Protein AF-A0A7R9FA73-F1 (afdb_monomer_lite)

Secondary structure (DSSP, 8-state):
---PPPPTTHHHHHHHHHTTTT-SSTHHHHHHHHHHHHHHHHSSPPTTTTTS-HHHHHHHHHHHHHHHHHHHHHHHHHHHHHHHHH-S-HHHHHHHHHHHHHHHHHHHHHHHHHHHHHHHHT-SSTTPPP-GGGHHHHHHHHHHHHHHHHHHHHHHHHH-PPPPP-TT-----TT-----HHHHTT-HHHHHHHHHHHHHHHHHHHHHHHHHHIIIIIS---TTHHHHHHHHHHHHHHHHHHHHHHHHHHHS---PPPPPPTT----S--SSHHHHHHHHHHHHHHHHHHHHHHHHH--SHHIIIIIHHHHHHHHHHHHHHHHHHHHHHHHHHHTT--TTS----EEEE--BTTTBT-GGG---EEEEETTTTEEEEE--SGGGSB-S-BT----SSS----SEEEEEEEEEETTEEEEEEEEEEE-B-TTT-PBPTT-------B-TT-TT-BB-

Sequence (456 aa):
MSLRLITSKDLYLANLLSAHNTARISLTPHSTLCVLGSFPFIFSPCLNCEHSHHIAQLVYYSAFVIIFQFGWASVQISHLSLIPDLTPSEHERTGLISIRYSFTVCSNVLVYLVTWGVLHVTSDVQDAQIGPKDAYKFKHIVWIGLSLGAVTSLVFHLFVKEAPLEDGAHSPVVGQDKRTTSRVLRDHRLYQVAALYMATRLFSNLAQVYIPLYLHESLGLGAESLAIVPLVMFLASFGMSLVTKILNRKAGRKEKPPPVHPTEIRTSISPSSAVGLNTTSALANYATEAASIWVYLGSGSRYTGYEIYAVAILFGAGSSVMLVTSLGITSDLIGNNTESGAFLLSAVALTEVGHGSNTKQLRTTATYDPSSQQFVINTPDFQAAKCWIGNLGKNDTFCKTCTYALVFAQLITVDGSHGLHAFVVPIRDPTTFLPYPGLILGDIGDKAGLNGIDNG

Radius of gyration: 30.31 Å; chains: 1; bounding box: 77×53×84 Å

Organism: NCBI:txid61472

Structure (mmCIF, N/CA/C/O backbone):
data_AF-A0A7R9FA73-F1
#
_entry.id   AF-A0A7R9FA73-F1
#
loop_
_atom_site.group_PDB
_atom_site.id
_atom_site.type_symbol
_atom_site.label_atom_id
_atom_site.label_alt_id
_atom_site.label_comp_id
_atom_site.label_asym_id
_atom_site.label_entity_id
_atom_site.label_seq_id
_atom_site.pdbx_PDB_ins_code
_atom_site.Cartn_x
_atom_site.Cartn_y
_atom_site.Cartn_z
_atom_site.occupancy
_atom_site.B_iso_or_equiv
_atom_site.auth_seq_id
_atom_site.auth_comp_id
_atom_site.auth_asym_id
_atom_site.auth_atom_id
_atom_site.pdbx_PDB_model_num
ATOM 1 N N . MET A 1 1 ? -34.382 4.359 24.788 1.00 28.16 1 MET A N 1
ATOM 2 C CA . MET A 1 1 ? -33.641 4.089 23.531 1.00 28.16 1 MET A CA 1
ATOM 3 C C . MET A 1 1 ? -34.027 2.686 23.075 1.00 28.16 1 MET A C 1
ATOM 5 O O . MET A 1 1 ? -33.955 1.774 23.884 1.00 28.16 1 MET A O 1
ATOM 9 N N . SER A 1 2 ? -34.570 2.538 21.864 1.00 18.70 2 SER A N 1
ATOM 10 C CA . SER A 1 2 ? -35.228 1.309 21.384 1.00 18.70 2 SER A CA 1
ATOM 11 C C . SER A 1 2 ? -34.199 0.265 20.921 1.00 18.70 2 SER A C 1
ATOM 13 O O . SER A 1 2 ? -33.356 0.596 20.090 1.00 18.70 2 SER A O 1
ATOM 15 N N . LEU A 1 3 ? -34.265 -0.978 21.418 1.00 22.70 3 LEU A N 1
ATOM 16 C CA . LEU A 1 3 ? -33.467 -2.108 20.917 1.00 22.70 3 LEU A CA 1
ATOM 17 C C . LEU A 1 3 ? -34.392 -3.252 20.472 1.00 22.70 3 LEU A C 1
ATOM 19 O O . LEU A 1 3 ? -35.194 -3.760 21.252 1.00 22.70 3 LEU A O 1
ATOM 23 N N . ARG A 1 4 ? -34.274 -3.651 19.199 1.00 21.81 4 ARG A N 1
ATOM 24 C CA . ARG A 1 4 ? -34.933 -4.829 18.609 1.00 21.81 4 ARG A CA 1
ATOM 25 C C . ARG A 1 4 ? -34.070 -6.074 18.832 1.00 21.81 4 ARG A C 1
ATOM 27 O O . ARG A 1 4 ? -32.889 -6.059 18.505 1.00 21.81 4 ARG A O 1
ATOM 34 N N . LEU A 1 5 ? -34.684 -7.156 19.308 1.00 24.73 5 LEU A N 1
ATOM 35 C CA . LEU A 1 5 ? -34.081 -8.489 19.427 1.00 24.73 5 LEU A CA 1
ATOM 36 C C . LEU A 1 5 ? -34.202 -9.268 18.102 1.00 24.73 5 LEU A C 1
ATOM 38 O O . LEU A 1 5 ? -35.262 -9.278 17.475 1.00 24.73 5 LEU A O 1
ATOM 42 N N . ILE A 1 6 ? -33.113 -9.922 17.687 1.00 24.94 6 ILE A N 1
ATOM 43 C CA . ILE A 1 6 ? -33.027 -10.812 16.515 1.00 24.94 6 ILE A CA 1
ATOM 44 C C . ILE A 1 6 ? -33.316 -12.255 16.969 1.00 24.94 6 ILE A C 1
ATOM 46 O O . ILE A 1 6 ? -32.896 -12.664 18.050 1.00 24.94 6 ILE A O 1
ATOM 50 N N . THR A 1 7 ? -34.067 -13.019 16.169 1.00 25.00 7 THR A N 1
ATOM 51 C CA . THR A 1 7 ? -34.584 -14.359 16.516 1.00 25.00 7 THR A CA 1
ATOM 52 C C . THR A 1 7 ? -33.678 -15.507 16.037 1.00 25.00 7 THR A C 1
ATOM 54 O O . THR A 1 7 ? -32.867 -15.355 15.128 1.00 25.00 7 THR A O 1
ATOM 57 N N . SER A 1 8 ? -33.825 -16.685 16.659 1.00 27.89 8 SER A N 1
ATOM 58 C CA . SER A 1 8 ? -32.886 -17.828 16.640 1.00 27.89 8 SER A CA 1
ATOM 59 C C . SER A 1 8 ? -32.601 -18.505 15.288 1.00 27.89 8 SER A C 1
ATOM 61 O O . SER A 1 8 ? -31.708 -19.350 15.218 1.00 27.89 8 SER A O 1
ATOM 63 N N . LYS A 1 9 ? -33.303 -18.154 14.203 1.00 27.50 9 LYS A N 1
ATOM 64 C CA . LYS A 1 9 ? -33.097 -18.785 12.884 1.00 27.50 9 LYS A CA 1
ATOM 65 C C . LYS A 1 9 ? -31.862 -18.264 12.138 1.00 27.50 9 LYS A C 1
ATOM 67 O O . LYS A 1 9 ? -31.281 -19.015 11.359 1.00 27.50 9 LYS A O 1
ATOM 72 N N . ASP A 1 10 ? -31.387 -17.057 12.449 1.00 28.27 10 ASP A N 1
ATOM 73 C CA . ASP A 1 10 ? -30.169 -16.483 11.847 1.00 28.27 10 ASP A CA 1
ATOM 74 C C . ASP A 1 10 ? -28.863 -17.093 12.404 1.00 28.27 10 ASP A C 1
ATOM 76 O O . ASP A 1 10 ? -27.776 -16.879 11.862 1.00 28.27 10 ASP A O 1
ATOM 80 N N . LEU A 1 11 ? -28.958 -17.890 13.476 1.00 31.83 11 LEU A N 1
ATOM 81 C CA . LEU A 1 11 ? -27.813 -18.476 14.176 1.00 31.83 11 LEU A CA 1
ATOM 82 C C . LEU A 1 11 ? -27.235 -19.710 13.455 1.00 31.83 11 LEU A C 1
ATOM 84 O O . LEU A 1 11 ? -26.031 -19.946 13.502 1.00 31.83 11 LEU A O 1
ATOM 88 N N . TYR A 1 12 ? -28.068 -20.475 12.742 1.00 27.70 12 TYR A N 1
ATOM 89 C CA . TYR A 1 12 ? -27.643 -21.738 12.120 1.00 27.70 12 TYR A CA 1
ATOM 90 C C . TYR A 1 12 ? -26.890 -21.541 10.796 1.00 27.70 12 TYR A C 1
ATOM 92 O O . TYR A 1 12 ? -25.916 -22.241 10.528 1.00 27.70 12 TYR A O 1
ATOM 100 N N . LEU A 1 13 ? -27.272 -20.540 9.994 1.00 30.56 13 LEU A N 1
ATOM 101 C CA . LEU A 1 13 ? -26.571 -20.212 8.744 1.00 30.56 13 LEU A CA 1
ATOM 102 C C . LEU A 1 13 ? -25.229 -19.494 9.003 1.00 30.56 13 LEU A C 1
ATOM 104 O O . LEU A 1 13 ? -24.319 -19.533 8.178 1.00 30.56 13 LEU A O 1
ATOM 108 N N . ALA A 1 14 ? -25.083 -18.870 10.177 1.00 32.59 14 ALA A N 1
ATOM 109 C CA . ALA A 1 14 ? -23.871 -18.179 10.606 1.00 32.59 14 ALA A CA 1
ATOM 110 C C . ALA A 1 14 ? -22.722 -19.128 10.992 1.00 32.59 14 ALA A C 1
ATOM 112 O O . ALA A 1 14 ? -21.562 -18.783 10.764 1.00 32.59 14 ALA A O 1
ATOM 113 N N . ASN A 1 15 ? -23.024 -20.319 11.518 1.00 28.52 15 ASN A N 1
ATOM 114 C CA . ASN A 1 15 ? -21.997 -21.304 11.873 1.00 28.52 15 ASN A CA 1
ATOM 115 C C . ASN A 1 15 ? -21.313 -21.906 10.636 1.00 28.52 15 ASN A C 1
ATOM 117 O O . ASN A 1 15 ? -20.112 -22.160 10.678 1.00 28.52 15 ASN A O 1
ATOM 121 N N . LEU A 1 16 ? -22.022 -22.029 9.506 1.00 29.78 16 LEU A N 1
ATOM 122 C CA . LEU A 1 16 ? -21.422 -22.509 8.255 1.00 29.78 16 LEU A CA 1
ATOM 123 C C . LEU A 1 16 ? -20.450 -21.498 7.620 1.00 29.78 16 LEU A C 1
ATOM 125 O O . LEU A 1 16 ? -19.505 -21.900 6.950 1.00 29.78 16 LEU A O 1
ATOM 129 N N . LEU A 1 17 ? -20.650 -20.196 7.850 1.00 30.84 17 LEU A N 1
ATOM 130 C CA . LEU A 1 17 ? -19.751 -19.145 7.354 1.00 30.84 17 LEU A CA 1
ATOM 131 C C . LEU A 1 17 ? -18.614 -18.819 8.339 1.00 30.84 17 LEU A C 1
ATOM 133 O O . LEU A 1 17 ? -17.554 -18.366 7.916 1.00 30.84 17 LEU A O 1
ATOM 137 N N . SER A 1 18 ? -18.794 -19.083 9.640 1.00 34.78 18 SER A N 1
ATOM 138 C CA . SER A 1 18 ? -17.744 -18.895 10.654 1.00 34.78 18 SER A CA 1
ATOM 139 C C . SER A 1 18 ? -16.670 -19.986 10.617 1.00 34.78 18 SER A C 1
ATOM 141 O O . SER A 1 18 ? -15.519 -19.704 10.943 1.00 34.78 18 SER A O 1
ATOM 143 N N . ALA A 1 19 ? -17.008 -21.199 10.167 1.00 29.41 19 ALA A N 1
ATOM 144 C CA . ALA A 1 19 ? -16.052 -22.300 10.005 1.00 29.41 19 ALA A CA 1
ATOM 145 C C . ALA A 1 19 ? -14.961 -22.028 8.944 1.00 29.41 19 ALA A C 1
ATOM 147 O O . ALA A 1 19 ? -13.967 -22.743 8.890 1.00 29.41 19 ALA A O 1
ATOM 148 N N . HIS A 1 20 ? -15.116 -20.981 8.123 1.00 36.34 20 HIS A N 1
ATOM 149 C CA . HIS A 1 20 ? -14.154 -20.591 7.087 1.00 36.34 20 HIS A CA 1
ATOM 150 C C . HIS A 1 20 ? -13.178 -19.473 7.506 1.00 36.34 20 HIS A C 1
ATOM 152 O O . HIS A 1 20 ? -12.290 -19.118 6.732 1.00 36.34 20 HIS A O 1
ATOM 158 N N . ASN A 1 21 ? -13.304 -18.917 8.720 1.00 41.78 21 ASN A N 1
ATOM 159 C CA . ASN A 1 21 ? -12.427 -17.843 9.220 1.00 41.78 21 ASN A CA 1
ATOM 160 C C . ASN A 1 21 ? -11.080 -18.340 9.785 1.00 41.78 21 ASN A C 1
ATOM 162 O O . ASN A 1 21 ? -10.261 -17.527 10.217 1.00 41.78 21 ASN A O 1
ATOM 166 N N . THR A 1 22 ? -10.854 -19.652 9.760 1.00 41.12 22 THR A N 1
ATOM 167 C CA . THR A 1 22 ? -9.740 -20.376 10.391 1.00 41.12 22 THR A CA 1
ATOM 168 C C . THR A 1 22 ? -8.478 -20.483 9.526 1.00 41.12 22 THR A C 1
ATOM 170 O O . THR A 1 22 ? -7.523 -21.127 9.931 1.00 41.12 22 THR A O 1
ATOM 173 N N . ALA A 1 23 ? -8.435 -19.859 8.342 1.00 46.22 23 ALA A N 1
ATOM 174 C CA . ALA A 1 23 ? -7.340 -20.038 7.379 1.00 46.22 23 ALA A CA 1
ATOM 175 C C . ALA A 1 23 ? -6.709 -18.714 6.903 1.00 46.22 23 ALA A C 1
ATOM 177 O O . ALA A 1 23 ? -6.513 -18.518 5.707 1.00 46.22 23 ALA A O 1
ATOM 178 N N . ARG A 1 24 ? -6.409 -17.769 7.807 1.00 56.59 24 ARG A N 1
ATOM 179 C CA . ARG A 1 24 ? -5.800 -16.477 7.408 1.00 56.59 24 ARG A CA 1
ATOM 180 C C . ARG A 1 24 ? -4.280 -16.551 7.252 1.00 56.59 24 ARG A C 1
ATOM 182 O O . ARG A 1 24 ? -3.755 -16.055 6.262 1.00 56.59 24 ARG A O 1
ATOM 189 N N . ILE A 1 25 ? -3.576 -17.214 8.173 1.00 54.28 25 ILE A N 1
ATOM 190 C CA . ILE A 1 25 ? -2.130 -17.467 8.049 1.00 54.28 25 ILE A CA 1
ATOM 191 C C . ILE A 1 25 ? -1.884 -18.721 7.186 1.00 54.28 25 ILE A C 1
ATOM 193 O O . ILE A 1 25 ? -1.012 -18.686 6.327 1.00 54.28 25 ILE A O 1
ATOM 197 N N . SER A 1 26 ? -2.727 -19.756 7.247 1.00 54.53 26 SER A N 1
ATOM 198 C CA . SER A 1 26 ? -2.694 -20.910 6.319 1.00 54.53 26 SER A CA 1
ATOM 199 C C . SER A 1 26 ? -2.728 -20.553 4.809 1.00 54.53 26 SER A C 1
ATOM 201 O O . SER A 1 26 ? -2.208 -21.293 3.966 1.00 54.53 26 SER A O 1
ATOM 203 N N . LEU A 1 27 ? -3.262 -19.380 4.437 1.00 64.06 27 LEU A N 1
ATOM 204 C CA . LEU A 1 27 ? -3.262 -18.885 3.051 1.00 64.06 27 LEU A CA 1
ATOM 205 C C . LEU A 1 27 ? -1.906 -18.293 2.608 1.00 64.06 27 LEU A C 1
ATOM 207 O O . LEU A 1 27 ? -1.614 -18.216 1.411 1.00 64.06 27 LEU A O 1
ATOM 211 N N . THR A 1 28 ? -1.061 -17.882 3.557 1.00 71.38 28 THR A N 1
ATOM 212 C CA . THR A 1 28 ? 0.251 -17.274 3.278 1.00 71.38 28 THR A CA 1
ATOM 213 C C . THR A 1 28 ? 1.247 -18.209 2.571 1.00 71.38 28 THR A C 1
ATOM 215 O O . THR A 1 28 ? 1.811 -17.774 1.571 1.00 71.38 28 THR A O 1
ATOM 218 N N . PRO A 1 29 ? 1.433 -19.497 2.937 1.00 77.38 29 PRO A N 1
ATOM 219 C CA . PRO A 1 29 ? 2.351 -20.371 2.197 1.00 77.38 29 PRO A CA 1
ATOM 220 C C . PRO A 1 29 ? 1.885 -20.634 0.757 1.00 77.38 29 PRO A C 1
ATOM 222 O O . PRO A 1 29 ? 2.693 -20.632 -0.170 1.00 77.38 29 PRO A O 1
ATOM 225 N N . HIS A 1 30 ? 0.575 -20.794 0.543 1.00 83.00 30 HIS A N 1
ATOM 226 C CA . HIS A 1 30 ? -0.004 -20.989 -0.789 1.00 83.00 30 HIS A CA 1
ATOM 227 C C . HIS A 1 30 ? 0.208 -19.764 -1.685 1.00 83.00 30 HIS A C 1
ATOM 229 O O . HIS A 1 30 ? 0.569 -19.891 -2.853 1.00 83.00 30 HIS A O 1
ATOM 235 N N . SER A 1 31 ? 0.026 -18.566 -1.132 1.00 84.31 31 SER A N 1
ATOM 236 C CA . SER A 1 31 ? 0.212 -17.320 -1.873 1.00 84.31 31 SER A CA 1
ATOM 237 C C . SER A 1 31 ? 1.685 -17.007 -2.154 1.00 84.31 31 SER A C 1
ATOM 239 O O . SER A 1 31 ? 1.996 -16.581 -3.268 1.00 84.31 31 SER A O 1
ATOM 241 N N . THR A 1 32 ? 2.605 -17.321 -1.234 1.00 86.81 32 THR A N 1
ATOM 242 C CA . THR A 1 32 ? 4.054 -17.268 -1.496 1.00 86.81 32 THR A CA 1
ATOM 243 C C . THR A 1 32 ? 4.447 -18.191 -2.651 1.00 86.81 32 THR A C 1
ATOM 245 O O . THR A 1 32 ? 5.173 -17.766 -3.550 1.00 86.81 32 THR A O 1
ATOM 248 N N . LEU A 1 33 ? 3.944 -19.431 -2.684 1.00 89.38 33 LEU A N 1
ATOM 249 C CA . LEU A 1 33 ? 4.215 -20.366 -3.782 1.00 89.38 33 LEU A CA 1
ATOM 250 C C . LEU A 1 33 ? 3.694 -19.846 -5.127 1.00 89.38 33 LEU A C 1
ATOM 252 O O . LEU A 1 33 ? 4.405 -19.947 -6.126 1.00 89.38 33 LEU A O 1
ATOM 256 N N . CYS A 1 34 ? 2.506 -19.231 -5.156 1.00 90.00 34 CYS A N 1
ATOM 257 C CA . CYS A 1 34 ? 1.983 -18.583 -6.361 1.00 90.00 34 CYS A CA 1
ATOM 258 C C . CYS A 1 34 ? 2.913 -17.475 -6.870 1.00 90.00 34 CYS A C 1
ATOM 260 O O . CYS A 1 34 ? 3.145 -17.400 -8.071 1.00 90.00 34 CYS A O 1
ATOM 262 N N . VAL A 1 35 ? 3.466 -16.640 -5.982 1.00 90.62 35 VAL A N 1
ATOM 263 C CA . VAL A 1 35 ? 4.398 -15.562 -6.361 1.00 90.62 35 VAL A CA 1
ATOM 264 C C . VAL A 1 35 ? 5.726 -16.127 -6.869 1.00 90.62 35 VAL A C 1
ATOM 266 O O . VAL A 1 35 ? 6.175 -15.749 -7.951 1.00 90.62 35 VAL A O 1
ATOM 269 N N . LEU A 1 36 ? 6.340 -17.057 -6.129 1.00 90.88 36 LEU A N 1
ATOM 270 C CA . LEU A 1 36 ? 7.615 -17.676 -6.513 1.00 90.88 36 LEU A CA 1
ATOM 271 C C . LEU A 1 36 ? 7.502 -18.465 -7.825 1.00 90.88 36 LEU A C 1
ATOM 273 O O . LEU A 1 36 ? 8.437 -18.476 -8.623 1.00 90.88 36 LEU A O 1
ATOM 277 N N . GLY A 1 37 ? 6.354 -19.106 -8.049 1.00 90.06 37 GLY A N 1
ATOM 278 C CA . GLY A 1 37 ? 6.077 -19.918 -9.227 1.00 90.06 37 GLY A CA 1
ATOM 279 C C . GLY A 1 37 ? 5.638 -19.137 -10.464 1.00 90.06 37 GLY A C 1
ATOM 280 O O . GLY A 1 37 ? 5.695 -19.706 -11.545 1.00 90.06 37 GLY A O 1
ATOM 281 N N . SER A 1 38 ? 5.211 -17.872 -10.357 1.00 92.06 38 SER A N 1
ATOM 282 C CA . SER A 1 38 ? 4.759 -17.085 -11.518 1.00 92.06 38 SER A CA 1
ATOM 283 C C . SER A 1 38 ? 5.705 -15.951 -11.907 1.00 92.06 38 SER A C 1
ATOM 285 O O . SER A 1 38 ? 5.903 -15.704 -13.096 1.00 92.06 38 SER A O 1
ATOM 287 N N . PHE A 1 39 ? 6.352 -15.297 -1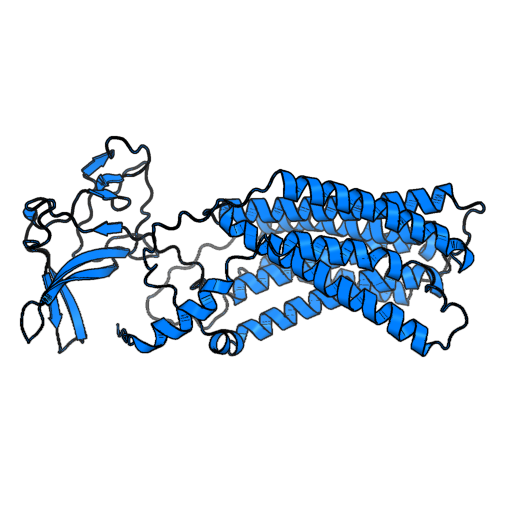0.939 1.00 90.31 39 PHE A N 1
ATOM 288 C CA . PHE A 1 39 ? 7.170 -14.108 -11.187 1.00 90.31 39 PHE A CA 1
ATOM 289 C C . PHE A 1 39 ? 8.382 -14.334 -12.122 1.00 90.31 39 PHE A C 1
ATOM 291 O O . PHE A 1 39 ? 8.579 -13.507 -13.014 1.00 90.31 39 PHE A O 1
ATOM 298 N N . PRO A 1 40 ? 9.158 -15.443 -12.041 1.00 89.69 40 PRO A N 1
ATOM 299 C CA . PRO A 1 40 ? 10.244 -15.704 -12.996 1.00 89.69 40 PRO A CA 1
ATOM 300 C C . PRO A 1 40 ? 9.779 -15.802 -14.451 1.00 89.69 40 PRO A C 1
ATOM 302 O O . PRO A 1 40 ? 10.517 -15.426 -15.363 1.00 89.69 40 PRO A O 1
ATOM 305 N N . PHE A 1 41 ? 8.572 -16.327 -14.676 1.00 88.50 41 PHE A N 1
ATOM 306 C CA . PHE A 1 41 ? 8.035 -16.583 -16.014 1.00 88.50 41 PHE A CA 1
ATOM 307 C C . PHE A 1 41 ? 7.516 -15.317 -16.692 1.00 88.50 41 PHE A C 1
ATOM 309 O O . PHE A 1 41 ? 7.433 -15.291 -17.916 1.00 88.50 41 PHE A O 1
ATOM 316 N N . ILE A 1 42 ? 7.230 -14.260 -15.924 1.00 88.56 42 ILE A N 1
ATOM 317 C CA . ILE A 1 42 ? 6.882 -12.938 -16.462 1.00 88.56 42 ILE A CA 1
ATOM 318 C C . ILE A 1 42 ? 8.103 -12.291 -17.133 1.00 88.56 42 ILE A C 1
ATOM 320 O O . ILE A 1 42 ? 7.965 -11.650 -18.169 1.00 88.56 42 ILE A O 1
ATOM 324 N N . PHE A 1 43 ? 9.300 -12.494 -16.575 1.00 83.81 43 PHE A N 1
ATOM 325 C CA . PHE A 1 43 ? 10.548 -11.876 -17.047 1.00 83.81 43 PHE A CA 1
ATOM 326 C C . PHE A 1 43 ? 11.453 -12.821 -17.850 1.00 83.81 43 PHE A C 1
ATOM 328 O O . PHE A 1 43 ? 12.558 -12.442 -18.236 1.00 83.81 43 PHE A O 1
ATOM 335 N N . SER A 1 44 ? 11.011 -14.055 -18.091 1.00 82.12 44 SER A N 1
ATOM 336 C CA . SER A 1 44 ? 11.730 -15.015 -18.930 1.00 82.12 44 SER A CA 1
ATOM 337 C C . SER A 1 44 ? 11.118 -15.074 -20.334 1.00 82.12 44 SER A C 1
ATOM 339 O O . SER A 1 44 ? 9.908 -14.862 -20.486 1.00 82.12 44 SER A O 1
ATOM 341 N N . PRO A 1 45 ? 11.919 -15.403 -21.368 1.00 78.12 45 PRO A N 1
ATOM 342 C CA . PRO A 1 45 ? 11.384 -15.737 -22.681 1.00 78.12 45 PRO A CA 1
ATOM 343 C C . PRO A 1 45 ? 10.320 -16.826 -22.558 1.00 78.12 45 PRO A C 1
ATOM 345 O O . PRO A 1 45 ? 10.438 -17.741 -21.736 1.00 78.12 45 PRO A O 1
ATOM 348 N N . CYS A 1 46 ? 9.261 -16.707 -23.352 1.00 80.38 46 CYS A N 1
ATOM 349 C CA . CYS A 1 46 ? 8.156 -17.649 -23.302 1.00 80.38 46 CYS A CA 1
ATOM 350 C C . CYS A 1 46 ? 8.635 -19.056 -23.695 1.00 80.38 46 CYS A C 1
ATOM 352 O O . CYS A 1 46 ? 9.226 -19.248 -24.760 1.00 80.38 46 CYS A O 1
ATOM 354 N N . LEU A 1 47 ? 8.371 -20.046 -22.836 1.00 78.81 47 LEU A N 1
ATOM 355 C CA . LEU A 1 47 ? 8.791 -21.430 -23.052 1.00 78.81 47 LEU A CA 1
ATOM 356 C C . LEU A 1 47 ? 8.178 -21.971 -24.353 1.00 78.81 47 LEU A C 1
ATOM 358 O O . LEU A 1 47 ? 6.960 -22.069 -24.472 1.00 78.81 47 LEU A O 1
ATOM 362 N N . ASN A 1 48 ? 9.024 -22.326 -25.324 1.00 76.50 48 ASN A N 1
ATOM 363 C CA . ASN A 1 48 ? 8.644 -22.906 -26.622 1.00 76.50 48 ASN A CA 1
ATOM 364 C C . ASN A 1 48 ? 7.666 -22.069 -27.481 1.00 76.50 48 ASN A C 1
ATOM 366 O O . ASN A 1 48 ? 7.032 -22.605 -28.387 1.00 76.50 48 ASN A O 1
ATOM 370 N N . CYS A 1 49 ? 7.542 -20.763 -27.235 1.00 72.38 49 CYS A N 1
ATOM 371 C CA . CYS A 1 49 ? 6.559 -19.891 -27.902 1.00 72.38 49 CYS A CA 1
ATOM 372 C C . CYS A 1 49 ? 7.204 -18.635 -28.526 1.00 72.38 49 CYS A C 1
ATOM 374 O O . CYS A 1 49 ? 6.508 -17.750 -29.022 1.00 72.38 49 CYS A O 1
ATOM 376 N N . GLU A 1 50 ? 8.539 -18.553 -28.551 1.00 74.81 50 GLU A N 1
ATOM 377 C CA . GLU A 1 50 ? 9.290 -17.397 -29.076 1.00 74.81 50 GLU A CA 1
ATOM 378 C C . GLU A 1 50 ? 8.903 -17.014 -30.515 1.00 74.81 50 GLU A C 1
ATOM 380 O O . GLU A 1 50 ? 8.857 -15.833 -30.846 1.00 74.81 50 GLU A O 1
ATOM 385 N N . HIS A 1 51 ? 8.542 -17.996 -31.348 1.00 79.50 51 HIS A N 1
ATOM 386 C CA . HIS A 1 51 ? 8.123 -17.788 -32.743 1.00 79.50 51 HIS A CA 1
ATOM 387 C C . HIS A 1 51 ? 6.609 -17.907 -32.970 1.00 79.50 51 HIS A C 1
ATOM 389 O O . HIS A 1 51 ? 6.143 -17.867 -34.108 1.00 79.50 51 HIS A O 1
ATOM 395 N N . SER A 1 52 ? 5.830 -18.110 -31.907 1.00 83.75 52 SER A N 1
ATOM 396 C CA . SER A 1 52 ? 4.376 -18.232 -32.017 1.00 83.75 52 SER A CA 1
ATOM 397 C C . SER A 1 52 ? 3.707 -16.868 -32.175 1.00 83.75 52 SER A C 1
ATOM 399 O O . SER A 1 52 ? 4.276 -15.826 -31.860 1.00 83.75 52 SER A O 1
ATOM 401 N N . HIS A 1 53 ? 2.461 -16.881 -32.648 1.00 88.38 53 HIS A N 1
ATOM 402 C CA . HIS A 1 53 ? 1.665 -15.675 -32.854 1.00 88.38 53 HIS A CA 1
ATOM 403 C C . HIS A 1 53 ? 1.567 -14.816 -31.576 1.00 88.38 53 HIS A C 1
ATOM 405 O O . HIS A 1 53 ? 1.383 -15.351 -30.482 1.00 88.38 53 HIS A O 1
ATOM 411 N N . HIS A 1 54 ? 1.601 -13.484 -31.710 1.00 86.38 54 HIS A N 1
ATOM 412 C CA . HIS A 1 54 ? 1.612 -12.538 -30.580 1.00 86.38 54 HIS A CA 1
ATOM 413 C C . HIS A 1 54 ? 0.475 -12.751 -29.569 1.00 86.38 54 HIS A C 1
ATOM 415 O O . HIS A 1 54 ? 0.663 -12.569 -28.370 1.00 86.38 54 HIS A O 1
ATOM 421 N N . ILE A 1 55 ? -0.700 -13.193 -30.028 1.00 88.88 55 ILE A N 1
ATOM 422 C CA . ILE A 1 55 ? -1.836 -13.506 -29.145 1.00 88.88 55 ILE A CA 1
ATOM 423 C C . ILE A 1 55 ? -1.535 -14.698 -28.224 1.00 88.88 55 ILE A C 1
ATOM 425 O O . ILE A 1 55 ? -1.928 -14.680 -27.063 1.00 88.88 55 ILE A O 1
ATOM 429 N N . ALA A 1 56 ? -0.809 -15.714 -28.698 1.00 86.19 56 ALA A N 1
ATOM 430 C CA . ALA A 1 56 ? -0.425 -16.854 -27.867 1.00 86.19 56 ALA A CA 1
ATOM 431 C C . ALA A 1 56 ? 0.561 -16.431 -26.766 1.00 86.19 56 ALA A C 1
ATOM 433 O O . ALA A 1 56 ? 0.410 -16.827 -25.610 1.00 86.19 56 ALA A O 1
ATOM 434 N N . GLN A 1 57 ? 1.513 -15.555 -27.103 1.00 86.44 57 GLN A N 1
ATOM 435 C CA . GLN A 1 57 ? 2.428 -14.953 -26.128 1.00 86.44 57 GLN A CA 1
ATOM 436 C C . GLN A 1 57 ? 1.669 -14.088 -25.112 1.00 86.44 57 GLN A C 1
ATOM 438 O O . GLN A 1 57 ? 1.905 -14.197 -23.910 1.00 86.44 57 GLN A O 1
ATOM 443 N N . LEU A 1 58 ? 0.700 -13.287 -25.571 1.00 88.94 58 LEU A N 1
ATOM 444 C CA . LEU A 1 58 ? -0.144 -12.469 -24.699 1.00 88.94 58 LEU A CA 1
ATOM 445 C C . LEU A 1 58 ? -0.921 -13.331 -23.696 1.00 88.94 58 LEU A C 1
ATOM 447 O O . LEU A 1 58 ? -0.936 -13.008 -22.510 1.00 88.94 58 LEU A O 1
ATOM 451 N N . VAL A 1 59 ? -1.538 -14.428 -24.148 1.00 90.25 59 VAL A N 1
ATOM 452 C CA . VAL A 1 59 ? -2.287 -15.353 -23.279 1.00 90.25 59 VAL A CA 1
ATOM 453 C C . VAL A 1 59 ? -1.368 -15.997 -22.241 1.00 90.25 59 VAL A C 1
ATOM 455 O O . VAL A 1 59 ? -1.724 -16.037 -21.063 1.00 90.25 59 VAL A O 1
ATOM 458 N N . TYR A 1 60 ? -0.173 -16.436 -22.649 1.00 90.62 60 TYR A N 1
ATOM 459 C CA . TYR A 1 60 ? 0.826 -17.003 -21.742 1.00 90.62 60 TYR A CA 1
ATOM 460 C C . TYR A 1 60 ? 1.214 -16.015 -20.634 1.00 90.62 60 TYR A C 1
ATOM 462 O O . TYR A 1 60 ? 1.069 -16.325 -19.451 1.00 90.62 60 TYR A O 1
ATOM 470 N N . TYR A 1 61 ? 1.655 -14.807 -20.998 1.00 90.44 61 TYR A N 1
ATOM 471 C CA . TYR A 1 61 ? 2.076 -13.809 -20.012 1.00 90.44 61 TYR A CA 1
ATOM 472 C C . TYR A 1 61 ? 0.909 -13.350 -19.132 1.00 90.44 61 TYR A C 1
ATOM 474 O O . TYR A 1 61 ? 1.073 -13.211 -17.920 1.00 90.44 61 TYR A O 1
ATOM 482 N N . SER A 1 62 ? -0.289 -13.199 -19.704 1.00 91.19 62 SER A N 1
ATOM 483 C CA . SER A 1 62 ? -1.493 -12.824 -18.952 1.00 91.19 62 SER A CA 1
ATOM 484 C C . SER A 1 62 ? -1.845 -13.849 -17.873 1.00 91.19 62 SER A C 1
ATOM 486 O O . SER A 1 62 ? -2.185 -13.458 -16.757 1.00 91.19 62 SER A O 1
ATOM 488 N N . ALA A 1 63 ? -1.719 -15.150 -18.157 1.00 92.12 63 ALA A N 1
ATOM 489 C CA . ALA A 1 63 ? -1.984 -16.197 -17.171 1.00 92.12 63 ALA A CA 1
ATOM 490 C C . ALA A 1 63 ? -1.054 -16.085 -15.949 1.00 92.12 63 ALA A C 1
ATOM 492 O O . ALA A 1 63 ? -1.525 -16.094 -14.810 1.00 92.12 63 ALA A O 1
ATOM 493 N N . PHE A 1 64 ? 0.254 -15.904 -16.169 1.00 93.06 64 PHE A N 1
ATOM 494 C CA . PHE A 1 64 ? 1.214 -15.734 -15.072 1.00 93.06 64 PHE A CA 1
ATOM 495 C C . PHE A 1 64 ? 1.013 -14.427 -14.306 1.00 93.06 64 PHE A C 1
ATOM 497 O O . PHE A 1 64 ? 1.091 -14.433 -13.077 1.00 93.06 64 PHE A O 1
ATOM 504 N N . VAL A 1 65 ? 0.692 -13.327 -14.995 1.00 90.81 65 VAL A N 1
ATOM 505 C CA . VAL A 1 65 ? 0.367 -12.049 -14.346 1.00 90.81 65 VAL A CA 1
ATOM 506 C C . VAL A 1 65 ? -0.861 -12.190 -13.443 1.00 90.81 65 VAL A C 1
ATOM 508 O O . VAL A 1 65 ? -0.830 -11.714 -12.313 1.00 90.81 65 VAL A O 1
ATOM 511 N N . ILE A 1 66 ? -1.918 -12.888 -13.869 1.00 91.75 66 ILE A N 1
ATOM 512 C CA . ILE A 1 66 ? -3.109 -13.116 -13.029 1.00 91.75 66 ILE A CA 1
ATOM 513 C C . ILE A 1 66 ? -2.748 -13.898 -11.758 1.00 91.75 66 ILE A C 1
ATOM 515 O O . ILE A 1 66 ? -3.133 -13.496 -10.657 1.00 91.75 66 ILE A O 1
ATOM 519 N N . ILE A 1 67 ? -1.974 -14.980 -11.892 1.00 91.62 67 ILE A N 1
ATOM 520 C CA . ILE A 1 67 ? -1.524 -15.794 -10.750 1.00 91.62 67 ILE A CA 1
ATOM 521 C C . ILE A 1 67 ? -0.669 -14.956 -9.793 1.00 91.62 67 ILE A C 1
ATOM 523 O O . ILE A 1 67 ? -0.866 -15.008 -8.577 1.00 91.62 67 ILE A O 1
ATOM 527 N N . PHE A 1 68 ? 0.254 -14.156 -10.333 1.00 91.12 68 PHE A N 1
ATOM 528 C CA . PHE A 1 68 ? 1.074 -13.234 -9.552 1.00 91.12 68 PHE A CA 1
ATOM 529 C C . PHE A 1 68 ? 0.216 -12.238 -8.766 1.00 91.12 68 PHE A C 1
ATOM 531 O O . PHE A 1 68 ? 0.411 -12.097 -7.561 1.00 91.12 68 PHE A O 1
ATOM 538 N N . GLN A 1 69 ? -0.763 -11.594 -9.410 1.00 88.38 69 GLN A N 1
ATOM 539 C CA . GLN A 1 69 ? -1.606 -10.588 -8.759 1.00 88.38 69 GLN A CA 1
ATOM 540 C C . GLN A 1 69 ? -2.448 -11.180 -7.627 1.00 88.38 69 GLN A C 1
ATOM 542 O O . GLN A 1 69 ? -2.584 -10.556 -6.574 1.00 88.38 69 GLN A O 1
ATOM 547 N N . PHE A 1 70 ? -2.965 -12.399 -7.806 1.00 87.50 70 PHE A N 1
ATOM 548 C CA . PHE A 1 70 ? -3.660 -13.109 -6.735 1.00 87.50 70 PHE A CA 1
ATOM 549 C C . PHE A 1 70 ? -2.724 -13.422 -5.561 1.00 87.50 70 PHE A C 1
ATOM 551 O O . PHE A 1 70 ? -3.060 -13.130 -4.412 1.00 87.50 70 PHE A O 1
ATOM 558 N N . GLY A 1 71 ? -1.537 -13.972 -5.841 1.00 86.38 71 GLY A N 1
ATOM 559 C CA . GLY A 1 71 ? -0.540 -14.285 -4.816 1.00 86.38 71 GLY A CA 1
ATOM 560 C C . GLY A 1 71 ? -0.100 -13.042 -4.039 1.00 86.38 71 GLY A C 1
ATOM 561 O O . GLY A 1 71 ? -0.171 -13.020 -2.812 1.00 86.38 71 GLY A O 1
ATOM 562 N N . TRP A 1 72 ? 0.262 -11.972 -4.746 1.00 85.31 72 TRP A N 1
ATOM 563 C CA . TRP A 1 72 ? 0.678 -10.700 -4.155 1.00 85.31 72 TRP A CA 1
ATOM 564 C C . TRP A 1 72 ? -0.412 -10.080 -3.266 1.00 85.31 72 TRP A C 1
ATOM 566 O O . TRP A 1 72 ? -0.146 -9.724 -2.114 1.00 85.31 72 TRP A O 1
ATOM 576 N N . ALA A 1 73 ? -1.655 -10.008 -3.757 1.00 80.69 73 ALA A N 1
ATOM 577 C CA . ALA A 1 73 ? -2.771 -9.458 -2.990 1.00 80.69 73 ALA A CA 1
ATOM 578 C C . ALA A 1 73 ? -3.083 -10.306 -1.746 1.00 80.69 73 ALA A C 1
ATOM 580 O O . ALA A 1 73 ? -3.318 -9.765 -0.664 1.00 80.69 73 ALA A O 1
ATOM 581 N N . SER A 1 74 ? -3.043 -11.633 -1.885 1.00 81.44 74 SER A N 1
ATOM 582 C CA . SER A 1 74 ? -3.303 -12.576 -0.798 1.00 81.44 74 SER A CA 1
ATOM 583 C C . SER A 1 74 ? -2.279 -12.454 0.338 1.00 81.44 74 SER A C 1
ATOM 585 O O . SER A 1 74 ? -2.681 -12.309 1.497 1.00 81.44 74 SER A O 1
ATOM 587 N N . VAL A 1 75 ? -0.975 -12.403 0.026 1.00 83.50 75 VAL A N 1
ATOM 588 C CA . VAL A 1 75 ? 0.090 -12.165 1.020 1.00 83.50 75 VAL A CA 1
ATOM 589 C C . VAL A 1 75 ? -0.152 -10.835 1.740 1.00 83.50 75 VAL A C 1
ATOM 591 O O . VAL A 1 75 ? -0.169 -10.773 2.972 1.00 83.50 75 VAL A O 1
ATOM 594 N N . GLN A 1 76 ? -0.405 -9.761 0.985 1.00 78.94 76 GLN A N 1
ATOM 595 C CA . GLN A 1 76 ? -0.572 -8.424 1.550 1.00 78.94 76 GLN A CA 1
ATOM 596 C C . GLN A 1 76 ? -1.773 -8.316 2.502 1.00 78.94 76 GLN A C 1
ATOM 598 O O . GLN A 1 76 ? -1.648 -7.709 3.570 1.00 78.94 76 GLN A O 1
ATOM 603 N N . ILE A 1 77 ? -2.923 -8.878 2.124 1.00 74.81 77 ILE A N 1
ATOM 604 C CA . ILE A 1 77 ? -4.145 -8.847 2.941 1.00 74.81 77 ILE A CA 1
ATOM 605 C C . ILE A 1 77 ? -3.956 -9.682 4.208 1.00 74.81 77 ILE A C 1
ATOM 607 O O . ILE A 1 77 ? -4.286 -9.218 5.300 1.00 74.81 77 ILE A O 1
ATOM 611 N N . SER A 1 78 ? -3.367 -10.872 4.082 1.00 79.38 78 SER A N 1
ATOM 612 C CA . SER A 1 78 ? -3.148 -11.780 5.212 1.00 79.38 78 SER A CA 1
ATOM 613 C C . SER A 1 78 ? -2.237 -11.146 6.269 1.00 79.38 78 SER A C 1
ATOM 615 O O . SER A 1 78 ? -2.601 -11.096 7.444 1.00 79.38 78 SER A O 1
ATOM 617 N N . HIS A 1 79 ? -1.115 -10.538 5.860 1.00 77.12 79 HIS A N 1
ATOM 618 C CA . HIS A 1 79 ? -0.231 -9.820 6.788 1.00 77.12 79 HIS A CA 1
ATOM 619 C C . HIS A 1 79 ? -0.897 -8.605 7.443 1.00 77.12 79 HIS A C 1
ATOM 621 O O . HIS A 1 79 ? -0.667 -8.346 8.622 1.00 77.12 79 HIS A O 1
ATOM 627 N N . LEU A 1 80 ? -1.714 -7.847 6.704 1.00 75.00 80 LEU A N 1
ATOM 628 C CA . LEU A 1 80 ? -2.467 -6.723 7.270 1.00 75.00 80 LEU A CA 1
ATOM 629 C C . LEU A 1 80 ? -3.484 -7.184 8.318 1.00 75.00 80 LEU A C 1
ATOM 631 O O . LEU A 1 80 ? -3.675 -6.496 9.317 1.00 75.00 80 LEU A O 1
ATOM 635 N N . SER A 1 81 ? -4.100 -8.346 8.101 1.00 72.38 81 SER A N 1
ATOM 636 C CA . SER A 1 81 ? -5.078 -8.920 9.025 1.00 72.38 81 SER A CA 1
ATOM 637 C C . SER A 1 81 ? -4.466 -9.493 10.303 1.00 72.38 81 SER A C 1
ATOM 639 O O . SER A 1 81 ? -5.175 -9.591 11.292 1.00 72.38 81 SER A O 1
ATOM 641 N N . LEU A 1 82 ? -3.165 -9.808 10.305 1.00 73.44 82 LEU A N 1
ATOM 642 C CA . LEU A 1 82 ? -2.453 -10.333 11.476 1.00 73.44 82 LEU A CA 1
ATOM 643 C C . LEU A 1 82 ? -2.136 -9.249 12.518 1.00 73.44 82 LEU A C 1
ATOM 645 O O . LEU A 1 82 ? -2.000 -9.525 13.703 1.00 73.44 82 LEU A O 1
ATOM 649 N N . ILE A 1 83 ? -1.985 -7.999 12.080 1.00 73.00 83 ILE A N 1
ATOM 650 C CA . ILE A 1 83 ? -1.525 -6.897 12.933 1.00 73.00 83 ILE A CA 1
ATOM 651 C C . ILE A 1 83 ? -2.452 -6.637 14.145 1.00 73.00 83 ILE A C 1
ATOM 653 O O . ILE A 1 83 ? -1.925 -6.437 15.240 1.00 73.00 83 ILE A O 1
ATOM 657 N N . PRO A 1 84 ? -3.794 -6.637 14.007 1.00 66.69 84 PRO A N 1
ATOM 658 C CA . PRO A 1 84 ? -4.702 -6.506 15.148 1.00 66.69 84 PRO A CA 1
ATOM 659 C C . PRO A 1 84 ? -4.631 -7.659 16.151 1.00 66.69 84 PRO A C 1
ATOM 661 O O . PRO A 1 84 ? -4.899 -7.429 17.325 1.00 66.69 84 PRO A O 1
ATOM 664 N N . ASP A 1 85 ? -4.238 -8.856 15.710 1.00 65.88 85 ASP A N 1
ATOM 665 C CA . ASP A 1 85 ? -4.132 -10.037 16.575 1.00 65.88 85 ASP A CA 1
ATOM 666 C C . ASP A 1 85 ? -2.842 -10.014 17.413 1.00 65.88 85 ASP A C 1
ATOM 668 O O . ASP A 1 85 ? -2.781 -10.607 18.487 1.00 65.88 85 ASP A O 1
ATOM 672 N N . LEU A 1 86 ? -1.809 -9.299 16.948 1.00 69.31 86 LEU A N 1
ATOM 673 C CA . LEU A 1 86 ? -0.528 -9.166 17.651 1.00 69.31 86 LEU A CA 1
ATOM 674 C C . LEU A 1 86 ? -0.578 -8.196 18.838 1.00 69.31 86 LEU A C 1
ATOM 676 O O . LEU A 1 86 ? 0.252 -8.306 19.738 1.00 69.31 86 LEU A O 1
ATOM 680 N N . THR A 1 87 ? -1.497 -7.226 18.842 1.00 68.44 87 THR A N 1
ATOM 681 C CA . THR A 1 87 ? -1.648 -6.287 19.962 1.00 68.44 87 THR A CA 1
ATOM 682 C C . THR A 1 87 ? -3.088 -5.785 20.113 1.00 68.44 87 THR A C 1
ATOM 684 O O . THR A 1 87 ? -3.691 -5.302 19.143 1.00 68.44 87 THR A O 1
ATOM 687 N N . PRO A 1 88 ? -3.639 -5.813 21.343 1.00 55.06 88 PRO A N 1
ATOM 688 C CA . PRO A 1 88 ? -4.939 -5.219 21.634 1.00 55.06 88 PRO A CA 1
ATOM 689 C C . PRO A 1 88 ? -4.891 -3.680 21.670 1.00 55.06 88 PRO A C 1
ATOM 691 O O . PRO A 1 88 ? -5.938 -3.038 21.644 1.00 55.06 88 PRO A O 1
ATOM 694 N N . SER A 1 89 ? -3.700 -3.068 21.725 1.00 54.78 89 SER A N 1
ATOM 695 C CA . SER A 1 89 ? -3.521 -1.617 21.841 1.00 54.78 89 SER A CA 1
ATOM 696 C C . SER A 1 89 ? -3.451 -0.929 20.472 1.00 54.78 89 SER A C 1
ATOM 698 O O . SER A 1 89 ? -2.553 -1.189 19.670 1.00 54.78 89 SER A O 1
ATOM 700 N N . GLU A 1 90 ? -4.349 0.031 20.216 1.00 54.28 90 GLU A N 1
ATOM 701 C CA . GLU A 1 90 ? -4.356 0.855 18.987 1.00 54.28 90 GLU A CA 1
ATOM 702 C C . GLU A 1 90 ? -3.037 1.618 18.766 1.00 54.28 90 GLU A C 1
ATOM 704 O O . GLU A 1 90 ? -2.563 1.790 17.635 1.00 54.28 90 GLU A O 1
ATOM 709 N N . HIS A 1 91 ? -2.415 2.074 19.858 1.00 54.69 91 HIS A N 1
ATOM 710 C CA . HIS A 1 91 ? -1.161 2.819 19.795 1.00 54.69 91 HIS A CA 1
ATOM 711 C C . HIS A 1 91 ? -0.005 1.930 19.321 1.00 54.69 91 HIS A C 1
ATOM 713 O O . HIS A 1 91 ? 0.751 2.312 18.424 1.00 54.69 91 HIS A O 1
ATOM 719 N N . GLU A 1 92 ? 0.092 0.718 19.868 1.00 59.59 92 GLU A N 1
ATOM 720 C CA . GLU A 1 92 ? 1.094 -0.268 19.455 1.00 59.59 92 GLU A CA 1
ATOM 721 C C . GLU A 1 92 ? 0.838 -0.763 18.032 1.00 59.59 92 GLU A C 1
ATOM 723 O O . GLU A 1 92 ? 1.779 -0.893 17.248 1.00 59.59 92 GLU A O 1
ATOM 728 N N . ARG A 1 93 ? -0.434 -0.936 17.649 1.00 66.62 93 ARG A N 1
ATOM 729 C CA . ARG A 1 93 ? -0.831 -1.306 16.286 1.00 66.62 93 ARG A CA 1
ATOM 730 C C . ARG A 1 93 ? -0.319 -0.310 15.253 1.00 66.62 93 ARG A C 1
ATOM 732 O O . ARG A 1 93 ? 0.258 -0.693 14.235 1.00 66.62 93 ARG A O 1
ATOM 739 N N . THR A 1 94 ? -0.474 0.980 15.541 1.00 63.41 94 THR A N 1
ATOM 740 C CA . THR A 1 94 ? 0.058 2.059 14.700 1.00 63.41 94 THR A CA 1
ATOM 741 C C . THR A 1 94 ? 1.588 1.989 14.605 1.00 63.41 94 THR A C 1
ATOM 743 O O . THR A 1 94 ? 2.156 2.185 13.527 1.00 63.41 94 THR A O 1
ATOM 746 N N . GLY A 1 95 ? 2.266 1.650 15.708 1.00 66.31 95 GLY A N 1
ATOM 747 C CA . GLY A 1 95 ? 3.708 1.395 15.737 1.00 66.31 95 GLY A CA 1
ATOM 748 C C . GLY A 1 95 ? 4.132 0.235 14.828 1.00 66.31 95 GLY A C 1
ATOM 749 O O . GLY A 1 95 ? 5.025 0.405 13.996 1.00 66.31 95 GLY A O 1
ATOM 750 N N . LEU A 1 96 ? 3.448 -0.910 14.914 1.00 73.44 96 LEU A N 1
ATOM 751 C CA . LEU A 1 96 ? 3.705 -2.096 14.084 1.00 73.44 96 LEU A CA 1
ATOM 752 C C . LEU A 1 96 ? 3.501 -1.815 12.589 1.00 73.44 96 LEU A C 1
ATOM 754 O O . LEU A 1 96 ? 4.335 -2.195 11.763 1.00 73.44 96 LEU A O 1
ATOM 758 N N . ILE A 1 97 ? 2.434 -1.092 12.231 1.00 70.88 97 ILE A N 1
ATOM 759 C CA . ILE A 1 97 ? 2.175 -0.666 10.846 1.00 70.88 97 ILE A CA 1
ATOM 760 C C . ILE A 1 97 ? 3.316 0.219 10.330 1.00 70.88 97 ILE A C 1
ATOM 762 O O . ILE A 1 97 ? 3.774 0.041 9.198 1.00 70.88 97 ILE A O 1
ATOM 766 N N . SER A 1 98 ? 3.813 1.141 11.160 1.00 68.94 98 SER A N 1
ATOM 767 C CA . SER A 1 98 ? 4.939 2.004 10.796 1.00 68.94 98 SER A CA 1
ATOM 768 C C . SER A 1 98 ? 6.227 1.208 10.574 1.00 68.94 98 SER A C 1
ATOM 770 O O . SER A 1 98 ? 6.937 1.482 9.609 1.00 68.94 98 SER A O 1
ATOM 772 N N . ILE A 1 99 ? 6.533 0.227 11.430 1.00 78.56 99 ILE A N 1
ATOM 773 C CA . ILE A 1 99 ? 7.721 -0.631 11.285 1.00 78.56 99 ILE A CA 1
ATOM 774 C C . ILE A 1 99 ? 7.640 -1.436 9.983 1.00 78.56 99 ILE A C 1
ATOM 776 O O . ILE A 1 99 ? 8.595 -1.455 9.205 1.00 78.56 99 ILE A O 1
ATOM 780 N N . ARG A 1 100 ? 6.481 -2.040 9.693 1.00 82.31 100 ARG A N 1
ATOM 781 C CA . ARG A 1 100 ? 6.235 -2.763 8.435 1.00 82.31 100 ARG A CA 1
ATOM 782 C C . ARG A 1 100 ? 6.485 -1.885 7.206 1.00 82.31 100 ARG A C 1
ATOM 784 O O . ARG A 1 100 ? 7.102 -2.332 6.237 1.00 82.31 100 ARG A O 1
ATOM 791 N N . TYR A 1 101 ? 6.002 -0.645 7.230 1.00 78.06 101 TYR A N 1
ATOM 792 C CA . TYR A 1 101 ? 6.211 0.286 6.125 1.00 78.06 101 TYR A CA 1
ATOM 793 C C . TYR A 1 101 ? 7.698 0.612 5.931 1.00 78.06 101 TYR A C 1
ATOM 795 O O . TYR A 1 101 ? 8.183 0.575 4.802 1.00 78.06 101 TYR A O 1
ATOM 803 N N . SER A 1 102 ? 8.451 0.826 7.014 1.00 77.56 102 SER A N 1
ATOM 804 C CA . SER A 1 102 ? 9.904 1.030 6.939 1.00 77.56 102 SER A CA 1
ATOM 805 C C . SER A 1 102 ? 10.620 -0.145 6.267 1.00 77.56 102 SER A C 1
ATOM 807 O O . SER A 1 102 ? 11.431 0.073 5.370 1.00 77.56 102 SER A O 1
ATOM 809 N N . PHE A 1 103 ? 10.274 -1.390 6.614 1.00 85.12 103 PHE A N 1
ATOM 810 C CA . PHE A 1 103 ? 10.836 -2.570 5.941 1.00 85.12 103 PHE A CA 1
ATOM 811 C C . PHE A 1 103 ? 10.471 -2.641 4.453 1.00 85.12 103 PHE A C 1
ATOM 813 O O . PHE A 1 103 ? 11.294 -3.056 3.638 1.00 85.12 103 PHE A O 1
ATOM 820 N N . THR A 1 104 ? 9.278 -2.176 4.077 1.00 83.12 104 THR A N 1
ATOM 821 C CA . THR A 1 104 ? 8.871 -2.073 2.667 1.00 83.12 104 THR A CA 1
ATOM 822 C C . THR A 1 104 ? 9.748 -1.070 1.911 1.00 83.12 104 THR A C 1
ATOM 824 O O . THR A 1 104 ? 10.177 -1.341 0.792 1.00 83.12 104 THR A O 1
ATOM 827 N N . VAL A 1 105 ? 10.070 0.075 2.520 1.00 79.94 105 VAL A N 1
ATOM 828 C CA . VAL A 1 105 ? 10.979 1.069 1.924 1.00 79.94 105 VAL A CA 1
ATOM 829 C C . VAL A 1 105 ? 12.388 0.497 1.772 1.00 79.94 105 VAL A C 1
ATOM 831 O O . VAL A 1 105 ? 12.958 0.586 0.687 1.00 79.94 105 VAL A O 1
ATOM 834 N N . CYS A 1 106 ? 12.924 -0.152 2.810 1.00 84.44 106 CYS A N 1
ATOM 835 C CA . CYS A 1 106 ? 14.239 -0.795 2.748 1.00 84.44 106 CYS A CA 1
ATOM 836 C C . CYS A 1 106 ? 14.311 -1.856 1.639 1.00 84.44 106 CYS A C 1
ATOM 838 O O . CYS A 1 106 ? 15.298 -1.914 0.909 1.00 84.44 106 CYS A O 1
ATOM 840 N N . SER A 1 107 ? 13.257 -2.662 1.480 1.00 88.50 107 SER A N 1
ATOM 841 C CA . SER A 1 107 ? 13.171 -3.665 0.415 1.00 88.50 107 SER A CA 1
ATOM 842 C C . SER A 1 107 ? 13.177 -3.030 -0.980 1.00 88.50 107 SER A C 1
ATOM 844 O O . SER A 1 107 ? 13.928 -3.486 -1.838 1.00 88.50 107 SER A O 1
ATOM 846 N N . ASN A 1 108 ? 12.426 -1.945 -1.199 1.00 86.12 108 ASN A N 1
ATOM 847 C CA . ASN A 1 108 ? 12.441 -1.229 -2.480 1.00 86.12 108 ASN A CA 1
ATOM 848 C C . ASN A 1 108 ? 13.825 -0.645 -2.796 1.00 86.12 108 ASN A C 1
ATOM 850 O O . ASN A 1 108 ? 14.332 -0.829 -3.899 1.00 86.12 108 ASN A O 1
ATOM 854 N N . VAL A 1 109 ? 14.465 0.009 -1.820 1.00 87.25 109 VAL A N 1
ATOM 855 C CA . VAL A 1 109 ? 15.829 0.543 -1.981 1.00 87.25 109 VAL A CA 1
ATOM 856 C C . VAL A 1 109 ? 16.802 -0.575 -2.356 1.00 87.25 109 VAL A C 1
ATOM 858 O O . VAL A 1 109 ? 17.581 -0.414 -3.292 1.00 87.25 109 VAL A O 1
ATOM 861 N N . LEU A 1 110 ? 16.720 -1.730 -1.691 1.00 89.69 110 LEU A N 1
ATOM 862 C CA . LEU A 1 110 ? 17.563 -2.881 -2.000 1.00 89.69 110 LEU A CA 1
ATOM 863 C C . LEU A 1 110 ? 17.371 -3.378 -3.442 1.00 89.69 110 LEU A C 1
ATOM 865 O O . LEU A 1 110 ? 18.360 -3.655 -4.114 1.00 89.69 110 LEU A O 1
ATOM 869 N N . VAL A 1 111 ? 16.134 -3.448 -3.945 1.00 89.81 111 VAL A N 1
ATOM 870 C CA . VAL A 1 111 ? 15.855 -3.858 -5.335 1.00 89.81 111 VAL A CA 1
ATOM 871 C C . VAL A 1 111 ? 16.484 -2.889 -6.341 1.00 89.81 111 VAL A C 1
ATOM 873 O O . VAL A 1 111 ? 17.082 -3.334 -7.324 1.00 89.81 111 VAL A O 1
ATOM 876 N N . TYR A 1 112 ? 16.420 -1.579 -6.091 1.00 88.50 112 TYR A N 1
ATOM 877 C CA . TYR A 1 112 ? 17.077 -0.591 -6.952 1.00 88.50 112 TYR A CA 1
ATOM 878 C C . TYR A 1 112 ? 18.601 -0.664 -6.884 1.00 88.50 112 TYR A C 1
ATOM 880 O O . TYR A 1 112 ? 19.248 -0.561 -7.922 1.00 88.50 112 TYR A O 1
ATOM 888 N N . LEU A 1 113 ? 19.181 -0.906 -5.704 1.00 87.88 113 LEU A N 1
ATOM 889 C CA . LEU A 1 113 ? 20.626 -1.100 -5.554 1.00 87.88 113 LEU A CA 1
ATOM 890 C C . LEU A 1 113 ? 21.115 -2.360 -6.277 1.00 87.88 113 LEU A C 1
ATOM 892 O O . LEU A 1 113 ? 22.144 -2.318 -6.946 1.00 87.88 113 LEU A O 1
ATOM 896 N N . VAL A 1 114 ? 20.366 -3.465 -6.193 1.00 90.44 114 VAL A N 1
ATOM 897 C CA . VAL A 1 114 ? 20.660 -4.695 -6.948 1.00 90.44 114 VAL A CA 1
ATOM 898 C C . VAL A 1 114 ? 20.549 -4.438 -8.449 1.00 90.44 114 VAL A C 1
ATOM 900 O O . VAL A 1 114 ? 21.425 -4.849 -9.201 1.00 90.44 114 VAL A O 1
ATOM 903 N N . THR A 1 115 ? 19.508 -3.728 -8.887 1.00 88.50 115 THR A N 1
ATOM 904 C CA . THR A 1 115 ? 19.304 -3.386 -10.302 1.00 88.50 115 THR A CA 1
ATOM 905 C C . THR A 1 115 ? 20.442 -2.520 -10.830 1.00 88.50 115 THR A C 1
ATOM 907 O O . THR A 1 115 ? 21.028 -2.845 -11.859 1.00 88.50 115 THR A O 1
ATOM 910 N N . TRP A 1 116 ? 20.808 -1.467 -10.097 1.00 86.75 116 TRP A N 1
ATOM 911 C CA . TRP A 1 116 ? 21.950 -0.619 -10.418 1.00 86.75 116 TRP A CA 1
ATOM 912 C C . TRP A 1 116 ? 23.247 -1.430 -10.469 1.00 86.75 116 TRP A C 1
ATOM 914 O O . TRP A 1 116 ? 23.969 -1.351 -11.455 1.00 86.75 116 TRP A O 1
ATOM 924 N N . GLY A 1 117 ? 23.504 -2.280 -9.470 1.00 86.75 117 GLY A N 1
ATOM 925 C CA . GLY A 1 117 ? 24.701 -3.118 -9.427 1.00 86.75 117 GLY A CA 1
ATOM 926 C C . GLY A 1 117 ? 24.791 -4.089 -10.604 1.00 86.75 117 GLY A C 1
ATOM 927 O O . GLY A 1 117 ? 25.836 -4.180 -11.241 1.00 86.75 117 GLY A O 1
ATOM 928 N N . VAL A 1 118 ? 23.698 -4.778 -10.948 1.00 87.56 118 VAL A N 1
ATOM 929 C CA . VAL A 1 118 ? 23.674 -5.700 -12.094 1.00 87.56 118 VAL A CA 1
ATOM 930 C C . VAL A 1 118 ? 23.881 -4.939 -13.399 1.00 87.56 118 VAL A C 1
ATOM 932 O O . VAL A 1 118 ? 24.713 -5.352 -14.205 1.00 87.56 118 VAL A O 1
ATOM 935 N N . LEU A 1 119 ? 23.172 -3.827 -13.610 1.00 83.81 119 LEU A N 1
ATOM 936 C CA . LEU A 1 119 ? 23.298 -3.038 -14.836 1.00 83.81 119 LEU A CA 1
ATOM 937 C C . LEU A 1 119 ? 24.681 -2.394 -14.962 1.00 83.81 119 LEU A C 1
ATOM 939 O O . LEU A 1 119 ? 25.228 -2.388 -16.056 1.00 83.81 119 LEU A O 1
ATOM 943 N N . HIS A 1 120 ? 25.284 -1.926 -13.871 1.00 82.25 120 HIS A N 1
ATOM 944 C CA . HIS A 1 120 ? 26.618 -1.330 -13.888 1.00 82.25 120 HIS A CA 1
ATOM 945 C C . HIS A 1 120 ? 27.715 -2.375 -14.145 1.00 82.25 120 HIS A C 1
ATOM 947 O O . HIS A 1 120 ? 28.584 -2.163 -14.981 1.00 82.25 120 HIS A O 1
ATOM 953 N N . VAL A 1 121 ? 27.651 -3.537 -13.482 1.00 81.62 121 VAL A N 1
ATOM 954 C CA . VAL A 1 121 ? 28.670 -4.599 -13.611 1.00 81.62 121 VAL A CA 1
ATOM 955 C C . VAL A 1 121 ? 28.631 -5.291 -14.976 1.00 81.62 121 VAL A C 1
ATOM 957 O O . VAL A 1 121 ? 29.654 -5.778 -15.445 1.00 81.62 121 VAL A O 1
ATOM 960 N N . THR A 1 122 ? 27.462 -5.365 -15.616 1.00 75.75 122 THR A N 1
ATOM 961 C CA . THR A 1 122 ? 27.277 -6.099 -16.883 1.00 75.75 122 THR A CA 1
ATOM 962 C C . THR A 1 122 ? 27.214 -5.203 -18.123 1.00 75.75 122 THR A C 1
ATOM 964 O O . THR A 1 122 ? 26.916 -5.693 -19.215 1.00 75.75 122 THR A O 1
ATOM 967 N N . SER A 1 123 ? 27.446 -3.897 -17.985 1.00 70.50 123 SER A N 1
ATOM 968 C CA . SER A 1 123 ? 27.483 -2.978 -19.126 1.00 70.50 123 SER A CA 1
ATOM 969 C C . SER A 1 123 ? 28.918 -2.788 -19.613 1.00 70.50 123 SER A C 1
ATOM 971 O O . SER A 1 123 ? 29.720 -2.155 -18.939 1.00 70.50 123 SER A O 1
ATOM 973 N N . ASP A 1 124 ? 29.222 -3.314 -20.803 1.00 66.12 124 ASP A N 1
ATOM 974 C CA . ASP A 1 124 ? 30.532 -3.158 -21.460 1.00 66.12 124 ASP A CA 1
ATOM 975 C C . ASP A 1 124 ? 30.767 -1.737 -22.012 1.00 66.12 124 ASP A C 1
ATOM 977 O O . ASP A 1 124 ? 31.902 -1.351 -22.284 1.00 66.12 124 ASP A O 1
ATOM 981 N N . VAL A 1 125 ? 29.699 -0.950 -22.197 1.00 68.75 125 VAL A N 1
ATOM 982 C CA . VAL A 1 125 ? 29.743 0.408 -22.758 1.00 68.75 125 VAL A CA 1
ATOM 983 C C . VAL A 1 125 ? 28.951 1.353 -21.854 1.00 68.75 125 VAL A C 1
ATOM 985 O O . VAL A 1 125 ? 27.765 1.128 -21.604 1.00 68.75 125 VAL A O 1
ATOM 988 N N . GLN A 1 126 ? 29.606 2.415 -21.376 1.00 60.78 126 GLN A N 1
ATOM 989 C CA . GLN A 1 126 ? 28.947 3.526 -20.685 1.00 60.78 126 GLN A CA 1
ATOM 990 C C . GLN A 1 126 ? 27.938 4.188 -21.636 1.00 60.78 126 GLN A C 1
ATOM 992 O O . GLN A 1 126 ? 28.248 4.434 -22.798 1.00 60.78 126 GLN A O 1
ATOM 997 N N . ASP A 1 127 ? 26.719 4.416 -21.145 1.00 64.38 127 ASP A N 1
ATOM 998 C CA . ASP A 1 127 ? 25.583 5.007 -21.874 1.00 64.38 127 ASP A CA 1
ATOM 999 C C . ASP A 1 127 ? 24.900 4.135 -22.944 1.00 64.38 127 ASP A C 1
ATOM 1001 O O . ASP A 1 127 ? 24.070 4.628 -23.710 1.00 64.38 127 ASP A O 1
ATOM 1005 N N . ALA A 1 128 ? 25.151 2.821 -22.972 1.00 75.06 128 ALA A N 1
ATOM 1006 C CA . ALA A 1 128 ? 24.353 1.926 -23.808 1.00 75.06 128 ALA A CA 1
ATOM 1007 C C . ALA A 1 128 ? 22.884 1.879 -23.341 1.00 75.06 128 ALA A C 1
ATOM 1009 O O . ALA A 1 128 ? 22.578 1.694 -22.155 1.00 75.06 128 ALA A O 1
ATOM 1010 N N . GLN A 1 129 ? 21.967 2.027 -24.297 1.00 79.31 129 GLN A N 1
ATOM 1011 C CA . GLN A 1 129 ? 20.542 1.812 -24.066 1.00 79.31 129 GLN A CA 1
ATOM 1012 C C . GLN A 1 129 ? 20.244 0.326 -23.888 1.00 79.31 129 GLN A C 1
ATOM 1014 O O . GLN A 1 129 ? 20.849 -0.529 -24.536 1.00 79.31 129 GLN A O 1
ATOM 1019 N N . ILE A 1 130 ? 19.275 0.038 -23.022 1.00 81.69 130 ILE A N 1
ATOM 1020 C CA . ILE A 1 130 ? 18.794 -1.321 -22.788 1.00 81.69 130 ILE A CA 1
ATOM 1021 C C . ILE A 1 130 ? 18.116 -1.842 -24.053 1.00 81.69 130 ILE A C 1
ATOM 1023 O O . ILE A 1 130 ? 17.179 -1.230 -24.553 1.00 81.69 130 ILE A O 1
ATOM 1027 N N . GLY A 1 131 ? 18.575 -2.987 -24.551 1.00 80.12 131 GLY A N 1
ATOM 1028 C CA . GLY A 1 131 ? 17.990 -3.647 -25.712 1.00 80.12 131 GLY A CA 1
ATOM 1029 C C . GLY A 1 131 ? 17.449 -5.047 -25.408 1.00 80.12 131 GLY A C 1
ATOM 1030 O O . GLY A 1 131 ? 17.627 -5.579 -24.312 1.00 80.12 131 GLY A O 1
ATOM 1031 N N . PRO A 1 132 ? 16.864 -5.729 -26.411 1.00 78.31 132 PRO A N 1
ATOM 1032 C CA . PRO A 1 132 ? 16.382 -7.109 -26.269 1.00 78.31 132 PRO A CA 1
ATOM 1033 C C . PRO A 1 132 ? 17.474 -8.103 -25.839 1.00 78.31 132 PRO A C 1
ATOM 1035 O O . PRO A 1 132 ? 17.190 -9.128 -25.224 1.00 78.31 132 PRO A O 1
ATOM 1038 N N . LYS A 1 133 ? 18.743 -7.791 -26.139 1.00 80.12 133 LYS A N 1
ATOM 1039 C CA . LYS A 1 133 ? 19.910 -8.601 -25.758 1.00 80.12 133 LYS A CA 1
ATOM 1040 C C . LYS A 1 133 ? 20.193 -8.570 -24.254 1.00 80.12 133 LYS A C 1
ATOM 1042 O O . LYS A 1 133 ? 20.809 -9.498 -23.748 1.00 80.12 133 LYS A O 1
ATOM 1047 N N . ASP A 1 134 ? 19.713 -7.555 -23.539 1.00 82.31 134 ASP A N 1
ATOM 1048 C CA . ASP A 1 134 ? 19.923 -7.379 -22.100 1.00 82.31 134 ASP A CA 1
ATOM 1049 C C . ASP A 1 134 ? 18.906 -8.147 -21.241 1.00 82.31 134 ASP A C 1
ATOM 1051 O O . ASP A 1 134 ? 18.957 -8.081 -20.013 1.00 82.31 134 ASP A O 1
ATOM 1055 N N . ALA A 1 135 ? 17.999 -8.923 -21.848 1.00 81.62 135 ALA A N 1
ATOM 1056 C CA . ALA A 1 135 ? 16.971 -9.688 -21.135 1.00 81.62 135 ALA A CA 1
ATOM 1057 C C . ALA A 1 135 ? 17.547 -10.598 -20.028 1.00 81.62 135 ALA A C 1
ATOM 1059 O O . ALA A 1 135 ? 16.939 -10.768 -18.967 1.00 81.62 135 ALA A O 1
ATOM 1060 N N . TYR A 1 136 ? 18.754 -11.143 -20.224 1.00 83.81 136 TYR A N 1
ATOM 1061 C CA . TYR A 1 136 ? 19.422 -11.961 -19.207 1.00 83.81 136 TYR A CA 1
ATOM 1062 C C . TYR A 1 136 ? 19.784 -11.161 -17.941 1.00 83.81 136 TYR A C 1
ATOM 1064 O O . TYR A 1 136 ? 19.731 -11.717 -16.843 1.00 83.81 136 TYR A O 1
ATOM 1072 N N . LYS A 1 137 ? 20.084 -9.857 -18.058 1.00 86.19 137 LYS A N 1
ATOM 1073 C CA . LYS A 1 137 ? 20.388 -8.972 -16.919 1.00 86.19 137 LYS A CA 1
ATOM 1074 C C . LYS A 1 137 ? 19.169 -8.845 -16.003 1.00 86.19 137 LYS A C 1
ATOM 1076 O O . LYS A 1 137 ? 19.275 -9.041 -14.794 1.00 86.19 137 LYS A O 1
ATOM 1081 N N . PHE A 1 138 ? 17.988 -8.631 -16.583 1.00 85.56 138 PHE A N 1
ATOM 1082 C CA . PHE A 1 138 ? 16.722 -8.579 -15.841 1.00 85.56 138 PHE A CA 1
ATOM 1083 C C . PHE A 1 138 ? 16.355 -9.915 -15.208 1.00 85.56 138 PHE A C 1
ATOM 1085 O O . PHE A 1 138 ? 15.914 -9.952 -14.060 1.00 85.56 138 PHE A O 1
ATOM 1092 N N . LYS A 1 139 ? 16.615 -11.025 -15.905 1.00 87.31 139 LYS A N 1
ATOM 1093 C CA . LYS A 1 139 ? 16.454 -12.364 -15.333 1.00 87.31 139 LYS A CA 1
ATOM 1094 C C . LYS A 1 139 ? 17.301 -12.534 -14.064 1.00 87.31 139 LYS A C 1
ATOM 1096 O O . LYS A 1 139 ? 16.785 -13.033 -13.067 1.00 87.31 139 LYS A O 1
ATOM 1101 N N . HIS A 1 140 ? 18.563 -12.096 -14.058 1.00 87.69 140 HIS A N 1
ATOM 1102 C CA . HIS A 1 140 ? 19.406 -12.148 -12.855 1.00 87.69 140 HIS A CA 1
ATOM 1103 C C . HIS A 1 140 ? 18.846 -11.308 -11.702 1.00 87.69 140 HIS A C 1
ATOM 1105 O O . HIS A 1 140 ? 18.787 -11.804 -10.578 1.00 87.69 140 HIS A O 1
ATOM 1111 N N . ILE A 1 141 ? 18.375 -10.086 -11.977 1.00 89.25 141 ILE A N 1
ATOM 1112 C CA . ILE A 1 141 ? 17.739 -9.220 -10.968 1.00 89.25 141 ILE A CA 1
ATOM 1113 C C . ILE A 1 141 ? 16.535 -9.930 -10.331 1.00 89.25 141 ILE A C 1
ATOM 1115 O O . ILE A 1 141 ? 16.410 -9.966 -9.106 1.00 89.25 141 ILE A O 1
ATOM 1119 N N . VAL A 1 142 ? 15.684 -10.553 -11.151 1.00 90.62 142 VAL A N 1
ATOM 1120 C CA . VAL A 1 142 ? 14.495 -11.282 -10.690 1.00 90.62 142 VAL A CA 1
ATOM 1121 C C . VAL A 1 142 ? 14.868 -12.479 -9.815 1.00 90.62 142 VAL A C 1
ATOM 1123 O O . VAL A 1 142 ? 14.289 -12.644 -8.743 1.00 90.62 142 VAL A O 1
ATOM 1126 N N . TRP A 1 143 ? 15.858 -13.288 -10.206 1.00 90.62 143 TRP A N 1
ATOM 1127 C CA . TRP A 1 143 ? 16.302 -14.429 -9.392 1.00 90.62 143 TRP A CA 1
ATOM 1128 C C . TRP A 1 143 ? 16.906 -14.006 -8.052 1.00 90.62 143 TRP A C 1
ATOM 1130 O O . TRP A 1 143 ? 16.604 -14.623 -7.029 1.00 90.62 143 TRP A O 1
ATOM 1140 N N . ILE A 1 144 ? 17.712 -12.939 -8.031 1.00 90.94 144 ILE A N 1
ATOM 1141 C CA . ILE A 1 144 ? 18.256 -12.380 -6.787 1.00 90.94 144 ILE A CA 1
ATOM 1142 C C . ILE A 1 144 ? 17.109 -11.921 -5.878 1.00 90.94 144 ILE A C 1
ATOM 1144 O O . ILE A 1 144 ? 17.042 -12.348 -4.724 1.00 90.94 144 ILE A O 1
ATOM 1148 N N . GLY A 1 145 ? 16.165 -11.129 -6.401 1.00 89.50 145 GLY A N 1
ATOM 1149 C CA . GLY A 1 145 ? 15.013 -10.646 -5.635 1.00 89.50 145 GLY A CA 1
ATOM 1150 C C . GLY A 1 145 ? 14.144 -11.779 -5.081 1.00 89.50 145 GLY A C 1
ATOM 1151 O O . GLY A 1 145 ? 13.773 -11.763 -3.907 1.00 89.50 145 GLY A O 1
ATOM 1152 N N . LEU A 1 146 ? 13.872 -12.803 -5.894 1.00 91.06 146 LEU A N 1
ATOM 1153 C CA . LEU A 1 146 ? 13.073 -13.957 -5.484 1.00 91.06 146 LEU A CA 1
ATOM 1154 C C . LEU A 1 146 ? 13.774 -14.830 -4.450 1.00 91.06 146 LEU A C 1
ATOM 1156 O O . LEU A 1 146 ? 13.118 -15.275 -3.515 1.00 91.06 146 LEU A O 1
ATOM 1160 N N . SER A 1 147 ? 15.084 -15.062 -4.574 1.00 91.06 147 SER A N 1
ATOM 1161 C CA . SER A 1 147 ? 15.827 -15.840 -3.574 1.00 91.06 147 SER A CA 1
ATOM 1162 C C . SER A 1 147 ? 15.772 -15.179 -2.194 1.00 91.06 147 SER A C 1
ATOM 1164 O O . SER A 1 147 ? 15.471 -15.839 -1.200 1.00 91.06 147 SER A O 1
ATOM 1166 N N . LEU A 1 148 ? 15.949 -13.857 -2.137 1.00 91.75 148 LEU A N 1
ATOM 1167 C CA . LEU A 1 148 ? 15.847 -13.099 -0.896 1.00 91.75 148 LEU A CA 1
ATOM 1168 C C . LEU A 1 148 ? 14.415 -13.101 -0.334 1.00 91.75 148 LEU A C 1
ATOM 1170 O O . LEU A 1 148 ? 14.216 -13.268 0.873 1.00 91.75 148 LEU A O 1
ATOM 1174 N N . GLY A 1 149 ? 13.412 -12.959 -1.204 1.00 90.00 149 GLY A N 1
ATOM 1175 C CA . GLY A 1 149 ? 11.997 -13.071 -0.839 1.00 90.00 149 GLY A CA 1
ATOM 1176 C C . GLY A 1 149 ? 11.628 -14.458 -0.301 1.00 90.00 149 GLY A C 1
ATOM 1177 O O . GLY A 1 149 ? 10.927 -14.571 0.701 1.00 90.00 149 GLY A O 1
ATOM 1178 N N . ALA A 1 150 ? 12.154 -15.522 -0.909 1.00 91.19 150 ALA A N 1
ATOM 1179 C CA . ALA A 1 150 ? 11.915 -16.896 -0.483 1.00 91.19 150 ALA A CA 1
ATOM 1180 C C . ALA A 1 150 ? 12.544 -17.179 0.887 1.00 91.19 150 ALA A C 1
ATOM 1182 O O . ALA A 1 150 ? 11.887 -17.748 1.755 1.00 91.19 150 ALA A O 1
ATOM 1183 N N . VAL A 1 151 ? 13.787 -16.734 1.113 1.00 92.44 151 VAL A N 1
ATOM 1184 C CA . VAL A 1 151 ? 14.469 -16.875 2.410 1.00 92.44 151 VAL A CA 1
ATOM 1185 C C . VAL A 1 151 ? 13.707 -16.137 3.511 1.00 92.44 151 VAL A C 1
ATOM 1187 O O . VAL A 1 151 ? 13.451 -16.704 4.571 1.00 92.44 151 VAL A O 1
ATOM 1190 N N . THR A 1 152 ? 13.302 -14.889 3.268 1.00 89.56 152 THR A N 1
ATOM 1191 C CA . THR A 1 152 ? 12.562 -14.096 4.264 1.00 89.56 152 THR A CA 1
ATOM 1192 C C . THR A 1 152 ? 11.167 -14.665 4.538 1.00 89.56 152 THR A C 1
ATOM 1194 O O . THR A 1 152 ? 10.742 -14.701 5.694 1.00 89.56 152 THR A O 1
ATOM 1197 N N . SER A 1 153 ? 10.481 -15.191 3.519 1.00 88.50 153 SER A N 1
ATOM 1198 C CA . SER A 1 153 ? 9.204 -15.890 3.699 1.00 88.50 153 SER A CA 1
ATOM 1199 C C . SER A 1 153 ? 9.362 -17.206 4.467 1.00 88.50 153 SER A C 1
ATOM 1201 O O . SER A 1 153 ? 8.559 -17.488 5.356 1.00 88.50 153 SER A O 1
ATOM 1203 N N . LEU A 1 154 ? 10.420 -17.980 4.207 1.00 88.81 154 LEU A N 1
ATOM 1204 C CA . LEU A 1 154 ? 10.722 -19.193 4.968 1.00 88.81 154 LEU A CA 1
ATOM 1205 C C . LEU A 1 154 ? 10.947 -18.874 6.450 1.00 88.81 154 LEU A C 1
ATOM 1207 O O . LEU A 1 154 ? 10.370 -19.531 7.311 1.00 88.81 154 LEU A O 1
ATOM 1211 N N . VAL A 1 155 ? 11.730 -17.833 6.750 1.00 90.00 155 VAL A N 1
ATOM 1212 C CA . VAL A 1 155 ? 11.925 -17.344 8.124 1.00 90.00 155 VAL A CA 1
ATOM 1213 C C . VAL A 1 155 ? 10.575 -17.003 8.761 1.00 90.00 155 VAL A C 1
ATOM 1215 O O . VAL A 1 155 ? 10.282 -17.484 9.852 1.00 90.00 155 VAL A O 1
ATOM 1218 N N . PHE A 1 156 ? 9.711 -16.251 8.074 1.00 86.69 156 PHE A N 1
ATOM 1219 C CA . PHE A 1 156 ? 8.379 -15.927 8.590 1.00 86.69 156 PHE A CA 1
ATOM 1220 C C . PHE A 1 156 ? 7.579 -17.186 8.966 1.00 86.69 156 PHE A C 1
ATOM 1222 O O . PHE A 1 156 ? 7.086 -17.275 10.087 1.00 86.69 156 PHE A O 1
ATOM 1229 N N . HIS A 1 157 ? 7.516 -18.189 8.088 1.00 83.00 157 HIS A N 1
ATOM 1230 C CA . HIS A 1 157 ? 6.767 -19.422 8.353 1.00 83.00 157 HIS A CA 1
ATOM 1231 C C . HIS A 1 157 ? 7.381 -20.313 9.442 1.00 83.00 157 HIS A C 1
ATOM 1233 O O . HIS A 1 157 ? 6.654 -21.051 10.102 1.00 83.00 157 HIS A O 1
ATOM 1239 N N . LEU A 1 158 ? 8.700 -20.260 9.649 1.00 85.81 158 LEU A N 1
ATOM 1240 C CA . LEU A 1 158 ? 9.364 -21.028 10.708 1.00 85.81 158 LEU A CA 1
ATOM 1241 C C . LEU A 1 158 ? 9.154 -20.413 12.098 1.00 85.81 158 LEU A C 1
ATOM 1243 O O . LEU A 1 158 ? 9.026 -21.147 13.081 1.00 85.81 158 LEU A O 1
ATOM 1247 N N . PHE A 1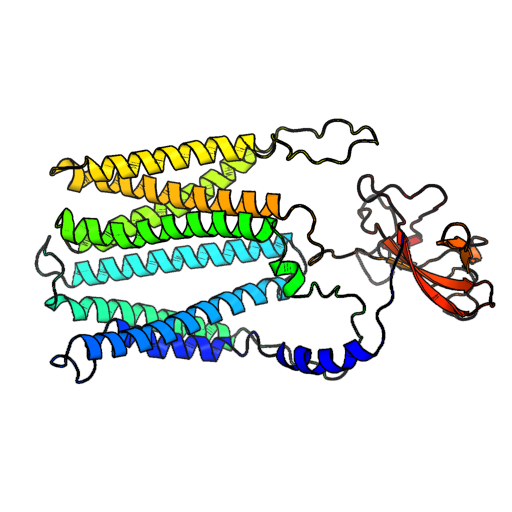 159 ? 9.132 -19.080 12.190 1.00 84.81 159 PHE A N 1
ATOM 1248 C CA . PHE A 1 159 ? 9.033 -18.366 13.466 1.00 84.81 159 PHE A CA 1
ATOM 1249 C C . PHE A 1 159 ? 7.596 -18.024 13.871 1.00 84.81 159 PHE A C 1
ATOM 1251 O O . PHE A 1 159 ? 7.304 -17.960 15.065 1.00 84.81 159 PHE A O 1
ATOM 1258 N N . VAL A 1 160 ? 6.689 -17.827 12.913 1.00 78.81 160 VAL A N 1
ATOM 1259 C CA . VAL A 1 160 ? 5.286 -17.500 13.189 1.00 78.81 160 VAL A CA 1
ATOM 1260 C C . VAL A 1 160 ? 4.474 -18.788 13.241 1.00 78.81 160 VAL A C 1
ATOM 1262 O O . VAL A 1 160 ? 4.024 -19.302 12.220 1.00 78.81 160 VAL A O 1
ATOM 1265 N N . LYS A 1 161 ? 4.308 -19.327 14.452 1.00 68.62 161 LYS A N 1
ATOM 1266 C CA . LYS A 1 161 ? 3.447 -20.487 14.713 1.00 68.62 161 LYS A CA 1
ATOM 1267 C C . LYS A 1 161 ? 2.038 -20.024 15.062 1.00 68.62 161 LYS A C 1
ATOM 1269 O O . LYS A 1 161 ? 1.866 -19.135 15.892 1.00 68.62 161 LYS A O 1
ATOM 1274 N N . GLU A 1 162 ? 1.043 -20.652 14.449 1.00 65.56 162 GLU A N 1
ATOM 1275 C CA . GLU A 1 162 ? -0.355 -20.486 14.843 1.00 65.56 162 GLU A CA 1
ATOM 1276 C C . GLU A 1 162 ? -0.570 -21.147 16.214 1.00 65.56 162 GLU A C 1
ATOM 1278 O O . GLU A 1 162 ? -0.115 -22.271 16.446 1.00 65.56 162 GLU A O 1
ATOM 1283 N N . ALA A 1 163 ? -1.243 -20.454 17.135 1.00 54.28 163 ALA A N 1
ATOM 1284 C CA . ALA A 1 163 ? -1.723 -21.093 18.352 1.00 54.28 163 ALA A CA 1
ATOM 1285 C C . ALA A 1 163 ? -2.845 -22.073 17.959 1.00 54.28 163 ALA A C 1
ATOM 1287 O O . ALA A 1 163 ? -3.801 -21.642 17.308 1.00 54.28 163 ALA A O 1
ATOM 1288 N N . PRO A 1 164 ? -2.747 -23.372 18.298 1.00 49.62 164 PRO A N 1
ATOM 1289 C CA . PRO A 1 164 ? -3.839 -24.299 18.054 1.00 49.62 164 PRO A CA 1
ATOM 1290 C C . PRO A 1 164 ? -5.066 -23.833 18.838 1.00 49.62 164 PRO A C 1
ATOM 1292 O O . PRO A 1 164 ? -4.961 -23.455 20.005 1.00 49.62 164 PRO A O 1
ATOM 1295 N N . LEU A 1 165 ? -6.222 -23.836 18.176 1.00 48.69 165 LEU A N 1
ATOM 1296 C CA . LEU A 1 165 ? -7.505 -23.606 18.828 1.00 48.69 165 LEU A CA 1
ATOM 1297 C C . LEU A 1 165 ? -7.666 -24.644 19.943 1.00 48.69 165 LEU A C 1
ATOM 1299 O O . LEU A 1 165 ? -7.700 -25.843 19.673 1.00 48.69 165 LEU A O 1
ATOM 1303 N N . GLU A 1 166 ? -7.757 -24.199 21.195 1.00 37.97 166 GLU A N 1
ATOM 1304 C CA . GLU A 1 166 ? -8.307 -25.049 22.244 1.00 37.97 166 GLU A CA 1
ATOM 1305 C C . GLU A 1 166 ? -9.785 -25.295 21.906 1.00 37.97 166 GLU A C 1
ATOM 1307 O O . GLU A 1 166 ? -10.609 -24.382 21.985 1.00 37.97 166 GLU A O 1
ATOM 1312 N N . ASP A 1 167 ? -10.119 -26.534 21.536 1.00 39.78 167 ASP A N 1
ATOM 1313 C CA . ASP A 1 167 ? -11.464 -27.034 21.185 1.00 39.78 167 ASP A CA 1
ATOM 1314 C C . ASP A 1 167 ? -12.499 -26.968 22.345 1.00 39.78 167 ASP A C 1
ATOM 1316 O O . ASP A 1 167 ? -13.489 -27.696 22.366 1.00 39.78 167 ASP A O 1
ATOM 1320 N N . GLY A 1 168 ? -12.300 -26.107 23.349 1.00 35.47 168 GLY A N 1
ATOM 1321 C CA . GLY A 1 168 ? -13.015 -26.166 24.628 1.00 35.47 168 GLY A CA 1
ATOM 1322 C C . GLY A 1 168 ? -13.825 -24.939 25.050 1.00 35.47 168 GLY A C 1
ATOM 1323 O O . GLY A 1 168 ? -14.598 -25.049 25.998 1.00 35.47 168 GLY A O 1
ATOM 1324 N N . ALA A 1 169 ? -13.705 -23.779 24.400 1.00 31.61 169 ALA A N 1
ATOM 1325 C CA . ALA A 1 169 ? -14.325 -22.547 24.905 1.00 31.61 169 ALA A CA 1
ATOM 1326 C C . ALA A 1 169 ? -15.140 -21.802 23.841 1.00 31.61 169 ALA A C 1
ATOM 1328 O O . ALA A 1 169 ? -14.847 -20.665 23.472 1.00 31.61 169 ALA A O 1
ATOM 1329 N N . HIS A 1 170 ? -16.235 -22.415 23.389 1.00 34.75 170 HIS A N 1
ATOM 1330 C CA . HIS A 1 170 ? -17.334 -21.675 22.770 1.00 34.75 170 HIS A CA 1
ATOM 1331 C C . HIS A 1 170 ? -18.066 -20.835 23.827 1.00 34.75 170 HIS A C 1
ATOM 1333 O O . HIS A 1 170 ? -19.189 -21.139 24.220 1.00 34.75 170 HIS A O 1
ATOM 1339 N N . SER A 1 171 ? -17.444 -19.746 24.274 1.00 29.38 171 SER A N 1
ATOM 1340 C CA . SER A 1 171 ? -18.208 -18.614 24.787 1.00 29.38 171 SER A CA 1
ATOM 1341 C C . SER A 1 171 ? -18.725 -17.855 23.567 1.00 29.38 171 SER A C 1
ATOM 1343 O O . SER A 1 171 ? -17.914 -17.311 22.812 1.00 29.38 171 SER A O 1
ATOM 1345 N N . PRO A 1 172 ? -20.044 -17.830 23.302 1.00 32.38 172 PRO A N 1
ATOM 1346 C CA . PRO A 1 172 ? -20.569 -17.016 22.225 1.00 32.38 172 PRO A CA 1
ATOM 1347 C C . PRO A 1 172 ? -20.275 -15.566 22.600 1.00 32.38 172 PRO A C 1
ATOM 1349 O O . PRO A 1 172 ? -20.804 -15.050 23.583 1.00 32.38 172 PRO A O 1
ATOM 1352 N N . VAL A 1 173 ? -19.402 -14.910 21.838 1.00 34.91 173 VAL A N 1
ATOM 1353 C CA . VAL A 1 173 ? -19.234 -13.459 21.905 1.00 34.91 173 VAL A CA 1
ATOM 1354 C C . VAL A 1 173 ? -20.546 -12.855 21.404 1.00 34.91 173 VAL A C 1
ATOM 1356 O O . VAL A 1 173 ? -20.763 -12.656 20.209 1.00 34.91 173 VAL A O 1
ATOM 1359 N N . VAL A 1 174 ? -21.480 -12.660 22.333 1.00 34.69 174 VAL A N 1
ATOM 1360 C CA . VAL A 1 174 ? -22.736 -11.953 22.111 1.00 34.69 174 VAL A CA 1
ATOM 1361 C C . VAL A 1 174 ? -22.375 -10.502 21.809 1.00 34.69 174 VAL A C 1
ATOM 1363 O O . VAL A 1 174 ? -21.838 -9.810 22.666 1.00 34.69 174 VAL A O 1
ATOM 1366 N N . GLY A 1 175 ? -22.665 -10.051 20.586 1.00 37.03 175 GLY A N 1
ATOM 1367 C CA . GLY A 1 175 ? -22.632 -8.627 20.245 1.00 37.03 175 GLY A CA 1
ATOM 1368 C C . GLY A 1 175 ? -21.608 -8.169 19.207 1.00 37.03 175 GLY A C 1
ATOM 1369 O O . GLY A 1 175 ? -21.342 -6.974 19.150 1.00 37.03 175 GLY A O 1
ATOM 1370 N N . GLN A 1 176 ? -21.068 -9.035 18.338 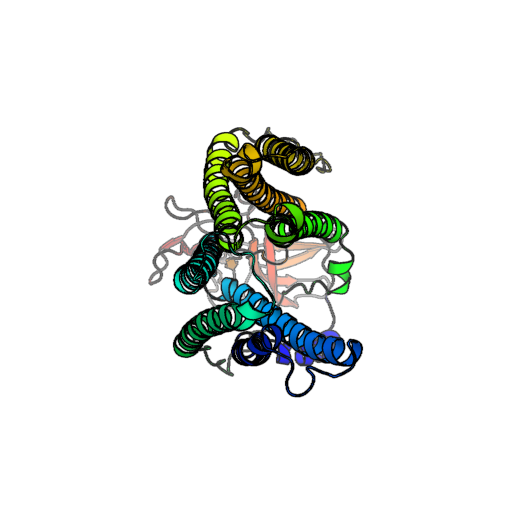1.00 37.06 176 GLN A N 1
ATOM 1371 C CA . GLN A 1 176 ? -20.572 -8.505 17.061 1.00 37.06 176 GLN A CA 1
ATOM 1372 C C . GLN A 1 176 ? -21.777 -8.081 16.224 1.00 37.06 176 GLN A C 1
ATOM 1374 O O . GLN A 1 176 ? -22.450 -8.918 15.617 1.00 37.06 176 GLN A O 1
ATOM 1379 N N . ASP A 1 177 ? -22.062 -6.780 16.223 1.00 39.06 177 ASP A N 1
ATOM 1380 C CA . ASP A 1 177 ? -23.041 -6.194 15.324 1.00 39.06 177 ASP A CA 1
ATOM 1381 C C . ASP A 1 177 ? -22.546 -6.428 13.891 1.00 39.06 177 ASP A C 1
ATOM 1383 O O . ASP A 1 177 ? -21.602 -5.804 13.394 1.00 39.06 177 ASP A O 1
ATOM 1387 N N . LYS A 1 178 ? -23.114 -7.449 13.244 1.00 43.50 178 LYS A N 1
ATOM 1388 C CA . LYS A 1 178 ? -22.774 -7.818 11.876 1.00 43.50 178 LYS A CA 1
ATOM 1389 C C . LYS A 1 178 ? -23.313 -6.721 10.978 1.00 43.50 178 LYS A C 1
ATOM 1391 O O . LYS A 1 178 ? -24.431 -6.816 10.468 1.00 43.50 178 LYS A O 1
ATOM 1396 N N . ARG A 1 179 ? -22.504 -5.695 10.717 1.00 47.50 179 ARG A N 1
ATOM 1397 C CA . ARG A 1 179 ? -22.715 -4.825 9.560 1.00 47.50 179 ARG A CA 1
ATOM 1398 C C . ARG A 1 179 ? -22.710 -5.743 8.335 1.00 47.50 179 ARG A C 1
ATOM 1400 O O . ARG A 1 179 ? -21.665 -6.204 7.889 1.00 47.50 179 ARG A O 1
ATOM 1407 N N . THR A 1 180 ? -23.898 -6.087 7.838 1.00 53.84 180 THR A N 1
ATOM 1408 C CA . THR A 1 180 ? -24.061 -6.920 6.644 1.00 53.84 180 THR A CA 1
ATOM 1409 C C . THR A 1 180 ? -23.241 -6.273 5.532 1.00 53.84 180 THR A C 1
ATOM 1411 O O . THR A 1 180 ? -23.353 -5.061 5.354 1.00 53.84 180 THR A O 1
ATOM 1414 N N . THR A 1 181 ? -22.445 -7.028 4.772 1.00 55.66 181 THR A N 1
ATOM 1415 C CA . THR A 1 181 ? -21.615 -6.496 3.668 1.00 55.66 181 THR A CA 1
ATOM 1416 C C . THR A 1 181 ? -22.413 -5.548 2.758 1.00 55.66 181 THR A C 1
ATOM 1418 O O . THR A 1 181 ? -21.922 -4.508 2.335 1.00 55.66 181 THR A O 1
ATOM 1421 N N . SER A 1 182 ? -23.707 -5.834 2.572 1.00 54.12 182 SER A N 1
ATOM 1422 C CA . SER A 1 182 ? -24.677 -4.984 1.868 1.00 54.12 182 SER A CA 1
ATOM 1423 C C . SER A 1 182 ? -24.885 -3.577 2.468 1.00 54.12 182 SER A C 1
ATOM 1425 O O . SER A 1 182 ? -25.041 -2.615 1.721 1.00 54.12 182 SER A O 1
ATOM 1427 N N . ARG A 1 183 ? -24.876 -3.423 3.800 1.00 58.62 183 ARG A N 1
ATOM 1428 C CA . ARG A 1 183 ? -24.978 -2.116 4.476 1.00 58.62 183 ARG A CA 1
ATOM 1429 C C . ARG A 1 183 ? -23.686 -1.309 4.359 1.00 58.62 183 ARG A C 1
ATOM 1431 O O . ARG A 1 183 ? -23.766 -0.106 4.153 1.00 58.62 183 ARG A O 1
ATOM 1438 N N . VAL A 1 184 ? -22.522 -1.961 4.434 1.00 62.47 184 VAL A N 1
ATOM 1439 C CA . VAL A 1 184 ? -21.212 -1.305 4.236 1.00 62.47 184 VAL A CA 1
ATOM 1440 C C . VAL A 1 184 ? -21.092 -0.769 2.810 1.00 62.47 184 VAL A C 1
ATOM 1442 O O . VAL A 1 184 ? -20.735 0.387 2.614 1.00 62.47 184 VAL A O 1
ATOM 1445 N N . LEU A 1 185 ? -21.492 -1.568 1.818 1.00 70.88 185 LEU A N 1
ATOM 1446 C CA . LEU A 1 185 ? -21.482 -1.173 0.406 1.00 70.88 185 LEU A CA 1
ATOM 1447 C C . LEU A 1 185 ? -22.517 -0.090 0.049 1.00 70.88 185 LEU A C 1
ATOM 1449 O O . LEU A 1 185 ? -22.488 0.423 -1.064 1.00 70.88 185 LEU A O 1
ATOM 1453 N N . ARG A 1 186 ? -23.440 0.275 0.947 1.00 73.62 186 ARG A N 1
ATOM 1454 C CA . ARG A 1 186 ? -24.397 1.380 0.739 1.00 73.62 186 ARG A CA 1
ATOM 1455 C C . ARG A 1 186 ? -23.938 2.708 1.336 1.00 73.62 186 ARG A C 1
ATOM 1457 O O . ARG A 1 186 ? -24.609 3.716 1.129 1.00 73.62 186 ARG A O 1
ATOM 1464 N N . ASP A 1 187 ? -22.829 2.725 2.068 1.00 72.25 187 ASP A N 1
ATOM 1465 C CA . ASP A 1 187 ? -22.321 3.941 2.690 1.00 72.25 187 ASP A CA 1
ATOM 1466 C C . ASP A 1 187 ? -21.671 4.855 1.639 1.00 72.25 187 ASP A C 1
ATOM 1468 O O . ASP A 1 187 ? -20.656 4.510 1.036 1.00 72.25 187 ASP A O 1
ATOM 1472 N N . HIS A 1 188 ? -22.242 6.040 1.410 1.00 75.25 188 HIS A N 1
ATOM 1473 C CA . HIS A 1 188 ? -21.707 6.999 0.440 1.00 75.25 188 HIS A CA 1
ATOM 1474 C C . HIS A 1 188 ? -20.299 7.494 0.815 1.00 75.25 188 HIS A C 1
ATOM 1476 O O . HIS A 1 188 ? -19.487 7.765 -0.071 1.00 75.25 188 HIS A O 1
ATOM 1482 N N . ARG A 1 189 ? -19.971 7.554 2.114 1.00 69.31 189 ARG A N 1
ATOM 1483 C CA . ARG A 1 189 ? -18.642 7.983 2.580 1.00 69.31 189 ARG A CA 1
ATOM 1484 C C . ARG A 1 189 ? -17.556 7.001 2.152 1.00 69.31 189 ARG A C 1
ATOM 1486 O O . ARG A 1 189 ? -16.458 7.431 1.808 1.00 69.31 189 ARG A O 1
ATOM 1493 N N . LEU A 1 190 ? -17.881 5.705 2.088 1.00 72.81 190 LEU A N 1
ATOM 1494 C CA . LEU A 1 190 ? -16.969 4.671 1.597 1.00 72.81 190 LEU A CA 1
ATOM 1495 C C . LEU A 1 190 ? -16.538 4.957 0.155 1.00 72.81 190 LEU A C 1
ATOM 1497 O O . LEU A 1 190 ? -15.357 4.846 -0.159 1.00 72.81 190 LEU A O 1
ATOM 1501 N N . TYR A 1 191 ? -17.469 5.368 -0.709 1.00 80.56 191 TYR A N 1
ATOM 1502 C CA . TYR A 1 191 ? -17.163 5.686 -2.105 1.00 80.56 191 TYR A CA 1
ATOM 1503 C C . TYR A 1 191 ? -16.355 6.977 -2.252 1.00 80.56 191 TYR A C 1
ATOM 1505 O O . TYR A 1 191 ? -15.460 7.025 -3.090 1.00 80.56 191 TYR A O 1
ATOM 1513 N N . GLN A 1 192 ? -16.618 7.999 -1.430 1.00 73.88 192 GLN A N 1
ATOM 1514 C CA . GLN A 1 192 ? -15.823 9.235 -1.424 1.00 73.88 192 GLN A CA 1
ATOM 1515 C C . GLN A 1 192 ? -14.367 8.963 -1.020 1.00 73.88 192 GLN A C 1
ATOM 1517 O O . GLN A 1 192 ? -13.438 9.373 -1.716 1.00 73.88 192 GLN A O 1
ATOM 1522 N N . VAL A 1 193 ? -14.174 8.205 0.064 1.00 71.50 193 VAL A N 1
ATOM 1523 C CA . VAL A 1 193 ? -12.859 7.743 0.530 1.00 71.50 193 VAL A CA 1
ATOM 1524 C C . VAL A 1 193 ? -12.169 6.893 -0.535 1.00 71.50 193 VAL A C 1
ATOM 1526 O O . VAL A 1 193 ? -11.006 7.128 -0.862 1.00 71.50 193 VAL A O 1
ATOM 1529 N N . ALA A 1 194 ? -12.885 5.920 -1.104 1.00 75.12 194 ALA A N 1
ATOM 1530 C CA . ALA A 1 194 ? -12.340 5.033 -2.120 1.00 75.12 194 ALA A CA 1
ATOM 1531 C C . ALA A 1 194 ? -11.912 5.809 -3.369 1.00 75.12 194 ALA A C 1
ATOM 1533 O O . ALA A 1 194 ? -10.810 5.593 -3.856 1.00 75.12 194 ALA A O 1
ATOM 1534 N N . ALA A 1 195 ? -12.729 6.743 -3.862 1.00 78.69 195 ALA A N 1
ATOM 1535 C CA . ALA A 1 195 ? -12.397 7.554 -5.030 1.00 78.69 195 ALA A CA 1
ATOM 1536 C C . ALA A 1 195 ? -11.131 8.393 -4.800 1.00 78.69 195 ALA A C 1
ATOM 1538 O O . ALA A 1 195 ? -10.230 8.383 -5.640 1.00 78.69 195 ALA A O 1
ATOM 1539 N N . LEU A 1 196 ? -11.027 9.057 -3.643 1.00 74.56 196 LEU A N 1
ATOM 1540 C CA . LEU A 1 196 ? -9.846 9.841 -3.279 1.00 74.56 196 LEU A CA 1
ATOM 1541 C C . LEU A 1 196 ? -8.592 8.960 -3.193 1.00 74.56 196 LEU A C 1
ATOM 1543 O O . LEU A 1 196 ? -7.563 9.278 -3.788 1.00 74.56 196 LEU A O 1
ATOM 1547 N N . TYR A 1 197 ? -8.683 7.829 -2.493 1.00 76.50 197 TYR A N 1
ATOM 1548 C CA . TYR A 1 197 ? -7.579 6.882 -2.357 1.00 76.50 197 TYR A CA 1
ATOM 1549 C C . TYR A 1 197 ? -7.138 6.305 -3.708 1.00 76.50 197 TYR A C 1
ATOM 1551 O O . TYR A 1 197 ? -5.941 6.224 -3.996 1.00 76.50 197 TYR A O 1
ATOM 1559 N N . MET A 1 198 ? -8.100 5.942 -4.558 1.00 82.00 198 MET A N 1
ATOM 1560 C CA . MET A 1 198 ? -7.849 5.404 -5.893 1.00 82.00 198 MET A CA 1
ATOM 1561 C C . MET A 1 198 ? -7.173 6.428 -6.800 1.00 82.00 198 MET A C 1
ATOM 1563 O O . MET A 1 198 ? -6.208 6.076 -7.473 1.00 82.00 198 MET A O 1
ATOM 1567 N N . ALA A 1 199 ? -7.607 7.691 -6.785 1.00 79.38 199 ALA A N 1
ATOM 1568 C CA . ALA A 1 199 ? -6.967 8.757 -7.554 1.00 79.38 199 ALA A CA 1
ATOM 1569 C C . ALA A 1 199 ? -5.504 8.968 -7.124 1.00 79.38 199 ALA A C 1
ATOM 1571 O O . ALA A 1 199 ? -4.607 9.033 -7.967 1.00 79.38 199 ALA A O 1
ATOM 1572 N N . THR A 1 200 ? -5.237 8.982 -5.813 1.00 78.44 200 THR A N 1
ATOM 1573 C CA . THR A 1 200 ? -3.873 9.084 -5.275 1.00 78.44 200 THR A CA 1
ATOM 1574 C C . THR A 1 200 ? -2.988 7.908 -5.698 1.00 78.44 200 THR A C 1
ATOM 1576 O O . THR A 1 200 ? -1.829 8.094 -6.084 1.00 78.44 200 THR A O 1
ATOM 1579 N N . ARG A 1 201 ? -3.527 6.684 -5.636 1.00 79.12 201 ARG A N 1
ATOM 1580 C CA . ARG A 1 201 ? -2.817 5.468 -6.051 1.00 79.12 201 ARG A CA 1
ATOM 1581 C C . ARG A 1 201 ? -2.546 5.446 -7.546 1.00 79.12 201 ARG A C 1
ATOM 1583 O O . ARG A 1 201 ? -1.436 5.102 -7.940 1.00 79.12 201 ARG A O 1
ATOM 1590 N N . LEU A 1 202 ? -3.525 5.838 -8.357 1.00 83.38 202 LEU A N 1
ATOM 1591 C CA . LEU A 1 202 ? -3.381 5.917 -9.804 1.00 83.38 202 LEU A CA 1
ATOM 1592 C C . LEU A 1 202 ? -2.237 6.858 -10.177 1.00 83.38 202 LEU A C 1
ATOM 1594 O O . LEU A 1 202 ? -1.338 6.448 -10.901 1.00 83.38 202 LEU A O 1
ATOM 1598 N N . PHE A 1 203 ? -2.220 8.070 -9.620 1.00 83.25 203 PHE A N 1
ATOM 1599 C CA . PHE A 1 203 ? -1.142 9.027 -9.856 1.00 83.25 203 PHE A CA 1
ATOM 1600 C C . PHE A 1 203 ? 0.238 8.452 -9.495 1.00 83.25 203 PHE A C 1
ATOM 1602 O O . PHE A 1 203 ? 1.153 8.465 -10.316 1.00 83.25 203 PHE A O 1
ATOM 1609 N N . SER A 1 204 ? 0.374 7.894 -8.287 1.00 79.94 204 SER A N 1
ATOM 1610 C CA . SER A 1 204 ? 1.655 7.354 -7.806 1.00 79.94 204 SER A CA 1
ATOM 1611 C C . SER A 1 204 ? 2.156 6.201 -8.680 1.00 79.94 204 SER A C 1
ATOM 1613 O O . SER A 1 204 ? 3.338 6.142 -9.014 1.00 79.94 204 SER A O 1
ATOM 1615 N N . ASN A 1 205 ? 1.251 5.309 -9.089 1.00 82.94 205 ASN A N 1
ATOM 1616 C CA . ASN A 1 205 ? 1.586 4.177 -9.945 1.00 82.94 205 ASN A CA 1
ATOM 1617 C C . ASN A 1 205 ? 1.962 4.635 -11.360 1.00 82.94 205 ASN A C 1
ATOM 1619 O O . ASN A 1 205 ? 2.932 4.134 -11.921 1.00 82.94 205 ASN A O 1
ATOM 1623 N N . LEU A 1 206 ? 1.236 5.605 -11.931 1.00 85.94 206 LEU A N 1
ATOM 1624 C CA . LEU A 1 206 ? 1.569 6.169 -13.240 1.00 85.94 206 LEU A CA 1
ATOM 1625 C C . LEU A 1 206 ? 2.950 6.826 -13.216 1.00 85.94 206 LEU A C 1
ATOM 1627 O O . LEU A 1 206 ? 3.761 6.541 -14.090 1.00 85.94 206 LEU A O 1
ATOM 1631 N N . ALA A 1 207 ? 3.260 7.626 -12.194 1.00 83.88 207 ALA A N 1
ATOM 1632 C CA . ALA A 1 207 ? 4.581 8.235 -12.060 1.00 83.88 207 ALA A CA 1
ATOM 1633 C C . ALA A 1 207 ? 5.695 7.173 -11.971 1.00 83.88 207 ALA A C 1
ATOM 1635 O O . ALA A 1 207 ? 6.717 7.297 -12.638 1.00 83.88 207 ALA A O 1
ATOM 1636 N N . GLN A 1 208 ? 5.492 6.097 -11.206 1.00 81.38 208 GLN A N 1
ATOM 1637 C CA . GLN A 1 208 ? 6.484 5.021 -11.076 1.00 81.38 208 GLN A CA 1
ATOM 1638 C C . GLN A 1 208 ? 6.688 4.208 -12.364 1.00 81.38 208 GLN A C 1
ATOM 1640 O O . GLN A 1 208 ? 7.802 3.760 -12.615 1.00 81.38 208 GLN A O 1
ATOM 1645 N N . VAL A 1 209 ? 5.643 4.016 -13.176 1.00 85.94 209 VAL A N 1
ATOM 1646 C CA . VAL A 1 209 ? 5.715 3.232 -14.422 1.00 85.94 209 VAL A CA 1
ATOM 1647 C C . VAL A 1 209 ? 6.217 4.070 -15.598 1.00 85.94 209 VAL A C 1
ATOM 1649 O O . VAL A 1 209 ? 7.075 3.622 -16.356 1.00 85.94 209 VAL A O 1
ATOM 1652 N N . TYR A 1 210 ? 5.702 5.289 -15.758 1.00 89.06 210 TYR A N 1
ATOM 1653 C CA . TYR A 1 210 ? 5.981 6.110 -16.935 1.00 89.06 210 TYR A CA 1
ATOM 1654 C C . TYR A 1 210 ? 7.294 6.883 -16.843 1.00 89.06 210 TYR A C 1
ATOM 1656 O O . TYR A 1 210 ? 7.855 7.181 -17.890 1.00 89.06 210 TYR A O 1
ATOM 1664 N N . ILE A 1 211 ? 7.823 7.180 -15.648 1.00 89.88 211 ILE A N 1
ATOM 1665 C CA . ILE A 1 211 ? 9.128 7.852 -15.543 1.00 89.88 211 ILE A CA 1
ATOM 1666 C C . ILE A 1 211 ? 10.246 6.990 -16.149 1.00 89.88 211 ILE A C 1
ATOM 1668 O O . ILE A 1 211 ? 10.902 7.482 -17.061 1.00 89.88 211 ILE A O 1
ATOM 1672 N N . PRO A 1 212 ? 10.451 5.713 -15.766 1.00 88.25 212 PRO A N 1
ATOM 1673 C CA . PRO A 1 212 ? 11.441 4.859 -16.427 1.00 88.25 212 PRO A CA 1
ATOM 1674 C C . PRO A 1 212 ? 11.242 4.769 -17.945 1.00 88.25 212 PRO A C 1
ATOM 1676 O O . PRO A 1 212 ? 12.209 4.855 -18.696 1.00 88.25 212 PRO A O 1
ATOM 1679 N N . LEU A 1 213 ? 9.989 4.659 -18.401 1.00 89.56 213 LEU A N 1
ATOM 1680 C CA . LEU A 1 213 ? 9.673 4.607 -19.828 1.00 89.56 213 LEU A CA 1
ATOM 1681 C C . LEU A 1 213 ? 10.056 5.910 -20.546 1.00 89.56 213 LEU A C 1
ATOM 1683 O O . LEU A 1 213 ? 10.653 5.869 -21.613 1.00 89.56 213 LEU A O 1
ATOM 1687 N N . TYR A 1 214 ? 9.770 7.062 -19.940 1.00 89.88 214 TYR A N 1
ATOM 1688 C CA . TYR A 1 214 ? 10.141 8.379 -20.453 1.00 89.88 214 TYR A CA 1
ATOM 1689 C C . TYR A 1 214 ? 11.664 8.560 -20.533 1.00 89.88 214 TYR A C 1
ATOM 1691 O O . TYR A 1 214 ? 12.181 9.028 -21.549 1.00 89.88 214 TYR A O 1
ATOM 1699 N N . LEU A 1 215 ? 12.399 8.138 -19.498 1.00 89.62 215 LEU A N 1
ATOM 1700 C CA . LEU A 1 215 ? 13.865 8.187 -19.485 1.00 89.62 215 LEU A CA 1
ATOM 1701 C C . LEU A 1 215 ? 14.471 7.333 -20.608 1.00 89.62 215 LEU A C 1
ATOM 1703 O O . LEU A 1 215 ? 15.459 7.742 -21.215 1.00 89.62 215 LEU A O 1
ATOM 1707 N N . HIS A 1 216 ? 13.880 6.164 -20.873 1.00 87.94 216 HIS A N 1
ATOM 1708 C CA . HIS A 1 216 ? 14.363 5.225 -21.879 1.00 87.94 216 HIS A CA 1
ATOM 1709 C C . HIS A 1 216 ? 13.985 5.638 -23.308 1.00 87.94 216 HIS A C 1
ATOM 1711 O O . HIS A 1 216 ? 14.864 5.825 -24.139 1.00 87.94 216 HIS A O 1
ATOM 1717 N N . GLU A 1 217 ? 12.693 5.812 -23.586 1.00 87.38 217 GLU A N 1
ATOM 1718 C CA . GLU A 1 217 ? 12.168 6.014 -24.944 1.00 87.38 217 GLU A CA 1
ATOM 1719 C C . GLU A 1 217 ? 12.285 7.468 -25.411 1.00 87.38 217 GLU A C 1
ATOM 1721 O O . GLU A 1 217 ? 12.574 7.731 -26.574 1.00 87.38 217 GLU A O 1
ATOM 1726 N N . SER A 1 218 ? 12.038 8.437 -24.522 1.00 87.62 218 SER A N 1
ATOM 1727 C CA . SER A 1 218 ? 11.979 9.856 -24.911 1.00 87.62 218 SER A CA 1
ATOM 1728 C C . SER A 1 218 ? 13.317 10.570 -24.743 1.00 87.62 218 SER A C 1
ATOM 1730 O O . SER A 1 218 ? 13.714 11.337 -25.616 1.00 87.62 218 SER A O 1
ATOM 1732 N N . LEU A 1 219 ? 14.014 10.335 -23.627 1.00 86.31 219 LEU A N 1
ATOM 1733 C CA . LEU A 1 219 ? 15.313 10.968 -23.358 1.00 86.31 219 LEU A CA 1
ATOM 1734 C C . LEU A 1 219 ? 16.505 10.129 -23.817 1.00 86.31 219 LEU A C 1
ATOM 1736 O O . LEU A 1 219 ? 17.618 10.649 -23.888 1.00 86.31 219 LEU A O 1
ATOM 1740 N N . GLY A 1 220 ? 16.283 8.850 -24.117 1.00 83.88 220 GLY A N 1
ATOM 1741 C CA . GLY A 1 220 ? 17.318 7.962 -24.619 1.00 83.88 220 GLY A CA 1
ATOM 1742 C C . GLY A 1 220 ? 18.481 7.741 -23.653 1.00 83.88 220 GLY A C 1
ATOM 1743 O O . GLY A 1 220 ? 19.597 7.504 -24.113 1.00 83.88 220 GLY A O 1
ATOM 1744 N N . LEU A 1 221 ? 18.245 7.849 -22.342 1.00 85.69 221 LEU A N 1
ATOM 1745 C CA . LEU A 1 221 ? 19.301 7.751 -21.337 1.00 85.69 221 LEU A CA 1
ATOM 1746 C C . LEU A 1 221 ? 19.823 6.320 -21.194 1.00 85.69 221 LEU A C 1
ATOM 1748 O O . LEU A 1 221 ? 19.119 5.340 -21.457 1.00 85.69 221 LEU A O 1
ATOM 1752 N N . GLY A 1 222 ? 21.070 6.215 -20.733 1.00 82.69 222 GLY A N 1
ATOM 1753 C CA . GLY A 1 222 ? 21.712 4.939 -20.451 1.00 82.69 222 GLY A CA 1
ATOM 1754 C C . GLY A 1 222 ? 20.963 4.119 -19.396 1.00 82.69 222 GLY A C 1
ATOM 1755 O O . GLY A 1 222 ? 20.211 4.641 -18.567 1.00 82.69 222 GLY A O 1
ATOM 1756 N N . ALA A 1 223 ? 21.216 2.809 -19.403 1.00 80.81 223 ALA A N 1
ATOM 1757 C CA . ALA A 1 223 ? 20.586 1.840 -18.503 1.00 80.81 223 ALA A CA 1
ATOM 1758 C C . ALA A 1 223 ? 20.670 2.216 -17.009 1.00 80.81 223 ALA A C 1
ATOM 1760 O O . ALA A 1 223 ? 19.768 1.908 -16.232 1.00 80.81 223 ALA A O 1
ATOM 1761 N N . GLU A 1 224 ? 21.738 2.905 -16.604 1.00 82.38 224 GLU A N 1
ATOM 1762 C CA . GLU A 1 224 ? 21.976 3.303 -15.217 1.00 82.38 224 GLU A CA 1
ATOM 1763 C C . GLU A 1 224 ? 20.917 4.287 -14.688 1.00 82.38 224 GLU A C 1
ATOM 1765 O O . GLU A 1 224 ? 20.428 4.145 -13.561 1.00 82.38 224 GLU A O 1
ATOM 1770 N N . SER A 1 225 ? 20.487 5.244 -15.517 1.00 85.19 225 SER A N 1
ATOM 1771 C CA . SER A 1 225 ? 19.483 6.247 -15.139 1.00 85.19 225 SER A CA 1
ATOM 1772 C C . SER A 1 225 ? 18.126 5.619 -14.803 1.00 85.19 225 SER A C 1
ATOM 1774 O O . SER A 1 225 ? 17.384 6.166 -13.986 1.00 85.19 225 SER A O 1
ATOM 1776 N N . LEU A 1 226 ? 17.827 4.440 -15.361 1.00 85.56 226 LEU A N 1
ATOM 1777 C CA . LEU A 1 226 ? 16.595 3.690 -15.100 1.00 85.56 226 LEU A CA 1
ATOM 1778 C C . LEU A 1 226 ? 16.543 3.084 -13.693 1.00 85.56 226 LEU A C 1
ATOM 1780 O O . LEU A 1 226 ? 15.456 2.785 -13.201 1.00 85.56 226 LEU A O 1
ATOM 1784 N N . ALA A 1 227 ? 17.690 2.943 -13.023 1.00 85.56 227 ALA A N 1
ATOM 1785 C CA . ALA A 1 227 ? 17.759 2.532 -11.624 1.00 85.56 227 ALA A CA 1
ATOM 1786 C C . ALA A 1 227 ? 17.852 3.739 -10.677 1.00 85.56 227 ALA A C 1
ATOM 1788 O O . ALA A 1 227 ? 17.154 3.786 -9.662 1.00 85.56 227 ALA A O 1
ATOM 1789 N N . ILE A 1 228 ? 18.686 4.731 -11.014 1.00 88.62 228 ILE A N 1
ATOM 1790 C CA . ILE A 1 228 ? 18.971 5.869 -10.127 1.00 88.62 228 ILE A CA 1
ATOM 1791 C C . ILE A 1 228 ? 17.761 6.796 -9.996 1.00 88.62 228 ILE A C 1
ATOM 1793 O O . ILE A 1 228 ? 17.413 7.185 -8.882 1.00 88.62 228 ILE A O 1
ATOM 1797 N N . VAL A 1 229 ? 17.103 7.162 -11.098 1.00 90.88 229 VAL A N 1
ATOM 1798 C CA . VAL A 1 229 ? 16.020 8.157 -11.047 1.00 90.88 229 VAL A CA 1
ATOM 1799 C C . VAL A 1 229 ? 14.832 7.656 -10.208 1.00 90.88 229 VAL A C 1
ATOM 1801 O O . VAL A 1 229 ? 14.419 8.378 -9.296 1.00 90.88 229 VAL A O 1
ATOM 1804 N N . PRO A 1 230 ? 14.321 6.421 -10.388 1.00 89.06 230 PRO A N 1
ATOM 1805 C CA . PRO A 1 230 ? 13.290 5.885 -9.499 1.00 89.06 230 PRO A CA 1
ATOM 1806 C C . PRO A 1 230 ? 13.756 5.736 -8.045 1.00 89.06 230 PRO A C 1
ATOM 1808 O O . PRO A 1 230 ? 12.981 6.013 -7.128 1.00 89.06 230 PRO A O 1
ATOM 1811 N N . LEU A 1 231 ? 15.022 5.371 -7.804 1.00 89.19 231 LEU A N 1
ATOM 1812 C CA . LEU A 1 231 ? 15.584 5.339 -6.450 1.00 89.19 231 LEU A CA 1
ATOM 1813 C C . LEU A 1 231 ? 15.529 6.723 -5.786 1.00 89.19 231 LEU A C 1
ATOM 1815 O O . LEU A 1 231 ? 15.113 6.832 -4.632 1.00 89.19 231 LEU A O 1
ATOM 1819 N N . VAL A 1 232 ? 15.883 7.785 -6.514 1.00 91.62 232 VAL A N 1
ATOM 1820 C CA . VAL A 1 232 ? 15.779 9.172 -6.036 1.00 91.62 232 VAL A CA 1
ATOM 1821 C C . VAL A 1 232 ? 14.327 9.536 -5.717 1.00 91.62 232 VAL A C 1
ATOM 1823 O O . VAL A 1 232 ? 14.076 10.113 -4.657 1.00 91.62 232 VAL A O 1
ATOM 1826 N N . MET A 1 233 ? 13.361 9.143 -6.557 1.00 90.25 233 MET A N 1
ATOM 1827 C CA . MET A 1 233 ? 11.930 9.335 -6.265 1.00 90.25 233 MET A CA 1
ATOM 1828 C C . MET A 1 233 ? 11.527 8.647 -4.951 1.00 90.25 233 MET A C 1
ATOM 1830 O O . MET A 1 233 ? 10.861 9.252 -4.109 1.00 90.25 233 MET A O 1
ATOM 1834 N N . PHE A 1 234 ? 11.951 7.397 -4.740 1.00 86.50 234 PHE A N 1
ATOM 1835 C CA . PHE A 1 234 ? 11.646 6.645 -3.519 1.00 86.50 234 PHE A CA 1
ATOM 1836 C C . PHE A 1 234 ? 12.290 7.254 -2.269 1.00 86.50 234 PHE A C 1
ATOM 1838 O O . PHE A 1 234 ? 11.619 7.401 -1.245 1.00 86.50 234 PHE A O 1
ATOM 1845 N N . LEU A 1 235 ? 13.562 7.656 -2.343 1.00 88.88 235 LEU A N 1
ATOM 1846 C CA . LEU A 1 235 ? 14.263 8.303 -1.230 1.00 88.88 235 LEU A CA 1
ATOM 1847 C C . LEU A 1 235 ? 13.643 9.661 -0.883 1.00 88.88 235 LEU A C 1
ATOM 1849 O O . LEU A 1 235 ? 13.438 9.957 0.296 1.00 88.88 235 LEU A O 1
ATOM 1853 N N . ALA A 1 236 ? 13.275 10.456 -1.890 1.00 89.75 236 ALA A N 1
ATOM 1854 C CA . ALA A 1 236 ? 12.564 11.715 -1.693 1.00 89.75 236 ALA A CA 1
ATOM 1855 C C . ALA A 1 236 ? 11.182 11.496 -1.058 1.00 89.75 236 ALA A C 1
ATOM 1857 O O . ALA A 1 236 ? 10.808 12.220 -0.135 1.00 89.75 236 ALA A O 1
ATOM 1858 N N . SER A 1 237 ? 10.449 10.463 -1.487 1.00 85.69 237 SER A N 1
ATOM 1859 C CA . SER A 1 237 ? 9.155 10.083 -0.906 1.00 85.69 237 SER A CA 1
ATOM 1860 C C . SER A 1 237 ? 9.275 9.696 0.573 1.00 85.69 237 SER A C 1
ATOM 1862 O O . SER A 1 237 ? 8.506 10.171 1.419 1.00 85.69 237 SER A O 1
ATOM 1864 N N . PHE A 1 238 ? 10.286 8.895 0.922 1.00 83.00 238 PHE A N 1
ATOM 1865 C CA . PHE A 1 238 ? 10.570 8.522 2.307 1.00 83.00 238 PHE A CA 1
ATOM 1866 C C . PHE A 1 238 ? 10.979 9.728 3.163 1.00 83.00 238 PHE A C 1
ATOM 1868 O O . PHE A 1 238 ? 10.414 9.943 4.237 1.00 83.00 238 PHE A O 1
ATOM 1875 N N . GLY A 1 239 ? 11.911 10.551 2.673 1.00 85.00 239 GLY A N 1
ATOM 1876 C CA . GLY A 1 239 ? 12.351 11.762 3.365 1.00 85.00 239 GLY A CA 1
ATOM 1877 C C . GLY A 1 239 ? 11.197 12.735 3.607 1.00 85.00 239 GLY A C 1
ATOM 1878 O O . GLY A 1 239 ? 11.021 13.224 4.725 1.00 85.00 239 GLY A O 1
ATOM 1879 N N . MET A 1 240 ? 10.349 12.946 2.596 1.00 83.38 240 MET A N 1
ATOM 1880 C CA . MET A 1 240 ? 9.181 13.814 2.716 1.00 83.38 240 MET A CA 1
ATOM 1881 C C . MET A 1 240 ? 8.170 13.280 3.733 1.00 83.38 240 MET A C 1
ATOM 1883 O O . MET A 1 240 ? 7.642 14.064 4.511 1.00 83.38 240 MET A O 1
ATOM 1887 N N . SER A 1 241 ? 7.970 11.961 3.836 1.00 76.06 241 SER A N 1
ATOM 1888 C CA . SER A 1 241 ? 7.077 11.383 4.855 1.00 76.06 241 SER A CA 1
ATOM 1889 C C . SER A 1 241 ? 7.505 11.757 6.286 1.00 76.06 241 SER A C 1
ATOM 1891 O O . SER A 1 241 ? 6.667 12.124 7.119 1.00 76.06 241 SER A O 1
ATOM 1893 N N . LEU A 1 242 ? 8.813 11.746 6.574 1.00 79.00 242 LEU A N 1
ATOM 1894 C CA . LEU A 1 242 ? 9.350 12.175 7.871 1.00 79.00 242 LEU A CA 1
ATOM 1895 C C . LEU A 1 242 ? 9.126 13.673 8.111 1.00 79.00 242 LEU A C 1
ATOM 1897 O O . LEU A 1 242 ? 8.720 14.075 9.206 1.00 79.00 242 LEU A O 1
ATOM 1901 N N . VAL A 1 243 ? 9.346 14.495 7.081 1.00 79.94 243 VAL A N 1
ATOM 1902 C CA . VAL A 1 243 ? 9.115 15.944 7.130 1.00 79.94 243 VAL A CA 1
ATOM 1903 C C . VAL A 1 243 ? 7.639 16.246 7.375 1.00 79.94 243 VAL A C 1
ATOM 1905 O O . VAL A 1 243 ? 7.327 16.987 8.305 1.00 79.94 243 VAL A O 1
ATOM 1908 N N . THR A 1 244 ? 6.719 15.621 6.640 1.00 68.62 244 THR A N 1
ATOM 1909 C CA . THR A 1 244 ? 5.269 15.772 6.826 1.00 68.62 244 THR A CA 1
ATOM 1910 C C . THR A 1 244 ? 4.851 15.408 8.248 1.00 68.62 244 THR A C 1
ATOM 1912 O O . THR A 1 244 ? 4.063 16.127 8.857 1.00 68.62 244 THR A O 1
ATOM 1915 N N . LYS A 1 245 ? 5.433 14.364 8.854 1.00 65.62 245 LYS A N 1
ATOM 1916 C CA . LYS A 1 245 ? 5.177 14.015 10.263 1.00 65.62 245 LYS A CA 1
ATOM 1917 C C . LYS A 1 245 ? 5.608 15.125 11.231 1.00 65.62 245 LYS A C 1
ATOM 1919 O O . LYS A 1 245 ? 4.897 15.409 12.198 1.00 65.62 245 LYS A O 1
ATOM 1924 N N . ILE A 1 246 ? 6.758 15.756 10.992 1.00 69.06 246 ILE A N 1
ATOM 1925 C CA . ILE A 1 246 ? 7.263 16.873 11.809 1.00 69.06 246 ILE A CA 1
ATOM 1926 C C . ILE A 1 246 ? 6.397 18.121 11.611 1.00 69.06 246 ILE A C 1
ATOM 1928 O O . ILE A 1 246 ? 6.024 18.767 12.593 1.00 69.06 246 ILE A O 1
ATOM 1932 N N . LEU A 1 247 ? 6.057 18.444 10.362 1.00 66.25 247 LEU A N 1
ATOM 1933 C CA . LEU A 1 247 ? 5.200 19.572 10.008 1.00 66.25 247 LEU A CA 1
ATOM 1934 C C . LEU A 1 247 ? 3.813 19.416 10.628 1.00 66.25 247 LEU A C 1
ATOM 1936 O O . LEU A 1 247 ? 3.352 20.336 11.294 1.00 66.25 247 LEU A O 1
ATOM 1940 N N . ASN A 1 248 ? 3.209 18.231 10.539 1.00 61.56 248 ASN A N 1
ATOM 1941 C CA . ASN A 1 248 ? 1.915 17.940 11.155 1.00 61.56 248 ASN A CA 1
ATOM 1942 C C . ASN A 1 248 ? 1.960 18.092 12.681 1.00 61.56 248 ASN A C 1
ATOM 1944 O O . ASN A 1 248 ? 1.046 18.663 13.270 1.00 61.56 248 ASN A O 1
ATOM 1948 N N . ARG A 1 249 ? 3.045 17.664 13.343 1.00 60.91 249 ARG A N 1
ATOM 1949 C CA . ARG A 1 249 ? 3.218 17.861 14.796 1.00 60.91 249 ARG A CA 1
ATOM 1950 C C . ARG A 1 249 ? 3.371 19.331 15.193 1.00 60.91 249 ARG A C 1
ATOM 1952 O O . ARG A 1 249 ? 2.886 19.718 16.254 1.00 60.91 249 ARG A O 1
ATOM 1959 N N . LYS A 1 250 ? 4.064 20.137 14.381 1.00 58.25 250 LYS A N 1
ATOM 1960 C CA . LYS A 1 250 ? 4.293 21.567 14.652 1.00 58.25 250 LYS A CA 1
ATOM 1961 C C . LYS A 1 250 ? 3.082 22.437 14.294 1.00 58.25 250 LYS A C 1
ATOM 1963 O O . LYS A 1 250 ? 2.774 23.358 15.042 1.00 58.25 250 LYS A O 1
ATOM 1968 N N . ALA A 1 251 ? 2.395 22.138 13.192 1.00 54.53 251 ALA A N 1
ATOM 1969 C CA . ALA A 1 251 ? 1.249 22.896 12.690 1.00 54.53 251 ALA A CA 1
ATOM 1970 C C . ALA A 1 251 ? -0.090 22.465 13.320 1.00 54.53 251 ALA A C 1
ATOM 1972 O O . ALA A 1 251 ? -0.975 23.297 13.481 1.00 54.53 251 ALA A O 1
ATOM 1973 N N . GLY A 1 252 ? -0.235 21.203 13.745 1.00 46.88 252 GLY A N 1
ATOM 1974 C CA . GLY A 1 252 ? -1.471 20.659 14.329 1.00 46.88 252 GLY A CA 1
ATOM 1975 C C . GLY A 1 252 ? -1.736 21.020 15.799 1.00 46.88 252 GLY A C 1
ATOM 1976 O O . GLY A 1 252 ? -2.708 20.549 16.378 1.00 46.88 252 GLY A O 1
ATOM 1977 N N . ARG A 1 253 ? -0.891 21.842 16.439 1.00 33.69 253 ARG A N 1
ATOM 1978 C CA . ARG A 1 253 ? -1.025 22.245 17.855 1.00 33.69 253 ARG A CA 1
ATOM 1979 C C . ARG A 1 253 ? -1.625 23.644 18.036 1.00 33.69 253 ARG A C 1
ATOM 1981 O O . ARG A 1 253 ? -1.125 24.420 18.843 1.00 33.69 253 ARG A O 1
ATOM 1988 N N . LYS A 1 254 ? -2.697 23.991 17.324 1.00 33.25 254 LYS A N 1
ATOM 1989 C CA . LYS A 1 254 ? -3.508 25.169 17.671 1.00 33.25 254 LYS A CA 1
ATOM 1990 C C . LYS A 1 254 ? -4.968 24.957 17.306 1.00 33.25 254 LYS A C 1
ATOM 1992 O O . LYS A 1 254 ? -5.406 25.450 16.283 1.00 33.25 254 LYS A O 1
ATOM 1997 N N . GLU A 1 255 ? -5.715 24.289 18.178 1.00 36.03 255 GLU A N 1
ATOM 1998 C CA . GLU A 1 255 ? -7.098 24.687 18.441 1.00 36.03 255 GLU A CA 1
ATOM 1999 C C . GLU A 1 255 ? -7.577 24.112 19.777 1.00 36.03 255 GLU A C 1
ATOM 2001 O O . GLU A 1 255 ? -7.636 22.902 19.981 1.00 36.03 255 GLU A O 1
ATOM 2006 N N . LYS A 1 256 ? -7.879 25.010 20.722 1.00 26.16 256 LYS A N 1
ATOM 2007 C CA . LYS A 1 256 ? -8.735 24.688 21.865 1.00 26.16 256 LYS A CA 1
ATOM 2008 C C . LYS A 1 256 ? -10.139 24.452 21.296 1.00 26.16 256 LYS A C 1
ATOM 2010 O O . LYS A 1 256 ? -10.597 25.322 20.553 1.00 26.16 256 LYS A O 1
ATOM 2015 N N . PRO A 1 257 ? -10.837 23.357 21.636 1.00 35.50 257 PRO A N 1
ATOM 2016 C CA . PRO A 1 257 ? -12.243 23.237 21.277 1.00 35.50 257 PRO A CA 1
ATOM 2017 C C . PRO A 1 257 ? -13.018 24.418 21.901 1.00 35.50 257 PRO A C 1
ATOM 2019 O O . PRO A 1 257 ? -12.801 24.712 23.083 1.00 35.50 257 PRO A O 1
ATOM 2022 N N . PRO A 1 258 ? -13.863 25.141 21.141 1.00 30.41 258 PRO A N 1
ATOM 2023 C CA . PRO A 1 258 ? -14.712 26.183 21.710 1.00 30.41 258 PRO A CA 1
ATOM 2024 C C . PRO A 1 258 ? -15.738 25.568 22.684 1.00 30.41 258 PRO A C 1
ATOM 2026 O O . PRO A 1 258 ? -16.074 24.388 22.550 1.00 30.41 258 PRO A O 1
ATOM 2029 N N . PRO A 1 259 ? -16.234 26.333 23.675 1.00 29.53 259 PRO A N 1
ATOM 2030 C CA . PRO A 1 259 ? -17.242 25.848 24.615 1.00 29.53 259 PRO A CA 1
ATOM 2031 C C . PRO A 1 259 ? -18.537 25.483 23.872 1.00 29.53 259 PRO A C 1
ATOM 2033 O O . PRO A 1 259 ? -19.023 26.250 23.042 1.00 29.53 259 PRO A O 1
ATOM 2036 N N . VAL A 1 260 ? -19.081 24.296 24.153 1.00 40.00 260 VAL A N 1
ATOM 2037 C CA . VAL A 1 260 ? -20.256 23.730 23.471 1.00 40.00 260 VAL A CA 1
ATOM 2038 C C . VAL A 1 260 ? -21.535 24.126 24.214 1.00 40.00 260 VAL A C 1
ATOM 2040 O O . VAL A 1 260 ? -21.680 23.815 25.395 1.00 40.00 260 VAL A O 1
ATOM 2043 N N . HIS A 1 261 ? -22.477 24.773 23.518 1.00 29.41 261 HIS A N 1
ATOM 2044 C CA . HIS A 1 261 ? -23.871 24.897 23.962 1.00 29.41 261 HIS A CA 1
ATOM 2045 C C . HIS A 1 261 ? -24.711 23.691 23.477 1.00 29.41 261 HIS A C 1
ATOM 2047 O O . HIS A 1 261 ? -24.437 23.168 22.396 1.00 29.41 261 HIS A O 1
ATOM 2053 N N . PRO A 1 262 ? -25.735 23.229 24.228 1.00 38.34 262 PRO A N 1
ATOM 2054 C CA . PRO A 1 262 ? -26.271 21.865 24.096 1.00 38.34 262 PRO A CA 1
ATOM 2055 C C . PRO A 1 262 ? -27.287 21.587 22.965 1.00 38.34 262 PRO A C 1
ATOM 2057 O O . PRO A 1 262 ? -28.046 20.630 23.096 1.00 38.34 262 PRO A O 1
ATOM 2060 N N . THR A 1 263 ? -27.374 22.368 21.882 1.00 30.47 263 THR A N 1
ATOM 2061 C CA . THR A 1 263 ? -28.531 22.265 20.954 1.00 30.47 263 THR A CA 1
ATOM 2062 C C . THR A 1 263 ? -28.243 22.188 19.452 1.00 30.47 263 THR A C 1
ATOM 2064 O O . THR A 1 263 ? -29.197 22.170 18.679 1.00 30.47 263 THR A O 1
ATOM 2067 N N . GLU A 1 264 ? -26.997 22.037 18.990 1.00 28.08 264 GLU A N 1
ATOM 2068 C CA . GLU A 1 264 ? -26.728 21.897 17.545 1.00 28.08 264 GLU A CA 1
ATOM 2069 C C . GLU A 1 264 ? -26.184 20.517 17.149 1.00 28.08 264 GLU A C 1
ATOM 2071 O O . GLU A 1 264 ? -25.087 20.103 17.524 1.00 28.08 264 GLU A O 1
ATOM 2076 N N . ILE A 1 265 ? -26.962 19.809 16.323 1.00 32.56 265 ILE A N 1
ATOM 2077 C CA . ILE A 1 265 ? -26.525 18.629 15.572 1.00 32.56 265 ILE A CA 1
ATOM 2078 C C . ILE A 1 265 ? -25.497 19.104 14.540 1.00 32.56 265 ILE A C 1
ATOM 2080 O O . ILE A 1 265 ? -25.829 19.800 13.582 1.00 32.56 265 ILE A O 1
ATOM 2084 N N . ARG A 1 266 ? -24.232 18.731 14.740 1.00 31.06 266 ARG A N 1
ATOM 2085 C CA . ARG A 1 266 ? -23.111 19.134 13.885 1.00 31.06 266 ARG A CA 1
ATOM 2086 C C . ARG A 1 266 ? -23.201 18.447 12.513 1.00 31.06 266 ARG A C 1
ATOM 2088 O O . ARG A 1 266 ? -22.772 17.308 12.358 1.00 31.06 266 ARG A O 1
ATOM 2095 N N . THR A 1 267 ? -23.725 19.143 11.505 1.00 29.09 267 THR A N 1
ATOM 2096 C CA . THR A 1 267 ? -23.563 18.801 10.073 1.00 29.09 267 THR A CA 1
ATOM 2097 C C . THR A 1 267 ? -22.387 19.526 9.415 1.00 29.09 267 THR A C 1
ATOM 2099 O O . THR A 1 267 ? -22.139 19.342 8.226 1.00 29.09 267 THR A O 1
ATOM 2102 N N . SER A 1 268 ? -21.607 20.309 10.162 1.00 28.17 268 SER A N 1
ATOM 2103 C CA . SER A 1 268 ? -20.429 20.992 9.635 1.00 28.17 268 SER A CA 1
ATOM 2104 C C . SER A 1 268 ? -19.144 20.231 9.961 1.00 28.17 268 SER A C 1
ATOM 2106 O O . SER A 1 268 ? -18.749 20.055 11.115 1.00 28.17 268 SER A O 1
ATOM 2108 N N . ILE A 1 269 ? -18.474 19.788 8.897 1.00 35.94 269 ILE A N 1
ATOM 2109 C CA . ILE A 1 269 ? -17.046 19.463 8.885 1.00 35.94 269 ILE A CA 1
ATOM 2110 C C . ILE A 1 269 ? -16.324 20.625 9.581 1.00 35.94 269 ILE A C 1
ATOM 2112 O O . ILE A 1 269 ? -16.443 21.765 9.135 1.00 35.94 269 ILE A O 1
ATOM 2116 N N . SER A 1 270 ? -15.625 20.367 10.691 1.00 28.83 270 SER A N 1
ATOM 2117 C CA . SER A 1 270 ? -14.797 21.385 11.348 1.00 28.83 270 SER A CA 1
ATOM 2118 C C . SER A 1 270 ? -13.739 21.843 10.337 1.00 28.83 270 SER A C 1
ATOM 2120 O O . SER A 1 270 ? -12.904 21.020 9.963 1.00 28.83 270 SER A O 1
ATOM 2122 N N . PRO A 1 271 ? -13.735 23.104 9.867 1.00 36.12 271 PRO A N 1
ATOM 2123 C CA . PRO A 1 271 ? -12.858 23.525 8.771 1.00 36.12 271 PRO A CA 1
ATOM 2124 C C . PRO A 1 271 ? -11.375 23.568 9.149 1.00 36.12 271 PRO A C 1
ATOM 2126 O O . PRO A 1 271 ? -10.540 23.811 8.290 1.00 36.12 271 PRO A O 1
ATOM 2129 N N . SER A 1 272 ? -11.042 23.377 10.424 1.00 33.72 272 SER A N 1
ATOM 2130 C CA . SER A 1 272 ? -9.819 23.873 11.042 1.00 33.72 272 SER A CA 1
ATOM 2131 C C . SER A 1 272 ? -8.726 22.834 11.317 1.00 33.72 272 SER A C 1
ATOM 2133 O O . SER A 1 272 ? -7.550 23.142 11.120 1.00 33.72 272 SER A O 1
ATOM 2135 N N . SER A 1 273 ? -9.068 21.580 11.641 1.00 38.78 273 SER A N 1
ATOM 2136 C CA . SER A 1 273 ? -8.100 20.461 11.623 1.00 38.78 273 SER A CA 1
ATOM 2137 C C . SER A 1 273 ? -7.573 20.190 10.208 1.00 38.78 273 SER A C 1
ATOM 2139 O O . SER A 1 273 ? -6.459 19.698 10.032 1.00 38.78 273 SER A O 1
ATOM 2141 N N . ALA A 1 274 ? -8.343 20.608 9.201 1.00 39.06 274 ALA A N 1
ATOM 2142 C CA . ALA A 1 274 ? -7.978 20.567 7.799 1.00 39.06 274 ALA A CA 1
ATOM 2143 C C . ALA A 1 274 ? -6.976 21.675 7.400 1.00 39.06 274 ALA A C 1
ATOM 2145 O O . ALA A 1 274 ? -6.187 21.461 6.494 1.00 39.06 274 ALA A O 1
ATOM 2146 N N . VAL A 1 275 ? -6.893 22.837 8.066 1.00 39.31 275 VAL A N 1
ATOM 2147 C CA . VAL A 1 275 ? -6.104 23.993 7.557 1.00 39.31 275 VAL A CA 1
ATOM 2148 C C . VAL A 1 275 ? -4.586 23.738 7.514 1.00 39.31 275 VAL A C 1
ATOM 2150 O O . VAL A 1 275 ? -3.914 24.129 6.554 1.00 39.31 275 VAL A O 1
ATOM 2153 N N . GLY A 1 276 ? -4.021 23.052 8.513 1.00 40.44 276 GLY A N 1
ATOM 2154 C CA . GLY A 1 276 ? -2.579 22.749 8.558 1.00 40.44 276 GLY A CA 1
ATOM 2155 C C . GLY A 1 276 ? -2.151 21.631 7.598 1.00 40.44 276 GLY A C 1
ATOM 2156 O O . GLY A 1 276 ? -1.080 21.702 6.989 1.00 40.44 276 GLY A O 1
ATOM 2157 N N . LEU A 1 277 ? -3.017 20.627 7.419 1.00 49.44 277 LEU A N 1
ATOM 2158 C CA . LEU A 1 277 ? -2.815 19.533 6.468 1.00 49.44 277 LEU A CA 1
ATOM 2159 C C . LEU A 1 277 ? -3.091 19.997 5.027 1.00 49.44 277 LEU A C 1
ATOM 2161 O O . LEU A 1 277 ? -2.407 19.559 4.109 1.00 49.44 277 LEU A O 1
ATOM 2165 N N . ASN A 1 278 ? -4.020 20.937 4.822 1.00 55.38 278 ASN A N 1
ATOM 2166 C CA . ASN A 1 278 ? -4.401 21.472 3.511 1.00 55.38 278 ASN A CA 1
ATOM 2167 C C . ASN A 1 278 ? -3.337 22.392 2.908 1.00 55.38 278 ASN A C 1
ATOM 2169 O O . ASN A 1 278 ? -3.139 22.370 1.703 1.00 55.38 278 ASN A O 1
ATOM 2173 N N . THR A 1 279 ? -2.625 23.189 3.708 1.00 57.97 279 THR A N 1
ATOM 2174 C CA . THR A 1 279 ? -1.604 24.115 3.175 1.00 57.97 279 THR A CA 1
ATOM 2175 C C . THR A 1 279 ? -0.340 23.387 2.718 1.00 57.97 279 THR A C 1
ATOM 2177 O O . THR A 1 279 ? 0.143 23.621 1.613 1.00 57.97 279 THR A O 1
ATOM 2180 N N . THR A 1 280 ? 0.172 22.457 3.528 1.00 63.94 280 THR A N 1
ATOM 2181 C CA . THR A 1 280 ? 1.339 21.632 3.168 1.00 63.94 280 THR A CA 1
ATOM 2182 C C . THR A 1 280 ? 1.031 20.651 2.035 1.00 63.94 280 THR A C 1
ATOM 2184 O O . THR A 1 280 ? 1.870 20.459 1.156 1.00 63.94 280 THR A O 1
ATOM 2187 N N . SER A 1 281 ? -0.180 20.084 1.999 1.00 67.94 281 SER A N 1
ATOM 2188 C CA . SER A 1 281 ? -0.609 19.207 0.901 1.00 67.94 281 SER A CA 1
ATOM 2189 C C . SER A 1 281 ? -0.917 19.944 -0.396 1.00 67.94 281 SER A C 1
ATOM 2191 O O . SER A 1 281 ? -0.528 19.465 -1.456 1.00 67.94 281 SER A O 1
ATOM 2193 N N . ALA A 1 282 ? -1.521 21.134 -0.336 1.00 71.19 282 ALA A N 1
ATOM 2194 C CA . ALA A 1 282 ? -1.733 21.960 -1.521 1.00 71.19 282 ALA A CA 1
ATOM 2195 C C . ALA A 1 282 ? -0.399 22.359 -2.162 1.00 71.19 282 ALA A C 1
ATOM 2197 O O . ALA A 1 282 ? -0.235 22.203 -3.367 1.00 71.19 282 ALA A O 1
ATOM 2198 N N . LEU A 1 283 ? 0.583 22.796 -1.363 1.00 74.19 283 LEU A N 1
ATOM 2199 C CA . LEU A 1 283 ? 1.919 23.125 -1.870 1.00 74.19 283 LEU A CA 1
ATOM 2200 C C . LEU A 1 283 ? 2.594 21.928 -2.551 1.00 74.19 283 LEU A C 1
ATOM 2202 O O . LEU A 1 283 ? 3.184 22.091 -3.616 1.00 74.19 283 LEU A O 1
ATOM 2206 N N . ALA A 1 284 ? 2.489 20.729 -1.973 1.00 76.69 284 ALA A N 1
ATOM 2207 C CA . ALA A 1 284 ? 3.054 19.522 -2.572 1.00 76.69 284 ALA A CA 1
ATOM 2208 C C . ALA A 1 284 ? 2.349 19.126 -3.881 1.00 76.69 284 ALA A C 1
ATOM 2210 O O . ALA A 1 284 ? 3.015 18.725 -4.836 1.00 76.69 284 ALA A O 1
ATOM 2211 N N . ASN A 1 285 ? 1.025 19.284 -3.957 1.00 78.69 285 ASN A N 1
ATOM 2212 C CA . ASN A 1 285 ? 0.264 19.030 -5.181 1.00 78.69 285 ASN A CA 1
ATOM 2213 C C . ASN A 1 285 ? 0.658 20.014 -6.290 1.00 78.69 285 ASN A C 1
ATOM 2215 O O . ASN A 1 285 ? 1.027 19.579 -7.377 1.00 78.69 285 ASN A O 1
ATOM 2219 N N . TYR A 1 286 ? 0.715 21.317 -5.994 1.00 84.56 286 TYR A N 1
ATOM 2220 C CA . TYR A 1 286 ? 1.175 22.325 -6.957 1.00 84.56 286 TYR A CA 1
ATOM 2221 C C . TYR A 1 286 ? 2.621 22.089 -7.404 1.00 84.56 286 TYR A C 1
ATOM 2223 O O . TYR A 1 286 ? 2.941 22.252 -8.578 1.00 84.56 286 TYR A O 1
ATOM 2231 N N . ALA A 1 287 ? 3.501 21.660 -6.497 1.00 85.25 287 ALA A N 1
ATOM 2232 C CA . ALA A 1 287 ? 4.874 21.305 -6.847 1.00 85.25 287 ALA A CA 1
ATOM 2233 C C . ALA A 1 287 ? 4.939 20.092 -7.795 1.00 85.25 287 ALA A C 1
ATOM 2235 O O . ALA A 1 287 ? 5.804 20.028 -8.666 1.00 85.25 287 ALA A O 1
ATOM 2236 N N . THR A 1 288 ? 4.005 19.153 -7.659 1.00 86.25 288 THR A N 1
ATOM 2237 C CA . THR A 1 288 ? 3.900 17.961 -8.511 1.00 86.25 288 THR A CA 1
ATOM 2238 C C . THR A 1 288 ? 3.322 18.289 -9.890 1.00 86.25 288 THR A C 1
ATOM 2240 O O . THR A 1 288 ? 3.794 17.782 -10.910 1.00 86.25 288 THR A O 1
ATOM 2243 N N . GLU A 1 289 ? 2.340 19.186 -9.948 1.00 88.06 289 GLU A N 1
ATOM 2244 C CA . GLU A 1 289 ? 1.826 19.748 -11.201 1.00 88.06 289 GLU A CA 1
ATOM 2245 C C . GLU A 1 289 ? 2.921 20.532 -11.934 1.00 88.06 289 GLU A C 1
ATOM 2247 O O . GLU A 1 289 ? 3.151 20.314 -13.124 1.00 88.06 289 GLU A O 1
ATOM 2252 N N . ALA A 1 290 ? 3.676 21.365 -11.212 1.00 89.00 290 ALA A N 1
ATOM 2253 C CA . ALA A 1 290 ? 4.827 22.076 -11.756 1.00 89.00 290 ALA A CA 1
ATOM 2254 C C . ALA A 1 290 ? 5.905 21.112 -12.277 1.00 89.00 290 ALA A C 1
ATOM 2256 O O . ALA A 1 290 ? 6.443 21.332 -13.359 1.00 89.00 290 ALA A O 1
ATOM 2257 N N . ALA A 1 291 ? 6.181 20.012 -11.567 1.00 89.88 291 ALA A N 1
ATOM 2258 C CA . ALA A 1 291 ? 7.095 18.969 -12.035 1.00 89.88 291 ALA A CA 1
ATOM 2259 C C . ALA A 1 291 ? 6.596 18.291 -13.321 1.00 89.88 291 ALA A C 1
ATOM 2261 O O . ALA A 1 291 ? 7.391 18.008 -14.213 1.00 89.88 291 ALA A O 1
ATOM 2262 N N . SER A 1 292 ? 5.283 18.088 -13.454 1.00 90.00 292 SER A N 1
ATOM 2263 C CA . SER A 1 292 ? 4.674 17.524 -14.667 1.00 90.00 292 SER A CA 1
ATOM 2264 C C . SER A 1 292 ? 4.821 18.469 -15.865 1.00 90.00 292 SER A C 1
ATOM 2266 O O . SER A 1 292 ? 5.163 18.035 -16.963 1.00 90.00 292 SER A O 1
ATOM 2268 N N . ILE A 1 293 ? 4.649 19.777 -15.647 1.00 90.81 293 ILE A N 1
ATOM 2269 C CA . ILE A 1 293 ? 4.918 20.804 -16.664 1.00 90.81 293 ILE A CA 1
ATOM 2270 C C . ILE A 1 293 ? 6.417 20.848 -17.005 1.00 90.81 293 ILE A C 1
ATOM 2272 O O . ILE A 1 293 ? 6.778 20.981 -18.173 1.00 90.81 293 ILE A O 1
ATOM 2276 N N . TRP A 1 294 ? 7.299 20.685 -16.016 1.00 92.06 294 TRP A N 1
ATOM 2277 C CA . TRP A 1 294 ? 8.749 20.644 -16.227 1.00 92.06 294 TRP A CA 1
ATOM 2278 C C . TRP A 1 294 ? 9.173 19.432 -17.065 1.00 92.06 294 TRP A C 1
ATOM 2280 O O . TRP A 1 294 ? 10.047 19.561 -17.915 1.00 92.06 294 TRP A O 1
ATOM 2290 N N . VAL A 1 295 ? 8.522 18.274 -16.908 1.00 90.50 295 VAL A N 1
ATOM 2291 C CA . VAL A 1 295 ? 8.724 17.130 -17.816 1.00 90.50 295 VAL A CA 1
ATOM 2292 C C . VAL A 1 295 ? 8.343 17.481 -19.249 1.00 90.50 295 VAL A C 1
ATOM 2294 O O . VAL A 1 295 ? 9.093 17.171 -20.164 1.00 90.50 295 VAL A O 1
ATOM 2297 N N . TYR A 1 296 ? 7.214 18.161 -19.445 1.00 89.31 296 TYR A N 1
ATOM 2298 C CA . TYR A 1 296 ? 6.740 18.525 -20.780 1.00 89.31 296 TYR A CA 1
ATOM 2299 C C . TYR A 1 296 ? 7.639 19.553 -21.489 1.00 89.31 296 TYR A C 1
ATOM 2301 O O . TYR A 1 296 ? 7.848 19.464 -22.696 1.00 89.31 296 TYR A O 1
ATOM 2309 N N . LEU A 1 297 ? 8.165 20.538 -20.755 1.00 90.25 297 LEU A N 1
ATOM 2310 C CA . LEU A 1 297 ? 9.006 21.608 -21.314 1.00 90.25 297 LEU A CA 1
ATOM 2311 C C . LEU A 1 297 ? 10.505 21.263 -21.338 1.00 90.25 297 LEU A C 1
ATOM 2313 O O . LEU A 1 297 ? 11.287 21.949 -22.000 1.00 90.25 297 LEU A O 1
ATOM 2317 N N . GLY A 1 298 ? 10.916 20.239 -20.591 1.00 85.00 298 GLY A N 1
ATOM 2318 C CA . GLY A 1 298 ? 12.310 19.864 -20.399 1.00 85.00 298 GLY A CA 1
ATOM 2319 C C . GLY A 1 298 ? 12.961 19.352 -21.679 1.00 85.00 298 GLY A C 1
ATOM 2320 O O . GLY A 1 298 ? 12.539 18.350 -22.247 1.00 85.00 298 GLY A O 1
ATOM 2321 N N . SER A 1 299 ? 14.021 20.022 -22.133 1.00 83.69 299 SER A N 1
ATOM 2322 C CA . SER A 1 299 ? 14.819 19.578 -23.280 1.00 83.69 299 SER A CA 1
ATOM 2323 C C . SER A 1 299 ? 16.291 19.984 -23.143 1.00 83.69 299 SER A C 1
ATOM 2325 O O . SER A 1 299 ? 16.634 20.958 -22.471 1.00 83.69 299 SER A O 1
ATOM 2327 N N . GLY A 1 300 ? 17.182 19.219 -23.783 1.00 87.69 300 GLY A N 1
ATOM 2328 C CA . GLY A 1 300 ? 18.624 19.484 -23.823 1.00 87.69 300 GLY A CA 1
ATOM 2329 C C . GLY A 1 300 ? 19.455 18.773 -22.746 1.00 87.69 300 GLY A C 1
ATOM 2330 O O . GLY A 1 300 ? 18.938 18.100 -21.856 1.00 87.69 300 GLY A O 1
ATOM 2331 N N . SER A 1 301 ? 20.779 18.935 -22.829 1.00 83.81 301 SER A N 1
ATOM 2332 C CA . SER A 1 301 ? 21.759 18.212 -21.998 1.00 83.81 301 SER A CA 1
ATOM 2333 C C . SER A 1 301 ? 21.746 18.598 -20.516 1.00 83.81 301 SER A C 1
ATOM 2335 O O . SER A 1 301 ? 22.106 17.798 -19.656 1.00 83.81 301 SER A O 1
ATOM 2337 N N . ARG A 1 302 ? 21.316 19.824 -20.190 1.00 87.06 302 ARG A N 1
ATOM 2338 C CA . ARG A 1 302 ? 21.146 20.263 -18.794 1.00 87.06 302 ARG A CA 1
ATOM 2339 C C . ARG A 1 302 ? 19.974 19.556 -18.123 1.00 87.06 302 ARG A C 1
ATOM 2341 O O . ARG A 1 302 ? 20.091 19.143 -16.968 1.00 87.06 302 ARG A O 1
ATOM 2348 N N . TYR A 1 303 ? 18.887 19.379 -18.873 1.00 89.12 303 TYR A N 1
ATOM 2349 C CA . TYR A 1 303 ? 17.694 18.709 -18.386 1.00 89.12 303 TYR A CA 1
ATOM 2350 C C . TYR A 1 303 ? 17.976 17.236 -18.074 1.00 89.12 303 TYR A C 1
ATOM 2352 O O . TYR A 1 303 ? 17.714 16.775 -16.963 1.00 89.12 303 TYR A O 1
ATOM 2360 N N . THR A 1 304 ? 18.600 16.529 -19.020 1.00 85.56 304 THR A N 1
ATOM 2361 C CA . THR A 1 304 ? 18.970 15.117 -18.858 1.00 85.56 304 THR A CA 1
ATOM 2362 C C . THR A 1 304 ? 20.031 14.891 -17.781 1.00 85.56 304 THR A C 1
ATOM 2364 O O . THR A 1 304 ? 19.989 13.873 -17.098 1.00 85.56 304 THR A O 1
ATOM 2367 N N . GLY A 1 305 ? 20.968 15.830 -17.610 1.00 83.88 305 GLY A N 1
ATOM 2368 C CA . GLY A 1 305 ? 22.072 15.693 -16.660 1.00 83.88 305 GLY A CA 1
ATOM 2369 C C . GLY A 1 305 ? 21.712 15.998 -15.204 1.00 83.88 305 GLY A C 1
ATOM 2370 O O . GLY A 1 305 ? 22.142 15.273 -14.312 1.00 83.88 305 GLY A O 1
ATOM 2371 N N . TYR A 1 306 ? 20.939 17.058 -14.939 1.00 87.88 306 TYR A N 1
ATOM 2372 C CA . TYR A 1 306 ? 20.700 17.532 -13.566 1.00 87.88 306 TYR A CA 1
ATOM 2373 C C . TYR A 1 306 ? 19.224 17.763 -13.239 1.00 87.88 306 TYR A C 1
ATOM 2375 O O . TYR A 1 306 ? 18.772 17.390 -12.155 1.00 87.88 306 TYR A O 1
ATOM 2383 N N . GLU A 1 307 ? 18.454 18.367 -14.148 1.00 90.69 307 GLU A N 1
ATOM 2384 C CA . GLU A 1 307 ? 17.079 18.787 -13.829 1.00 90.69 307 GLU A CA 1
ATOM 2385 C C . GLU A 1 307 ? 16.127 17.597 -13.659 1.00 90.69 307 GLU A C 1
ATOM 2387 O O . GLU A 1 307 ? 15.210 17.657 -12.839 1.00 90.69 307 GLU A O 1
ATOM 2392 N N . ILE A 1 308 ? 16.383 16.475 -14.339 1.00 91.00 308 ILE A N 1
ATOM 2393 C CA . ILE A 1 308 ? 15.586 15.252 -14.190 1.00 91.00 308 ILE A CA 1
ATOM 2394 C C . ILE A 1 308 ? 15.593 14.712 -12.753 1.00 91.00 308 ILE A C 1
ATOM 2396 O O . ILE A 1 308 ? 14.579 14.206 -12.272 1.00 91.00 308 ILE A O 1
ATOM 2400 N N . TYR A 1 309 ? 16.699 14.883 -12.021 1.00 92.19 309 TYR A N 1
ATOM 2401 C CA . TYR A 1 309 ? 16.781 14.496 -10.613 1.00 92.19 309 TYR A CA 1
ATOM 2402 C C . TYR A 1 309 ? 15.955 15.426 -9.721 1.00 92.19 309 TYR A C 1
ATOM 2404 O O . TYR A 1 309 ? 15.334 14.964 -8.765 1.00 92.19 309 TYR A O 1
ATOM 2412 N N . ALA A 1 310 ? 15.883 16.720 -10.046 1.00 92.12 310 ALA A N 1
ATOM 2413 C CA . ALA A 1 310 ? 15.006 17.653 -9.342 1.00 92.12 310 ALA A CA 1
ATOM 2414 C C . ALA A 1 310 ? 13.528 17.290 -9.563 1.00 92.12 310 ALA A C 1
ATOM 2416 O O . ALA A 1 310 ? 12.758 17.213 -8.606 1.00 92.12 310 ALA A O 1
ATOM 2417 N N . VAL A 1 311 ? 13.153 16.969 -10.804 1.00 92.38 311 VAL A N 1
ATOM 2418 C CA . VAL A 1 311 ? 11.816 16.471 -11.157 1.00 92.38 311 VAL A CA 1
ATOM 2419 C C . VAL A 1 311 ? 11.486 15.181 -10.397 1.00 92.38 311 VAL A C 1
ATOM 2421 O O . VAL A 1 311 ? 10.406 15.060 -9.818 1.00 92.38 311 VAL A O 1
ATOM 2424 N N . ALA A 1 312 ? 12.429 14.241 -10.324 1.00 91.88 312 ALA A N 1
ATOM 2425 C CA . ALA A 1 312 ? 12.282 12.994 -9.579 1.00 91.88 312 ALA A CA 1
ATOM 2426 C C . ALA A 1 312 ? 12.040 13.228 -8.078 1.00 91.88 312 ALA A C 1
ATOM 2428 O O . ALA A 1 312 ? 11.159 12.602 -7.483 1.00 91.88 312 ALA A O 1
ATOM 2429 N N . ILE A 1 313 ? 12.770 14.167 -7.468 1.00 92.44 313 ILE A N 1
ATOM 2430 C CA . ILE A 1 313 ? 12.567 14.554 -6.066 1.00 92.44 313 ILE A CA 1
ATOM 2431 C C . ILE A 1 313 ? 11.161 15.124 -5.861 1.00 92.44 313 ILE A C 1
ATOM 2433 O O . ILE A 1 313 ? 10.498 14.755 -4.891 1.00 92.44 313 ILE A O 1
ATOM 2437 N N . LEU A 1 314 ? 10.686 15.982 -6.769 1.00 91.62 314 LEU A N 1
ATOM 2438 C CA . LEU A 1 314 ? 9.351 16.577 -6.684 1.00 91.62 314 LEU A CA 1
ATOM 2439 C C . LEU A 1 314 ? 8.242 15.526 -6.814 1.00 91.62 314 LEU A C 1
ATOM 2441 O O . LEU A 1 314 ? 7.343 15.504 -5.975 1.00 91.62 314 LEU A O 1
ATOM 2445 N N . PHE A 1 315 ? 8.327 14.609 -7.784 1.00 90.75 315 PHE A N 1
ATOM 2446 C CA . PHE A 1 315 ? 7.369 13.502 -7.906 1.00 90.75 315 PHE A CA 1
ATOM 2447 C C . PHE A 1 315 ? 7.388 12.578 -6.684 1.00 90.75 315 PHE A C 1
ATOM 2449 O O . PHE A 1 315 ? 6.336 12.186 -6.172 1.00 90.75 315 PHE A O 1
ATOM 2456 N N . GLY A 1 316 ? 8.583 12.250 -6.185 1.00 88.50 316 GLY A N 1
ATOM 2457 C CA . GLY A 1 316 ? 8.763 11.454 -4.976 1.00 88.50 316 GLY A CA 1
ATOM 2458 C C . GLY A 1 316 ? 8.110 12.107 -3.759 1.00 88.50 316 GLY A C 1
ATOM 2459 O O . GLY A 1 316 ? 7.262 11.500 -3.102 1.00 88.50 316 GLY A O 1
ATOM 2460 N N . ALA A 1 317 ? 8.444 13.369 -3.493 1.00 87.88 317 ALA A N 1
ATOM 2461 C CA . ALA A 1 317 ? 7.869 14.148 -2.403 1.00 87.88 317 ALA A CA 1
ATOM 2462 C C . ALA A 1 317 ? 6.343 14.298 -2.529 1.00 87.88 317 ALA A C 1
ATOM 2464 O O . ALA A 1 317 ? 5.622 14.054 -1.560 1.00 87.88 317 ALA A O 1
ATOM 2465 N N . GLY A 1 318 ? 5.854 14.630 -3.726 1.00 86.44 318 GLY A N 1
ATOM 2466 C CA . GLY A 1 318 ? 4.435 14.769 -4.043 1.00 86.44 318 GLY A CA 1
ATOM 2467 C C . GLY A 1 318 ? 3.632 13.506 -3.758 1.00 86.44 318 GLY A C 1
ATOM 2468 O O . GLY A 1 318 ? 2.648 13.551 -3.021 1.00 86.44 318 GLY A O 1
ATOM 2469 N N . SER A 1 319 ? 4.105 12.354 -4.248 1.00 83.62 319 SER A N 1
ATOM 2470 C CA . SER A 1 319 ? 3.447 11.056 -4.025 1.00 83.62 319 SER A CA 1
ATOM 2471 C C . SER A 1 319 ? 3.291 10.716 -2.536 1.00 83.62 319 SER A C 1
ATOM 2473 O O . SER A 1 319 ? 2.243 10.225 -2.112 1.00 83.62 319 SER A O 1
ATOM 2475 N N . SER A 1 320 ? 4.305 11.039 -1.724 1.00 81.44 320 SER A N 1
ATOM 2476 C CA . SER A 1 320 ? 4.297 10.821 -0.274 1.00 81.44 320 SER A CA 1
ATOM 2477 C C . SER A 1 320 ? 3.241 11.675 0.417 1.00 81.44 320 SER A C 1
ATOM 2479 O O . SER A 1 320 ? 2.422 11.167 1.187 1.00 81.44 320 SER A O 1
ATOM 2481 N N . VAL A 1 321 ? 3.221 12.974 0.105 1.00 79.44 321 VAL A N 1
ATOM 2482 C CA . VAL A 1 321 ? 2.279 13.920 0.709 1.00 79.44 321 VAL A CA 1
ATOM 2483 C C . VAL A 1 321 ? 0.850 13.590 0.297 1.00 79.44 321 VAL A C 1
ATOM 2485 O O . VAL A 1 321 ? -0.013 13.504 1.165 1.00 79.44 321 VAL A O 1
ATOM 2488 N N . MET A 1 322 ? 0.602 13.307 -0.986 1.00 78.81 322 MET A N 1
ATOM 2489 C CA . MET A 1 322 ? -0.720 12.900 -1.468 1.00 78.81 322 MET A CA 1
ATOM 2490 C C . MET A 1 322 ? -1.232 11.655 -0.736 1.00 78.81 322 MET A C 1
ATOM 2492 O O . MET A 1 322 ? -2.393 11.618 -0.330 1.00 78.81 322 MET A O 1
ATOM 2496 N N . LEU A 1 323 ? -0.377 10.647 -0.527 1.00 74.75 323 LEU A N 1
ATOM 2497 C CA . LEU A 1 323 ? -0.755 9.415 0.167 1.00 74.75 323 LEU A CA 1
ATOM 2498 C C . LEU A 1 323 ? -1.043 9.656 1.655 1.00 74.75 323 LEU A C 1
ATOM 2500 O O . LEU A 1 323 ? -2.052 9.166 2.162 1.00 74.75 323 LEU A O 1
ATOM 2504 N N . VAL A 1 324 ? -0.214 10.440 2.351 1.00 70.12 324 VAL A N 1
ATOM 2505 C CA . VAL A 1 324 ? -0.433 10.790 3.767 1.00 70.12 324 VAL A CA 1
ATOM 2506 C C . VAL A 1 324 ? -1.703 11.624 3.944 1.00 70.12 324 VAL A C 1
ATOM 2508 O O . VAL A 1 324 ? -2.493 11.351 4.846 1.00 70.12 324 VAL A O 1
ATOM 2511 N N . THR A 1 325 ? -1.937 12.604 3.073 1.00 73.25 325 THR A N 1
ATOM 2512 C CA . THR A 1 325 ? -3.139 13.444 3.106 1.00 73.25 325 THR A CA 1
ATOM 2513 C C . THR A 1 325 ? -4.393 12.640 2.787 1.00 73.25 325 THR A C 1
ATOM 2515 O O . THR A 1 325 ? -5.384 12.767 3.500 1.00 73.25 325 THR A O 1
ATOM 2518 N N . SER A 1 326 ? -4.346 11.758 1.785 1.00 69.75 326 SER A N 1
ATOM 2519 C CA . SER A 1 326 ? -5.457 10.863 1.441 1.00 69.75 326 SER A CA 1
ATOM 2520 C C . SER A 1 326 ? -5.828 9.944 2.610 1.00 69.75 326 SER A C 1
ATOM 2522 O O . SER A 1 326 ? -7.005 9.821 2.951 1.00 69.75 326 SER A O 1
ATOM 2524 N N . LEU A 1 327 ? -4.836 9.369 3.301 1.00 65.81 327 LEU A N 1
ATOM 2525 C CA . LEU A 1 327 ? -5.060 8.568 4.511 1.00 65.81 327 LEU A CA 1
ATOM 2526 C C . LEU A 1 327 ? -5.604 9.399 5.686 1.00 65.81 327 LEU A C 1
ATOM 2528 O O . LEU A 1 327 ? -6.473 8.918 6.410 1.00 65.81 327 LEU A O 1
ATOM 2532 N N . GLY A 1 328 ? -5.136 10.638 5.863 1.00 64.44 328 GLY A N 1
ATOM 2533 C CA . GLY A 1 328 ? -5.656 11.558 6.881 1.00 64.44 328 GLY A CA 1
ATOM 2534 C C . GLY A 1 328 ? -7.125 11.912 6.644 1.00 64.44 328 GLY A C 1
ATOM 2535 O O . GLY A 1 328 ? -7.958 11.718 7.523 1.00 64.44 328 GLY A O 1
ATOM 2536 N N . ILE A 1 329 ? -7.464 12.311 5.416 1.00 65.12 329 ILE A N 1
ATOM 2537 C CA . ILE A 1 329 ? -8.843 12.600 5.001 1.00 65.12 329 ILE A CA 1
ATOM 2538 C C . ILE A 1 329 ? -9.722 11.350 5.121 1.00 65.12 329 ILE A C 1
ATOM 2540 O O . ILE A 1 329 ? -10.872 11.442 5.540 1.00 65.12 329 ILE A O 1
ATOM 2544 N N . THR A 1 330 ? -9.182 10.171 4.802 1.00 62.59 330 THR A N 1
ATOM 2545 C CA . THR A 1 330 ? -9.873 8.890 5.001 1.00 62.59 330 THR A CA 1
ATOM 2546 C C . THR A 1 330 ? -10.227 8.676 6.471 1.00 62.59 330 THR A C 1
ATOM 2548 O O . THR A 1 330 ? -11.372 8.353 6.777 1.00 62.59 330 THR A O 1
ATOM 2551 N N . SER A 1 331 ? -9.278 8.902 7.383 1.00 56.62 331 SER A N 1
ATOM 2552 C CA . SER A 1 331 ? -9.509 8.812 8.828 1.00 56.62 331 SER A CA 1
ATOM 2553 C C . SER A 1 331 ? -10.580 9.801 9.301 1.00 56.62 331 SER A C 1
ATOM 2555 O O . SER A 1 331 ? -11.452 9.431 10.085 1.00 56.62 331 SER A O 1
ATOM 2557 N N . ASP A 1 332 ? -10.561 11.033 8.791 1.00 58.56 332 ASP A N 1
ATOM 2558 C CA . ASP A 1 332 ? -11.528 12.074 9.156 1.00 58.56 332 ASP A CA 1
ATOM 2559 C C . ASP A 1 332 ? -12.938 11.792 8.600 1.00 58.56 332 ASP A C 1
ATOM 2561 O O . ASP A 1 332 ? -13.935 12.013 9.290 1.00 58.56 332 ASP A O 1
ATOM 2565 N N . LEU A 1 333 ? -13.038 11.265 7.371 1.00 56.34 333 LEU A N 1
ATOM 2566 C CA . LEU A 1 333 ? -14.300 10.870 6.723 1.00 56.34 333 LEU A CA 1
ATOM 2567 C C . LEU A 1 333 ? -14.950 9.658 7.398 1.00 56.34 333 LEU A C 1
ATOM 2569 O O . LEU A 1 333 ? -16.181 9.587 7.488 1.00 56.34 333 LEU A O 1
ATOM 2573 N N . ILE A 1 334 ? -14.133 8.710 7.868 1.00 54.78 334 ILE A N 1
ATOM 2574 C CA . ILE A 1 334 ? -14.587 7.591 8.703 1.00 54.78 334 ILE A CA 1
ATOM 2575 C C . ILE A 1 334 ? -15.091 8.135 10.054 1.00 54.78 334 ILE A C 1
ATOM 2577 O O . ILE A 1 334 ? -16.154 7.725 10.530 1.00 54.78 334 ILE A O 1
ATOM 2581 N N . GLY A 1 335 ? -14.392 9.125 10.620 1.00 50.69 335 GLY A N 1
ATOM 2582 C CA . GLY A 1 335 ? -14.761 9.802 11.862 1.00 50.69 335 GLY A CA 1
ATOM 2583 C C . GLY A 1 335 ? -14.768 8.862 13.073 1.00 50.69 335 GLY A C 1
ATOM 2584 O O . GLY A 1 335 ? -14.146 7.804 13.068 1.00 50.69 335 GLY A O 1
ATOM 2585 N N . ASN A 1 336 ? -15.520 9.224 14.116 1.00 43.91 336 ASN A N 1
ATOM 2586 C CA . ASN A 1 336 ? -15.663 8.417 15.340 1.00 43.91 336 ASN A CA 1
ATOM 2587 C C . ASN A 1 336 ? -16.632 7.226 15.197 1.00 43.91 336 ASN A C 1
ATOM 2589 O O . ASN A 1 336 ? -16.900 6.546 16.183 1.00 43.91 336 ASN A O 1
ATOM 2593 N N . ASN A 1 337 ? -17.158 6.946 13.997 1.00 44.03 337 ASN A N 1
ATOM 2594 C CA . ASN A 1 337 ? -17.966 5.748 13.741 1.00 44.03 337 ASN A CA 1
ATOM 2595 C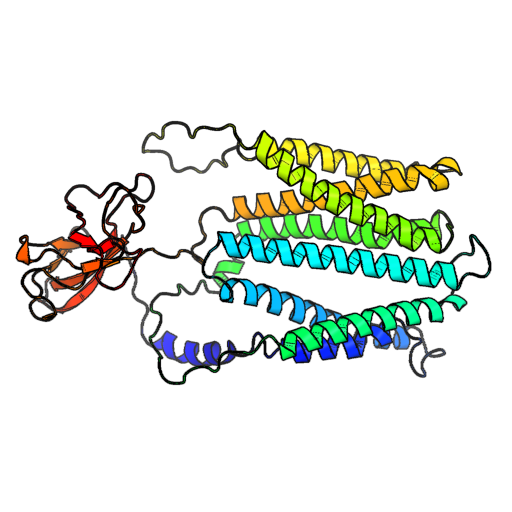 C . ASN A 1 337 ? -17.066 4.515 13.548 1.00 44.03 337 ASN A C 1
ATOM 2597 O O . ASN A 1 337 ? -17.209 3.744 12.599 1.00 44.03 337 ASN A O 1
ATOM 2601 N N . THR A 1 338 ? -16.152 4.298 14.492 1.00 46.28 338 THR A N 1
ATOM 2602 C CA . THR A 1 338 ? -15.426 3.042 14.690 1.00 46.28 338 THR A CA 1
ATOM 2603 C C . THR A 1 338 ? -16.317 2.023 15.404 1.00 46.28 338 THR A C 1
ATOM 2605 O O . THR A 1 338 ? -15.879 1.325 16.312 1.00 46.28 338 THR A O 1
ATOM 2608 N N . GLU A 1 339 ? -17.579 1.871 14.990 1.00 44.47 339 GLU A N 1
ATOM 2609 C CA . GLU A 1 339 ? -18.470 0.840 15.555 1.00 44.47 339 GLU A CA 1
ATOM 2610 C C . GLU A 1 339 ? -18.002 -0.594 15.239 1.00 44.47 339 GLU A C 1
ATOM 2612 O O . GLU A 1 339 ? -18.533 -1.561 15.768 1.00 44.47 339 GLU A O 1
ATOM 2617 N N . SER A 1 340 ? -16.949 -0.748 14.432 1.00 44.81 340 SER A N 1
ATOM 2618 C CA . SER A 1 340 ? -16.211 -2.002 14.243 1.00 44.81 340 SER A CA 1
ATOM 2619 C C . SER A 1 340 ? -14.920 -2.108 15.077 1.00 44.81 340 SER A C 1
ATOM 2621 O O . SER A 1 340 ? -14.126 -3.015 14.851 1.00 44.81 340 SER A O 1
ATOM 2623 N N . GLY A 1 341 ? -14.705 -1.208 16.042 1.00 38.94 341 GLY A N 1
ATOM 2624 C CA . GLY A 1 341 ? -13.561 -1.204 16.961 1.00 38.94 341 GLY A CA 1
ATOM 2625 C C . GLY A 1 341 ? -13.833 -0.515 18.304 1.00 38.94 341 GLY A C 1
ATOM 2626 O O . GLY A 1 341 ? -12.893 -0.097 18.975 1.00 38.94 341 GLY A O 1
ATOM 2627 N N . ALA A 1 342 ? -15.095 -0.364 18.717 1.00 34.97 342 ALA A N 1
ATOM 2628 C CA . ALA A 1 342 ? -15.411 0.138 20.046 1.00 34.97 342 ALA A CA 1
ATOM 2629 C C . ALA A 1 342 ? -15.147 -0.974 21.070 1.00 34.97 342 ALA A C 1
ATOM 2631 O O . ALA A 1 342 ? -16.009 -1.805 21.351 1.00 34.97 342 ALA A O 1
ATOM 2632 N N . PHE A 1 343 ? -13.941 -0.989 21.639 1.00 41.75 343 PHE A N 1
ATOM 2633 C CA . PHE A 1 343 ? -13.723 -1.616 22.936 1.00 41.75 343 PHE A CA 1
ATOM 2634 C C . PHE A 1 343 ? -14.583 -0.832 23.937 1.00 41.75 343 PHE A C 1
ATOM 2636 O O . PHE A 1 343 ? -14.163 0.204 24.454 1.00 41.75 343 PHE A O 1
ATOM 2643 N N . LEU A 1 344 ? -15.837 -1.257 24.144 1.00 45.38 344 LEU A N 1
ATOM 2644 C CA . LEU A 1 344 ? -16.605 -0.806 25.297 1.00 45.38 344 LEU A CA 1
ATOM 2645 C C . LEU A 1 344 ? -15.798 -1.269 26.510 1.00 45.38 344 LEU A C 1
ATOM 2647 O O . LEU A 1 344 ? -15.773 -2.458 26.825 1.00 45.38 344 LEU A O 1
ATOM 2651 N N . LEU A 1 345 ? -15.106 -0.335 27.165 1.00 49.06 345 LEU A N 1
ATOM 2652 C CA . LEU A 1 345 ? -14.567 -0.545 28.502 1.00 49.06 345 LEU A CA 1
ATOM 2653 C C . LEU A 1 345 ? -15.772 -0.717 29.420 1.00 49.06 345 LEU A C 1
ATOM 2655 O O . LEU A 1 345 ? -16.291 0.258 29.964 1.00 49.06 345 LEU A O 1
ATOM 2659 N N . SER A 1 346 ? -16.270 -1.951 29.484 1.00 54.16 346 SER A N 1
ATOM 2660 C CA . SER A 1 346 ? -17.412 -2.319 30.295 1.00 54.16 346 SER A CA 1
ATOM 2661 C C . SER A 1 346 ? -16.944 -2.952 31.588 1.00 54.16 346 SER A C 1
ATOM 2663 O O . SER A 1 346 ? -16.221 -3.949 31.570 1.00 54.16 346 SER A O 1
ATOM 2665 N N . ALA A 1 347 ? -17.392 -2.401 32.705 1.00 70.12 347 ALA A N 1
ATOM 2666 C CA . ALA A 1 347 ? -17.191 -3.015 34.001 1.00 70.12 347 ALA A CA 1
ATOM 2667 C C . ALA A 1 347 ? -18.325 -4.011 34.279 1.00 70.12 347 ALA A C 1
ATOM 2669 O O . ALA A 1 347 ? -19.498 -3.698 34.067 1.00 70.12 347 ALA A O 1
ATOM 2670 N N . VAL A 1 348 ? -17.990 -5.224 34.719 1.00 80.62 348 VAL A N 1
ATOM 2671 C CA . VAL A 1 348 ? -18.985 -6.266 35.007 1.00 80.62 348 VAL A CA 1
ATOM 2672 C C . VAL A 1 348 ? -19.428 -6.142 36.461 1.00 80.62 348 VAL A C 1
ATOM 2674 O O . VAL A 1 348 ? -18.652 -6.392 37.379 1.00 80.62 348 VAL A O 1
ATOM 2677 N N . ALA A 1 349 ? -20.686 -5.760 36.662 1.00 82.19 349 ALA A N 1
ATOM 2678 C CA . ALA A 1 349 ? -21.269 -5.446 37.959 1.00 82.19 349 ALA A CA 1
ATOM 2679 C C . ALA A 1 349 ? -22.303 -6.510 38.359 1.00 82.19 349 ALA A C 1
ATOM 2681 O O . ALA A 1 349 ? -23.505 -6.372 38.111 1.00 82.19 349 ALA A O 1
ATOM 2682 N N . LEU A 1 350 ? -21.818 -7.595 38.971 1.00 83.88 350 LEU A N 1
ATOM 2683 C CA . LEU A 1 350 ? -22.636 -8.735 39.401 1.00 83.88 350 LEU A CA 1
ATOM 2684 C C . LEU A 1 350 ? -22.823 -8.774 40.922 1.00 83.88 350 LEU A C 1
ATOM 2686 O O . LEU A 1 350 ? -23.957 -8.715 41.405 1.00 83.88 350 LEU A O 1
ATOM 2690 N N . THR A 1 351 ? -21.708 -8.865 41.646 1.00 81.94 351 THR A N 1
ATOM 2691 C CA . THR A 1 351 ? -21.640 -9.108 43.091 1.00 81.94 351 THR A CA 1
ATOM 2692 C C . THR A 1 351 ? -22.228 -7.948 43.886 1.00 81.94 351 THR A C 1
ATOM 2694 O O . THR A 1 351 ? -21.872 -6.800 43.639 1.00 81.94 351 THR A O 1
ATOM 2697 N N . GLU A 1 352 ? -23.104 -8.246 44.848 1.00 84.75 352 GLU A N 1
ATOM 2698 C CA . GLU A 1 352 ? -23.634 -7.269 45.812 1.00 84.75 352 GLU A CA 1
ATOM 2699 C C . GLU A 1 352 ? -22.950 -7.412 47.173 1.00 84.75 352 GLU A C 1
ATOM 2701 O O . GLU A 1 352 ? -22.687 -8.533 47.613 1.00 84.75 352 GLU A O 1
ATOM 2706 N N . VAL A 1 353 ? -22.731 -6.293 47.873 1.00 81.75 353 VAL A N 1
ATOM 2707 C CA . VAL A 1 353 ? -22.057 -6.253 49.187 1.00 81.75 353 VAL A CA 1
ATOM 2708 C C . VAL A 1 353 ? -22.680 -7.226 50.198 1.00 81.75 353 VAL A C 1
ATOM 2710 O O . VAL A 1 353 ? -21.957 -7.905 50.919 1.00 81.75 353 VAL A O 1
ATOM 2713 N N . GLY A 1 354 ? -24.012 -7.318 50.253 1.00 78.81 354 GLY A N 1
ATOM 2714 C CA . GLY A 1 354 ? -24.733 -8.126 51.242 1.00 78.81 354 GLY A CA 1
ATOM 2715 C C . GLY A 1 354 ? -25.003 -9.579 50.843 1.00 78.81 354 GLY A C 1
ATOM 2716 O O . GLY A 1 354 ? -25.268 -10.396 51.718 1.00 78.81 354 GLY A O 1
ATOM 2717 N N . HIS A 1 355 ? -24.953 -9.914 49.550 1.00 78.44 355 HIS A N 1
ATOM 2718 C CA . HIS A 1 355 ? -25.357 -11.240 49.045 1.00 78.44 355 HIS A CA 1
ATOM 2719 C C . HIS A 1 355 ? -24.221 -12.002 48.348 1.00 78.44 355 HIS A C 1
ATOM 2721 O O . HIS A 1 355 ? -24.363 -13.196 48.069 1.00 78.44 355 HIS A O 1
ATOM 2727 N N . GLY A 1 356 ? -23.086 -11.344 48.084 1.00 78.25 356 GLY A N 1
ATOM 2728 C CA . GLY A 1 356 ? -21.917 -11.954 47.460 1.00 78.25 356 GLY A CA 1
ATOM 2729 C C . GLY A 1 356 ? -22.276 -12.657 46.148 1.00 78.25 356 GLY A C 1
ATOM 2730 O O . GLY A 1 356 ? -22.865 -12.059 45.247 1.00 78.25 356 GLY A O 1
ATOM 2731 N N . SER A 1 357 ? -21.948 -13.948 46.063 1.00 69.56 357 SER A N 1
ATOM 2732 C CA . SER A 1 357 ? -22.185 -14.794 44.885 1.00 69.56 357 SER A CA 1
ATOM 2733 C C . SER A 1 357 ? -23.609 -15.362 44.782 1.00 69.56 357 SER A C 1
ATOM 2735 O O . SER A 1 357 ? -23.887 -16.138 43.867 1.00 69.56 357 SER A O 1
ATOM 2737 N N . ASN A 1 358 ? -24.527 -15.026 45.698 1.00 78.94 358 ASN A N 1
ATOM 2738 C CA . ASN A 1 358 ? -25.909 -15.511 45.651 1.00 78.94 358 ASN A CA 1
ATOM 2739 C C . ASN A 1 358 ? -26.749 -14.716 44.638 1.00 78.94 358 ASN A C 1
ATOM 2741 O O . ASN A 1 358 ? -27.572 -13.865 44.979 1.00 78.94 358 ASN A O 1
ATOM 2745 N N . THR A 1 359 ? -26.549 -15.031 43.362 1.00 72.75 359 THR A N 1
ATOM 2746 C CA . THR A 1 359 ? -27.137 -14.317 42.223 1.00 72.75 359 THR A CA 1
ATOM 2747 C C . THR A 1 359 ? -28.667 -14.406 42.144 1.00 72.75 359 THR A C 1
ATOM 2749 O O . THR A 1 359 ? -29.307 -13.534 41.560 1.00 72.75 359 THR A O 1
ATOM 2752 N N . LYS A 1 360 ? -29.284 -15.419 42.770 1.00 76.50 360 LYS A N 1
ATOM 2753 C CA . LYS A 1 360 ? -30.750 -15.573 42.821 1.00 76.50 360 LYS A CA 1
ATOM 2754 C C . LYS A 1 360 ? -31.430 -14.583 43.766 1.00 76.50 360 LYS A C 1
ATOM 2756 O O . LYS A 1 360 ? -32.601 -14.287 43.561 1.00 76.50 360 LYS A O 1
ATOM 2761 N N . GLN A 1 361 ? -30.721 -14.085 44.778 1.00 80.31 361 GLN A N 1
ATOM 2762 C CA . GLN A 1 361 ? -31.252 -13.161 45.788 1.00 80.31 361 GLN A CA 1
ATOM 2763 C C . GLN A 1 361 ? -30.715 -11.733 45.628 1.00 80.31 361 GLN A C 1
ATOM 2765 O O . GLN A 1 361 ? -30.770 -10.943 46.565 1.00 80.31 361 GLN A O 1
ATOM 2770 N N . LEU A 1 362 ? -30.214 -11.385 44.437 1.00 83.81 362 LEU A N 1
ATOM 2771 C CA . LEU A 1 362 ? -29.823 -10.010 44.132 1.00 83.81 362 LEU A CA 1
ATOM 2772 C C . LEU A 1 362 ? -31.014 -9.068 44.295 1.00 83.81 362 LEU A C 1
ATOM 2774 O O . LEU A 1 362 ? -32.118 -9.366 43.834 1.00 83.81 362 LEU A O 1
ATOM 2778 N N . ARG A 1 363 ? -30.773 -7.933 44.953 1.00 87.56 363 ARG A N 1
ATOM 2779 C CA . ARG A 1 363 ? -31.813 -6.952 45.283 1.00 87.56 363 ARG A CA 1
ATOM 2780 C C . ARG A 1 363 ? -31.837 -5.764 44.336 1.00 87.56 363 ARG A C 1
ATOM 2782 O O . ARG A 1 363 ? -32.805 -5.011 44.357 1.00 87.56 363 ARG A O 1
ATOM 2789 N N . THR A 1 364 ? -30.812 -5.600 43.501 1.00 88.25 364 THR A N 1
ATOM 2790 C CA . THR A 1 364 ? -30.875 -4.663 42.377 1.00 88.25 364 THR A CA 1
ATOM 2791 C C . THR A 1 364 ? -31.962 -5.119 41.405 1.00 88.25 364 THR A C 1
ATOM 2793 O O . THR A 1 364 ? -31.907 -6.243 40.897 1.00 88.25 364 THR A O 1
ATOM 2796 N N . THR A 1 365 ? -32.942 -4.261 41.132 1.00 90.88 365 THR A N 1
ATOM 2797 C CA . THR A 1 365 ? -34.064 -4.556 40.230 1.00 90.88 365 THR A CA 1
ATOM 2798 C C . THR A 1 365 ? -33.990 -3.725 38.957 1.00 90.88 365 THR A C 1
ATOM 2800 O O . THR A 1 365 ? -33.461 -2.617 38.950 1.00 90.88 365 THR A O 1
ATOM 2803 N N . ALA A 1 366 ? -34.522 -4.278 37.871 1.00 92.25 366 ALA A N 1
ATOM 2804 C CA . ALA A 1 366 ? -34.722 -3.604 36.599 1.00 92.25 366 ALA A CA 1
ATOM 2805 C C . ALA A 1 366 ? -36.212 -3.659 36.262 1.00 92.25 366 ALA A C 1
ATOM 2807 O O . ALA A 1 366 ? -36.704 -4.676 35.771 1.00 92.25 366 ALA A O 1
ATOM 2808 N N . THR A 1 367 ? -36.937 -2.583 36.556 1.00 90.31 367 THR A N 1
ATOM 2809 C CA . THR A 1 367 ? -38.384 -2.517 36.319 1.00 90.31 367 THR A CA 1
ATOM 2810 C C . THR A 1 367 ? -38.654 -1.907 34.952 1.00 90.31 367 THR A C 1
ATOM 2812 O O . THR A 1 367 ? -38.185 -0.805 34.665 1.00 90.31 367 THR A O 1
ATOM 2815 N N . TYR A 1 368 ? -39.406 -2.606 34.103 1.00 88.19 368 TYR A N 1
ATOM 2816 C CA . TYR A 1 368 ? -39.855 -2.050 32.829 1.00 88.19 368 TYR A CA 1
ATOM 2817 C C . TYR A 1 368 ? -41.019 -1.081 33.046 1.00 88.19 368 TYR A C 1
ATOM 2819 O O . TYR A 1 368 ? -42.058 -1.478 33.571 1.00 88.19 368 TYR A O 1
ATOM 2827 N N . ASP A 1 369 ? -40.858 0.170 32.618 1.00 84.06 369 ASP A N 1
ATOM 2828 C CA . ASP A 1 369 ? -41.922 1.172 32.586 1.00 84.06 369 ASP A CA 1
ATOM 2829 C C . ASP A 1 369 ? -42.513 1.264 31.163 1.00 84.06 369 ASP A C 1
ATOM 2831 O O . ASP A 1 369 ? -41.846 1.768 30.248 1.00 84.06 369 ASP A O 1
ATOM 2835 N N . PRO A 1 370 ? -43.764 0.805 30.945 1.00 82.31 370 PRO A N 1
ATOM 2836 C CA . PRO A 1 370 ? -44.404 0.836 29.632 1.00 82.31 370 PRO A CA 1
ATOM 2837 C C . PRO A 1 370 ? -44.630 2.249 29.087 1.00 82.31 370 PRO A C 1
ATOM 2839 O O . PRO A 1 370 ? -44.695 2.423 27.871 1.00 82.31 370 PRO A O 1
ATOM 2842 N N . SER A 1 371 ? -44.760 3.251 29.963 1.00 80.75 371 SER A N 1
ATOM 2843 C CA . SER A 1 371 ? -45.071 4.626 29.560 1.00 80.75 371 SER A CA 1
ATOM 2844 C C . SER A 1 371 ? -43.869 5.322 28.920 1.00 80.75 371 SER A C 1
ATOM 2846 O O . SER A 1 371 ? -44.005 5.988 27.894 1.00 80.75 371 SER A O 1
ATOM 2848 N N . SER A 1 372 ? -42.676 5.107 29.476 1.00 78.75 372 SER A N 1
ATOM 2849 C CA . SER A 1 372 ? -41.412 5.643 28.965 1.00 78.75 372 SER A CA 1
ATOM 2850 C C . SER A 1 372 ? -40.667 4.677 28.034 1.00 78.75 372 SER A C 1
ATOM 2852 O O . SER A 1 372 ? -39.713 5.088 27.367 1.00 78.75 372 SER A O 1
ATOM 2854 N N . GLN A 1 373 ? -41.101 3.411 27.962 1.00 84.81 373 GLN A N 1
ATOM 2855 C CA . GLN A 1 373 ? -40.410 2.305 27.288 1.00 84.81 373 GLN A CA 1
ATOM 2856 C C . GLN A 1 373 ? -38.951 2.157 27.750 1.00 84.81 373 GLN A C 1
ATOM 2858 O O . GLN A 1 373 ? -38.038 1.961 26.939 1.00 84.81 373 GLN A O 1
ATOM 2863 N N . GLN A 1 374 ? -38.720 2.286 29.058 1.00 81.31 374 GLN A N 1
ATOM 2864 C CA . GLN A 1 374 ? -37.393 2.238 29.674 1.00 81.31 374 GLN A CA 1
ATOM 2865 C C . GLN A 1 374 ? -37.329 1.196 30.788 1.00 81.31 374 GLN A C 1
ATOM 2867 O O . GLN A 1 374 ? -38.333 0.851 31.404 1.00 81.31 374 GLN A O 1
ATOM 2872 N N . PHE A 1 375 ? -36.118 0.704 31.045 1.00 86.88 375 PHE A N 1
ATOM 2873 C CA . PHE A 1 375 ? -35.820 -0.075 32.240 1.00 86.88 375 PHE A CA 1
ATOM 2874 C C . PHE A 1 375 ? -35.257 0.857 33.305 1.00 86.88 375 PHE A C 1
ATOM 2876 O O . PHE A 1 375 ? -34.228 1.499 33.091 1.00 86.88 375 PHE A O 1
ATOM 2883 N N . VAL A 1 376 ? -35.927 0.916 34.449 1.00 88.31 376 VAL A N 1
ATOM 2884 C CA . VAL A 1 376 ? -35.469 1.657 35.620 1.00 88.31 376 VAL A CA 1
ATOM 2885 C C . VAL A 1 376 ? -34.665 0.703 36.491 1.00 88.31 376 VAL A C 1
ATOM 2887 O O . VAL A 1 376 ? -35.219 -0.234 37.067 1.00 88.31 376 VAL A O 1
ATOM 2890 N N . ILE A 1 377 ? -33.351 0.928 36.556 1.00 89.19 377 ILE A N 1
ATOM 2891 C CA . ILE A 1 377 ? -32.455 0.180 37.440 1.00 89.19 377 ILE A CA 1
ATOM 2892 C C . ILE A 1 377 ? -32.499 0.818 38.825 1.00 89.19 377 ILE A C 1
ATOM 2894 O O . ILE A 1 377 ? -32.223 2.009 38.961 1.00 89.19 377 ILE A O 1
ATOM 2898 N N . ASN A 1 378 ? -32.825 0.030 39.846 1.00 90.31 378 ASN A N 1
ATOM 2899 C CA . ASN A 1 378 ? -32.901 0.495 41.222 1.00 90.31 378 ASN A CA 1
ATOM 2900 C C . ASN A 1 378 ? -32.071 -0.390 42.156 1.00 90.31 378 ASN A C 1
ATOM 2902 O O . ASN A 1 378 ? -32.251 -1.607 42.205 1.00 90.31 378 ASN A O 1
ATOM 2906 N N . THR A 1 379 ? -31.207 0.249 42.941 1.00 89.62 379 THR A N 1
ATOM 2907 C CA . THR A 1 379 ? -30.427 -0.381 44.009 1.00 89.62 379 THR A CA 1
ATOM 2908 C C . THR A 1 379 ? -30.958 0.136 45.350 1.00 89.62 379 THR A C 1
ATOM 2910 O O . THR A 1 379 ? -30.770 1.314 45.645 1.00 89.62 379 THR A O 1
ATOM 2913 N N . PRO A 1 380 ? -31.645 -0.691 46.161 1.00 86.62 380 PRO A N 1
ATOM 2914 C CA . PRO A 1 380 ? -32.434 -0.203 47.297 1.00 86.62 380 PRO A CA 1
ATOM 2915 C C . PRO A 1 380 ? -31.610 0.374 48.457 1.00 86.62 380 PRO A C 1
ATOM 2917 O O . PRO A 1 380 ? -32.064 1.305 49.115 1.00 86.62 380 PRO A O 1
ATOM 2920 N N . ASP A 1 381 ? -30.422 -0.169 48.729 1.00 86.25 381 ASP A N 1
ATOM 2921 C CA . ASP A 1 381 ? -29.532 0.307 49.794 1.00 86.25 381 ASP A CA 1
ATOM 2922 C C . ASP A 1 381 ? -28.077 -0.151 49.562 1.00 86.25 381 ASP A C 1
ATOM 2924 O O . ASP A 1 381 ? -27.774 -0.861 48.600 1.00 86.25 381 ASP A O 1
ATOM 2928 N N . PHE A 1 382 ? -27.170 0.229 50.469 1.00 82.50 382 PHE A N 1
ATOM 2929 C CA . PHE A 1 382 ? -25.740 -0.082 50.377 1.00 82.50 382 PHE A CA 1
ATOM 2930 C C . PHE A 1 382 ? -25.418 -1.586 50.356 1.00 82.50 382 PHE A C 1
ATOM 2932 O O . PHE A 1 382 ? -24.477 -1.997 49.687 1.00 82.50 382 PHE A O 1
ATOM 2939 N N . GLN A 1 383 ? -26.200 -2.444 51.016 1.00 81.75 383 GLN A N 1
ATOM 2940 C CA . GLN A 1 383 ? -25.985 -3.894 50.941 1.00 81.75 383 GLN A CA 1
ATOM 2941 C C . GLN A 1 383 ? -26.329 -4.456 49.550 1.00 81.75 383 GLN A C 1
ATOM 2943 O O . GLN A 1 383 ? -25.914 -5.562 49.218 1.00 81.75 383 GLN A O 1
ATOM 2948 N N . ALA A 1 384 ? -27.108 -3.734 48.740 1.00 84.75 384 ALA A N 1
ATOM 2949 C CA . ALA A 1 384 ? -27.357 -4.061 47.336 1.00 84.75 384 ALA A CA 1
ATOM 2950 C C . ALA A 1 384 ? -26.393 -3.334 46.384 1.00 84.75 384 ALA A C 1
ATOM 2952 O O . ALA A 1 384 ? -26.483 -3.524 45.171 1.00 84.75 384 ALA A O 1
ATOM 2953 N N . ALA A 1 385 ? -25.480 -2.502 46.901 1.00 85.69 385 ALA A N 1
ATOM 2954 C CA . ALA A 1 385 ? -24.456 -1.877 46.079 1.00 85.69 385 ALA A CA 1
ATOM 2955 C C . ALA A 1 385 ? -23.584 -2.957 45.443 1.00 85.69 385 ALA A C 1
ATOM 2957 O O . ALA A 1 385 ? -23.275 -3.981 46.066 1.00 85.69 385 ALA A O 1
ATOM 2958 N N . LYS A 1 386 ? -23.210 -2.728 44.187 1.00 85.44 386 LYS A N 1
ATOM 2959 C CA . LYS A 1 386 ? -22.315 -3.628 43.476 1.00 85.44 386 LYS A CA 1
ATOM 2960 C C . LYS A 1 386 ? -20.879 -3.377 43.936 1.00 85.44 386 LYS A C 1
ATOM 2962 O O . LYS A 1 386 ? -20.516 -2.225 44.146 1.00 85.44 386 LYS A O 1
ATOM 2967 N N . CYS A 1 387 ? -20.100 -4.436 44.117 1.00 80.94 387 CYS A N 1
ATOM 2968 C CA . CYS A 1 387 ? -18.732 -4.349 44.626 1.00 80.94 387 CYS A CA 1
ATOM 2969 C C . CYS A 1 387 ? -17.798 -5.344 43.937 1.00 80.94 387 CYS A C 1
ATOM 2971 O O . CYS A 1 387 ? -18.244 -6.313 43.313 1.00 80.94 387 CYS A O 1
ATOM 2973 N N . TRP A 1 388 ? -16.496 -5.110 44.093 1.00 72.69 388 TRP A N 1
ATOM 2974 C CA . TRP A 1 388 ? -15.415 -5.859 43.447 1.00 72.69 388 TRP A CA 1
ATOM 2975 C C . TRP A 1 388 ? -15.370 -5.659 41.930 1.00 72.69 388 TRP A C 1
ATOM 2977 O O . TRP A 1 388 ? -14.954 -6.542 41.168 1.00 72.69 388 TRP A O 1
ATOM 2987 N N . ILE A 1 389 ? -15.845 -4.497 41.484 1.00 75.12 389 ILE A N 1
ATOM 2988 C CA . ILE A 1 389 ? -15.978 -4.163 40.078 1.00 75.12 389 ILE A CA 1
ATOM 2989 C C . ILE A 1 389 ? -14.648 -3.593 39.597 1.00 75.12 389 ILE A C 1
ATOM 2991 O O . ILE A 1 389 ? -14.299 -2.460 39.900 1.00 75.12 389 ILE A O 1
ATOM 2995 N N . GLY A 1 390 ? -13.916 -4.361 38.794 1.00 69.94 390 GLY A N 1
ATOM 2996 C CA . GLY A 1 390 ? -12.692 -3.847 38.182 1.00 69.94 390 GLY A CA 1
ATOM 2997 C C . GLY A 1 390 ? -12.966 -2.682 37.227 1.00 69.94 390 GLY A C 1
ATOM 2998 O O . GLY A 1 390 ? -13.966 -2.704 36.502 1.00 69.94 390 GLY A O 1
ATOM 2999 N N . ASN A 1 391 ? -12.040 -1.723 37.168 1.00 67.75 391 ASN A N 1
ATOM 3000 C CA . ASN A 1 391 ? -12.062 -0.569 36.257 1.00 67.75 391 ASN A CA 1
ATOM 3001 C C . ASN A 1 391 ? -13.174 0.464 36.544 1.00 67.75 391 ASN A C 1
ATOM 3003 O O . ASN A 1 391 ? -13.517 1.270 35.669 1.00 67.75 391 ASN A O 1
ATOM 3007 N N . LEU A 1 392 ? -13.778 0.438 37.737 1.00 70.44 392 LEU A N 1
ATOM 3008 C CA . LEU A 1 392 ? -14.868 1.337 38.132 1.00 70.44 392 LEU A CA 1
ATOM 3009 C C . LEU A 1 392 ? -14.379 2.499 39.008 1.00 70.44 392 LEU A C 1
ATOM 3011 O O . LEU A 1 392 ? -14.940 3.597 38.928 1.00 70.44 392 LEU A O 1
ATOM 3015 N N . GLY A 1 393 ? -13.335 2.280 39.802 1.00 60.16 393 GLY A N 1
ATOM 3016 C CA . GLY A 1 393 ? -12.813 3.185 40.815 1.00 60.16 393 GLY A CA 1
ATOM 3017 C C . GLY A 1 393 ? -12.248 4.510 40.295 1.00 60.16 393 GLY A C 1
ATOM 3018 O O . GLY A 1 393 ? -12.170 4.799 39.095 1.00 60.16 393 GLY A O 1
ATOM 3019 N N . LYS A 1 394 ? -11.896 5.368 41.255 1.00 55.38 394 LYS A N 1
ATOM 3020 C CA . LYS A 1 394 ? -11.190 6.637 41.069 1.00 55.38 394 LYS A CA 1
ATOM 3021 C C . LYS A 1 394 ? -10.084 6.700 42.116 1.00 55.38 394 LYS A C 1
ATOM 3023 O O . LYS A 1 394 ? -10.375 6.885 43.293 1.00 55.38 394 LYS A O 1
ATOM 3028 N N . ASN A 1 395 ? -8.839 6.671 41.674 1.00 49.62 395 ASN A N 1
ATOM 3029 C CA . ASN A 1 395 ? -7.681 6.982 42.502 1.00 49.62 395 ASN A CA 1
ATOM 3030 C C . ASN A 1 395 ? -6.687 7.819 41.673 1.00 49.62 395 ASN A C 1
ATOM 3032 O O . ASN A 1 395 ? -6.789 7.887 40.450 1.00 49.62 395 ASN A O 1
ATOM 3036 N N . ASP A 1 396 ? -5.753 8.515 42.327 1.00 42.53 396 ASP A N 1
ATOM 3037 C CA . ASP A 1 396 ? -4.831 9.458 41.660 1.00 42.53 396 ASP A CA 1
ATOM 3038 C C . ASP A 1 396 ? -3.849 8.774 40.682 1.00 42.53 396 ASP A C 1
ATOM 3040 O O . ASP A 1 396 ? -3.106 9.447 39.969 1.00 42.53 396 ASP A O 1
ATOM 3044 N N . THR A 1 397 ? -3.857 7.436 40.628 1.00 39.38 397 THR A N 1
ATOM 3045 C CA . THR A 1 397 ? -2.966 6.614 39.794 1.00 39.38 397 THR A CA 1
ATOM 3046 C C . THR A 1 397 ? -3.692 5.950 38.612 1.00 39.38 397 THR A C 1
ATOM 3048 O O . THR A 1 397 ? -3.067 5.754 37.570 1.00 39.38 397 THR A O 1
ATOM 3051 N N . PHE A 1 398 ? -5.002 5.667 38.703 1.00 46.34 398 PHE A N 1
ATOM 3052 C CA . PHE A 1 398 ? -5.783 5.035 37.631 1.00 46.34 398 PHE A CA 1
ATOM 3053 C C . PHE A 1 398 ? -6.828 5.975 37.022 1.00 46.34 398 PHE A C 1
ATOM 3055 O O . PHE A 1 398 ? -7.583 6.684 37.688 1.00 46.34 398 PHE A O 1
ATOM 3062 N N . CYS A 1 399 ? -6.855 5.987 35.689 1.00 42.19 399 CYS A N 1
ATOM 3063 C CA . CYS A 1 399 ? -7.756 6.829 34.918 1.00 42.19 399 CYS A CA 1
ATOM 3064 C C . CYS A 1 399 ? -9.193 6.290 34.972 1.00 42.19 399 CYS A C 1
ATOM 3066 O O . CYS A 1 399 ? -9.421 5.091 35.098 1.00 42.19 399 CYS A O 1
ATOM 3068 N N . LYS A 1 400 ? -10.174 7.177 34.805 1.00 56.84 400 LYS A N 1
ATOM 3069 C CA . LYS A 1 400 ? -11.596 6.834 34.701 1.00 56.84 400 LYS A CA 1
ATOM 3070 C C . LYS A 1 400 ? -11.863 6.051 33.408 1.00 56.84 400 LYS A C 1
ATOM 3072 O O . LYS A 1 400 ? -12.236 6.640 32.401 1.00 56.84 400 LYS A O 1
ATOM 3077 N N . THR A 1 401 ? -11.649 4.743 33.406 1.00 58.47 401 THR A N 1
ATOM 3078 C CA . THR A 1 401 ? -11.650 3.958 32.161 1.00 58.47 401 THR A CA 1
ATOM 3079 C C . THR A 1 401 ? -13.050 3.537 31.719 1.00 58.47 401 THR A C 1
ATOM 3081 O O . THR A 1 401 ? -13.346 3.564 30.528 1.00 58.47 401 THR A O 1
ATOM 3084 N N . CYS A 1 402 ? -13.938 3.198 32.655 1.00 69.94 402 CYS A N 1
ATOM 3085 C CA . CYS A 1 402 ? -15.256 2.659 32.331 1.00 69.94 402 CYS A CA 1
ATOM 3086 C C . CYS A 1 402 ? -16.338 3.743 32.144 1.00 69.94 402 CYS A C 1
ATOM 3088 O O . CYS A 1 402 ? -16.566 4.565 33.037 1.00 69.94 402 CYS A O 1
ATOM 3090 N N . THR A 1 403 ? -17.026 3.728 30.996 1.00 72.56 403 THR A N 1
ATOM 3091 C CA . THR A 1 403 ? -18.176 4.604 30.675 1.00 72.56 403 THR A CA 1
ATOM 3092 C C . THR A 1 403 ? -19.523 3.877 30.746 1.00 72.56 403 THR A C 1
ATOM 3094 O O . THR A 1 403 ? -20.550 4.510 31.001 1.00 72.56 403 THR A O 1
ATOM 3097 N N . TYR A 1 404 ? -19.517 2.548 30.609 1.00 80.44 404 TYR A N 1
ATOM 3098 C CA . TYR A 1 404 ? -20.698 1.682 30.647 1.00 80.44 404 TYR A CA 1
ATOM 3099 C C . TYR A 1 404 ? -20.474 0.506 31.596 1.00 80.44 404 TYR A C 1
ATOM 3101 O O . TYR A 1 404 ? -19.445 -0.146 31.524 1.00 80.44 404 TYR A O 1
ATOM 3109 N N . ALA A 1 405 ? -21.443 0.154 32.432 1.00 81.38 405 ALA A N 1
ATOM 3110 C CA . ALA A 1 405 ? -21.386 -1.061 33.240 1.00 81.38 405 ALA A CA 1
ATOM 3111 C C . ALA A 1 405 ? -22.368 -2.111 32.716 1.00 81.38 405 ALA A C 1
ATOM 3113 O O . ALA A 1 405 ? -23.499 -1.788 32.356 1.00 81.38 405 ALA A O 1
ATOM 3114 N N . LEU A 1 406 ? -21.956 -3.378 32.714 1.00 84.69 406 LEU A N 1
ATOM 3115 C CA . LEU A 1 406 ? -22.861 -4.510 32.562 1.00 84.69 406 LEU A CA 1
ATOM 3116 C C . LEU A 1 406 ? -23.409 -4.866 33.947 1.00 84.69 406 LEU A C 1
ATOM 3118 O O . LEU A 1 406 ? -22.757 -5.566 34.721 1.00 84.69 406 LEU A O 1
ATOM 3122 N N . VAL A 1 407 ? -24.587 -4.342 34.273 1.00 85.31 407 VAL A N 1
ATOM 3123 C CA . VAL A 1 407 ? -25.225 -4.485 35.583 1.00 85.31 407 VAL A CA 1
ATOM 3124 C C . VAL A 1 407 ? -26.184 -5.664 35.568 1.00 85.31 407 VAL A C 1
ATOM 3126 O O . VAL A 1 407 ? -27.108 -5.718 34.759 1.00 85.31 407 VAL A O 1
ATOM 3129 N N . PHE A 1 408 ? -25.993 -6.596 36.495 1.00 86.88 408 PHE A N 1
ATOM 3130 C CA . PHE A 1 408 ? -26.918 -7.704 36.697 1.00 86.88 408 PHE A CA 1
ATOM 3131 C C . PHE A 1 408 ? -28.012 -7.322 37.697 1.00 86.88 408 PHE A C 1
ATOM 3133 O O . PHE A 1 408 ? -27.719 -6.950 38.840 1.00 86.88 408 PHE A O 1
ATOM 3140 N N . ALA A 1 409 ? -29.268 -7.435 37.271 1.00 88.38 409 ALA A N 1
ATOM 3141 C CA . ALA A 1 409 ? -30.444 -7.051 38.046 1.00 88.38 409 ALA A CA 1
ATOM 3142 C C . ALA A 1 409 ? -31.611 -8.028 37.829 1.00 88.38 409 ALA A C 1
ATOM 3144 O O . ALA A 1 409 ? -31.701 -8.690 36.793 1.00 88.38 409 ALA A O 1
ATOM 3145 N N . GLN A 1 410 ? -32.511 -8.116 38.807 1.00 89.38 410 GLN A N 1
ATOM 3146 C CA . GLN A 1 410 ? -33.753 -8.880 38.687 1.00 89.38 410 GLN A CA 1
ATOM 3147 C C . GLN A 1 410 ? -34.727 -8.137 37.774 1.00 89.38 410 GLN A C 1
ATOM 3149 O O . GLN A 1 410 ? -35.154 -7.027 38.096 1.00 89.38 410 GLN A O 1
ATOM 3154 N N . LEU A 1 411 ? -35.074 -8.739 36.638 1.00 90.38 411 LEU A N 1
ATOM 3155 C CA . LEU A 1 411 ? -36.011 -8.156 35.683 1.00 90.38 411 LEU A CA 1
ATOM 3156 C C . LEU A 1 411 ? -37.443 -8.275 36.209 1.00 90.38 411 LEU A C 1
ATOM 3158 O O . LEU A 1 411 ? -37.927 -9.381 36.444 1.00 90.38 411 LEU A O 1
ATOM 3162 N N . ILE A 1 412 ? -38.130 -7.142 36.331 1.00 89.62 412 ILE A N 1
ATOM 3163 C CA . ILE A 1 412 ? -39.538 -7.062 36.720 1.00 89.62 412 ILE A CA 1
ATOM 3164 C C . ILE A 1 412 ? -40.313 -6.410 35.575 1.00 89.62 412 ILE A C 1
ATOM 3166 O O . ILE A 1 412 ? -40.024 -5.280 35.176 1.00 89.62 412 ILE A O 1
ATOM 3170 N N . THR A 1 413 ? -41.298 -7.125 35.040 1.00 88.62 413 THR A N 1
ATOM 3171 C CA . THR A 1 413 ? -42.248 -6.597 34.055 1.00 88.62 413 THR A CA 1
ATOM 3172 C C . THR A 1 413 ? -43.660 -6.590 34.642 1.00 88.62 413 THR A C 1
ATOM 3174 O O . THR A 1 413 ? -43.874 -7.009 35.782 1.00 88.62 413 THR A O 1
ATOM 3177 N N . VAL A 1 414 ? -44.637 -6.122 33.861 1.00 84.88 414 VAL A N 1
ATOM 3178 C CA . VAL A 1 414 ? -46.061 -6.165 34.229 1.00 84.88 414 VAL A CA 1
ATOM 3179 C C . VAL A 1 414 ? -46.568 -7.587 34.503 1.00 84.88 414 VAL A C 1
ATOM 3181 O O . VAL A 1 414 ? -47.489 -7.752 35.298 1.00 84.88 414 VAL A O 1
ATOM 3184 N N . ASP A 1 415 ? -45.931 -8.601 33.910 1.00 85.88 415 ASP A N 1
ATOM 3185 C CA . ASP A 1 415 ? -46.320 -10.010 34.034 1.00 85.88 415 ASP A CA 1
ATOM 3186 C C . ASP A 1 415 ? -45.635 -10.718 35.221 1.00 85.88 415 ASP A C 1
ATOM 3188 O O . ASP A 1 415 ? -45.943 -11.872 35.525 1.00 85.88 415 ASP A O 1
ATOM 3192 N N . GLY A 1 416 ? -44.712 -10.037 35.915 1.00 86.69 416 GLY A N 1
ATOM 3193 C CA . GLY A 1 416 ? -44.018 -10.544 37.098 1.00 86.69 416 GLY A CA 1
ATOM 3194 C C . GLY A 1 416 ? -42.490 -10.459 37.024 1.00 86.69 416 GLY A C 1
ATOM 3195 O O . GLY A 1 416 ? -41.909 -9.723 36.225 1.00 86.69 416 GLY A O 1
ATOM 3196 N N . SER A 1 417 ? -41.820 -11.198 37.914 1.00 88.00 417 SER A N 1
ATOM 3197 C CA . SER A 1 417 ? -40.354 -11.274 37.971 1.00 88.00 417 SER A CA 1
ATOM 3198 C C . SER A 1 417 ? -39.827 -12.370 37.043 1.00 88.00 417 SER A C 1
ATOM 3200 O O . SER A 1 417 ? -40.236 -13.525 37.146 1.00 88.00 417 SER A O 1
ATOM 3202 N N . HIS A 1 418 ? -38.891 -12.018 36.162 1.00 86.50 418 HIS A N 1
ATOM 3203 C CA . HIS A 1 418 ? -38.294 -12.911 35.160 1.00 86.50 418 HIS A CA 1
ATOM 3204 C C . HIS A 1 418 ? -36.892 -13.397 35.540 1.00 86.50 418 HIS A C 1
ATOM 3206 O O . HIS A 1 418 ? -36.217 -14.045 34.741 1.00 86.50 418 HIS A O 1
ATOM 3212 N N . GLY A 1 419 ? -36.438 -13.102 36.756 1.00 86.88 419 GLY A N 1
ATOM 3213 C CA . GLY A 1 419 ? -35.122 -13.513 37.218 1.00 86.88 419 GLY A CA 1
ATOM 3214 C C . GLY A 1 419 ? -33.991 -12.608 36.723 1.00 86.88 419 GLY A C 1
ATOM 3215 O O . GLY A 1 419 ? -34.198 -11.505 36.205 1.00 86.88 419 GLY A O 1
ATOM 3216 N N . LEU A 1 420 ? -32.764 -13.093 36.895 1.00 86.75 420 LEU A N 1
ATOM 3217 C CA . LEU A 1 420 ? -31.557 -12.306 36.698 1.00 86.75 420 LEU A CA 1
ATOM 3218 C C . LEU A 1 420 ? -31.251 -12.051 35.220 1.00 86.75 420 LEU A C 1
ATOM 3220 O O . LEU A 1 420 ? -31.084 -12.993 34.449 1.00 86.75 420 LEU A O 1
ATOM 3224 N N . HIS A 1 421 ? -31.094 -10.781 34.860 1.00 87.50 421 HIS A N 1
ATOM 3225 C CA . HIS A 1 421 ? -30.719 -10.344 33.519 1.00 87.50 421 HIS A CA 1
ATOM 3226 C C . HIS A 1 421 ? -29.581 -9.323 33.578 1.00 87.50 421 HIS A C 1
ATOM 3228 O O . HIS A 1 421 ? -29.399 -8.624 34.577 1.00 87.50 421 HIS A O 1
ATOM 3234 N N . ALA A 1 422 ? -28.807 -9.253 32.497 1.00 84.19 422 ALA A N 1
ATOM 3235 C CA . ALA A 1 422 ? -27.719 -8.299 32.346 1.00 84.19 422 ALA A CA 1
ATOM 3236 C C . ALA A 1 422 ? -28.190 -7.083 31.539 1.00 84.19 422 ALA A C 1
ATOM 3238 O O . ALA A 1 422 ? -28.767 -7.229 30.461 1.00 84.19 422 ALA A O 1
ATOM 3239 N N . PHE A 1 423 ? -27.914 -5.888 32.052 1.00 82.38 423 PHE A N 1
ATOM 3240 C CA . PHE A 1 423 ? -28.278 -4.615 31.442 1.00 82.38 423 PHE A CA 1
ATOM 3241 C C . PHE A 1 423 ? -27.023 -3.789 31.199 1.00 82.38 423 PHE A C 1
ATOM 3243 O O . PHE A 1 423 ? -26.188 -3.637 32.087 1.00 82.38 423 PHE A O 1
ATOM 3250 N N . VAL A 1 424 ? -26.890 -3.235 29.997 1.00 84.75 424 VAL A N 1
ATOM 3251 C CA . VAL A 1 424 ? -25.822 -2.281 29.689 1.00 84.75 424 VAL A CA 1
ATOM 3252 C C . VAL A 1 424 ? -26.282 -0.903 30.148 1.00 84.75 424 VAL A C 1
ATOM 3254 O O . VAL A 1 424 ? -27.208 -0.331 29.574 1.00 84.75 424 VAL A O 1
ATOM 3257 N N . VAL A 1 425 ? -25.654 -0.387 31.202 1.00 83.75 425 VAL A N 1
ATOM 3258 C CA . VAL A 1 425 ? -26.032 0.865 31.858 1.00 83.75 425 VAL A CA 1
ATOM 3259 C C . VAL A 1 425 ? -24.938 1.908 31.631 1.00 83.75 425 VAL A C 1
ATOM 3261 O O . VAL A 1 425 ? -23.786 1.665 31.995 1.00 83.75 425 VAL A O 1
ATOM 3264 N N . PRO A 1 426 ? -25.252 3.075 31.047 1.00 82.38 426 PRO A N 1
ATOM 3265 C CA . PRO A 1 426 ? -24.301 4.175 30.974 1.00 82.38 426 PRO A CA 1
ATOM 3266 C C . PRO A 1 426 ? -24.067 4.726 32.387 1.00 82.38 426 PRO A C 1
ATOM 3268 O O . PRO A 1 426 ? -25.006 5.163 33.048 1.00 82.38 426 PRO A O 1
ATOM 3271 N N . ILE A 1 427 ? -22.820 4.693 32.862 1.00 81.69 427 ILE A N 1
ATOM 3272 C CA . ILE A 1 427 ? -22.479 5.118 34.230 1.00 81.69 427 ILE A CA 1
ATOM 3273 C C . ILE A 1 427 ? -21.755 6.459 34.283 1.00 81.69 427 ILE A C 1
ATOM 3275 O O . ILE A 1 427 ? -21.793 7.130 35.313 1.00 81.69 427 ILE A O 1
ATOM 3279 N N . ARG A 1 428 ? -21.109 6.867 33.185 1.00 80.50 428 ARG A N 1
ATOM 3280 C CA . ARG A 1 428 ? -20.402 8.145 33.066 1.00 80.50 428 ARG A CA 1
ATOM 3281 C C . ARG A 1 428 ? -20.675 8.794 31.717 1.00 80.50 428 ARG A C 1
ATOM 3283 O O . ARG A 1 428 ? -20.876 8.106 30.717 1.00 80.50 428 ARG A O 1
ATOM 3290 N N . ASP A 1 429 ? -20.627 10.117 31.688 1.00 75.06 429 ASP A N 1
ATOM 3291 C CA . ASP A 1 429 ? -20.593 10.879 30.442 1.00 75.06 429 ASP A CA 1
ATOM 3292 C C . ASP A 1 429 ? -19.265 10.587 29.708 1.00 75.06 429 ASP A C 1
ATOM 3294 O O . ASP A 1 429 ? -18.198 10.770 30.302 1.00 75.06 429 ASP A O 1
ATOM 3298 N N . PRO A 1 430 ? -19.291 10.132 28.440 1.00 69.38 430 PRO A N 1
ATOM 3299 C CA . PRO A 1 430 ? -18.087 9.774 27.684 1.00 69.38 430 PRO A CA 1
ATOM 3300 C C . PRO A 1 430 ? -17.145 10.957 27.409 1.00 69.38 430 PRO A C 1
ATOM 3302 O O . PRO A 1 430 ? -15.996 10.742 27.033 1.00 69.38 430 PRO A O 1
ATOM 3305 N N . THR A 1 431 ? -17.611 12.195 27.584 1.00 65.25 431 THR A N 1
ATOM 3306 C CA . THR A 1 431 ? -16.833 13.411 27.317 1.00 65.25 431 THR A CA 1
ATOM 3307 C C . THR A 1 431 ? -16.180 13.946 28.587 1.00 65.25 431 THR A C 1
ATOM 3309 O O . THR A 1 431 ? -14.995 14.271 28.599 1.00 65.25 431 THR A O 1
ATOM 3312 N N . THR A 1 432 ? -16.948 14.046 29.674 1.00 72.44 432 THR A N 1
ATOM 3313 C CA . THR A 1 432 ? -16.468 14.601 30.953 1.00 72.44 432 THR A CA 1
ATOM 3314 C C . THR A 1 432 ? -15.932 13.530 31.904 1.00 72.44 432 THR A C 1
ATOM 3316 O O . THR A 1 432 ? -15.263 13.840 32.896 1.00 72.44 432 THR A O 1
ATOM 3319 N N . PHE A 1 433 ? -16.235 12.258 31.626 1.00 72.06 433 PHE A N 1
ATOM 3320 C CA . PHE A 1 433 ? -16.018 11.122 32.516 1.00 72.06 433 PHE A CA 1
ATOM 3321 C C . PHE A 1 433 ? -16.605 11.356 33.919 1.00 72.06 433 PHE A C 1
ATOM 3323 O O . PHE A 1 433 ? -16.096 10.844 34.917 1.00 72.06 433 PHE A O 1
ATOM 3330 N N . LEU A 1 434 ? -17.638 12.185 34.055 1.00 78.62 434 LEU A N 1
ATOM 3331 C CA . LEU A 1 434 ? -18.345 12.367 35.321 1.00 78.62 434 LEU A CA 1
ATOM 3332 C C . LEU A 1 434 ? -19.502 11.366 35.410 1.00 78.62 434 LEU A C 1
ATOM 3334 O O . LEU A 1 434 ? -20.107 11.062 34.381 1.00 78.62 434 LEU A O 1
ATOM 3338 N N . PRO A 1 435 ? -19.795 10.819 36.605 1.00 79.44 435 PRO A N 1
ATOM 3339 C CA . PRO A 1 435 ? -20.947 9.947 36.783 1.00 79.44 435 PRO A CA 1
ATOM 3340 C C . PRO A 1 435 ? -22.248 10.689 36.474 1.00 79.44 435 PRO A C 1
ATOM 3342 O O . PRO A 1 435 ? -22.362 11.884 36.760 1.00 79.44 435 PRO A O 1
ATOM 3345 N N . TYR A 1 436 ? -23.227 9.983 35.903 1.00 81.56 436 TYR A N 1
ATOM 3346 C CA . TYR A 1 436 ? -24.557 10.562 35.712 1.00 81.56 436 TYR A CA 1
ATOM 3347 C C . TYR A 1 436 ? -25.208 10.896 37.066 1.00 81.56 436 TYR A C 1
ATOM 3349 O O . TYR A 1 436 ? -24.958 10.201 38.057 1.00 81.56 436 TYR A O 1
ATOM 3357 N N . PRO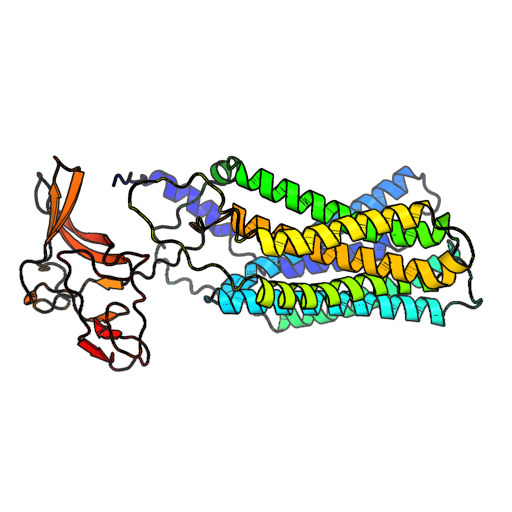 A 1 437 ? -26.056 11.941 37.134 1.00 78.75 437 PRO A N 1
ATOM 3358 C CA . PRO A 1 437 ? -26.780 12.284 38.354 1.00 78.75 437 PRO A CA 1
ATOM 3359 C C . PRO A 1 437 ? -27.552 11.082 38.916 1.00 78.75 437 PRO A C 1
ATOM 3361 O O . PRO A 1 437 ? -28.241 10.385 38.176 1.00 78.75 437 PRO A O 1
ATOM 3364 N N . GLY A 1 438 ? -27.434 10.845 40.224 1.00 79.19 438 GLY A N 1
ATOM 3365 C CA . GLY A 1 438 ? -28.057 9.702 40.904 1.00 79.19 438 GLY A CA 1
ATOM 3366 C C . GLY A 1 438 ? -27.193 8.437 40.971 1.00 79.19 438 GLY A C 1
ATOM 3367 O O . GLY A 1 438 ? -27.551 7.515 41.698 1.00 79.19 438 GLY A O 1
ATOM 3368 N N . LEU A 1 439 ? -26.040 8.395 40.291 1.00 83.12 439 LEU A N 1
ATOM 3369 C CA . LEU A 1 439 ? -25.071 7.303 40.416 1.00 83.12 439 LEU A CA 1
ATOM 3370 C C . LEU A 1 439 ? -23.952 7.663 41.395 1.00 83.12 439 LEU A C 1
ATOM 3372 O O . LEU A 1 439 ? -23.276 8.682 41.249 1.00 83.12 439 LEU A O 1
ATOM 3376 N N . ILE A 1 440 ? -23.720 6.781 42.366 1.00 82.06 440 ILE A N 1
ATOM 3377 C CA . ILE A 1 440 ? -22.590 6.859 43.293 1.00 82.06 440 ILE A CA 1
ATOM 3378 C C . ILE A 1 440 ? -21.583 5.792 42.868 1.00 82.06 440 ILE A C 1
ATOM 3380 O O . ILE A 1 440 ? -21.897 4.605 42.877 1.00 82.06 440 ILE A O 1
ATOM 3384 N N . LEU A 1 441 ? -20.385 6.225 42.477 1.00 81.31 441 LEU A N 1
ATOM 3385 C CA . LEU A 1 441 ? -19.272 5.351 42.102 1.00 81.31 441 LEU A CA 1
ATOM 3386 C C . LEU A 1 441 ? -18.135 5.554 43.104 1.00 81.31 441 LEU A C 1
ATOM 3388 O O . LEU A 1 441 ? -17.812 6.699 43.432 1.00 81.31 441 LEU A O 1
ATOM 3392 N N . GLY A 1 442 ? -17.532 4.462 43.564 1.00 73.50 442 GLY A N 1
ATOM 3393 C CA . GLY A 1 442 ? -16.455 4.469 44.550 1.00 73.50 442 GLY A CA 1
ATOM 3394 C C . GLY A 1 442 ? -15.313 3.539 44.159 1.00 73.50 442 GLY A C 1
ATOM 3395 O O . GLY A 1 442 ? -15.419 2.791 43.194 1.00 73.50 442 GLY A O 1
ATOM 3396 N N . ASP A 1 443 ? -14.216 3.639 44.900 1.00 74.88 443 ASP A N 1
ATOM 3397 C CA . ASP A 1 443 ? -13.096 2.698 44.875 1.00 74.88 443 ASP A CA 1
ATOM 3398 C C . ASP A 1 443 ? -12.992 2.083 46.276 1.00 74.88 443 ASP A C 1
ATOM 3400 O O . ASP A 1 443 ? -13.070 2.809 47.273 1.00 74.88 443 ASP A O 1
ATOM 3404 N N . ILE A 1 444 ? -12.864 0.761 46.353 1.00 71.44 444 ILE A N 1
ATOM 3405 C CA . ILE A 1 444 ? -12.674 -0.006 47.589 1.00 71.44 444 ILE A CA 1
ATOM 3406 C C . ILE A 1 444 ? -11.221 -0.490 47.757 1.00 71.44 444 ILE A C 1
ATOM 3408 O O . ILE A 1 444 ? -10.938 -1.239 48.693 1.00 71.44 444 ILE A O 1
ATOM 3412 N N . GLY A 1 445 ? -10.290 -0.019 46.917 1.00 67.94 445 GLY A N 1
ATOM 3413 C CA . GLY A 1 445 ? -8.841 -0.147 47.094 1.00 67.94 445 GLY A CA 1
ATOM 3414 C C . GLY A 1 445 ? -8.167 -1.078 46.087 1.00 67.94 445 GLY A C 1
ATOM 3415 O O . GLY A 1 445 ? -8.721 -1.421 45.046 1.00 67.94 445 GLY A O 1
ATOM 3416 N N . ASP A 1 446 ? -6.944 -1.506 46.394 1.00 62.25 446 ASP A N 1
ATOM 3417 C CA . ASP A 1 446 ? -6.180 -2.366 45.490 1.00 62.25 446 ASP A CA 1
ATOM 3418 C C . ASP A 1 446 ? -6.742 -3.791 45.442 1.00 62.25 446 ASP A C 1
ATOM 3420 O O . ASP A 1 446 ? -7.068 -4.411 46.462 1.00 62.25 446 ASP A O 1
ATOM 3424 N N . LYS A 1 447 ? -6.801 -4.357 44.235 1.00 62.09 447 LYS A N 1
ATOM 3425 C CA . LYS A 1 447 ? -7.198 -5.748 44.041 1.00 62.09 447 LYS A CA 1
ATOM 3426 C C . LYS A 1 447 ? -6.043 -6.687 44.400 1.00 62.09 447 LYS A C 1
ATOM 3428 O O . LYS A 1 447 ? -5.041 -6.770 43.689 1.00 62.09 447 LYS A O 1
ATOM 3433 N N . ALA A 1 448 ? -6.192 -7.437 45.493 1.00 54.69 448 ALA A N 1
ATOM 3434 C CA . ALA A 1 448 ? -5.183 -8.394 45.946 1.00 54.69 448 ALA A CA 1
ATOM 3435 C C . ALA A 1 448 ? -4.835 -9.417 44.842 1.00 54.69 448 ALA A C 1
ATOM 3437 O O . ALA A 1 448 ? -5.693 -10.173 44.387 1.00 54.69 448 ALA A O 1
ATOM 3438 N N . GLY A 1 449 ? -3.567 -9.432 44.414 1.00 54.72 449 GLY A N 1
ATOM 3439 C CA . GLY A 1 449 ? -3.047 -10.340 43.382 1.00 54.72 449 GLY A CA 1
ATOM 3440 C C . GLY A 1 449 ? -3.075 -9.810 41.941 1.00 54.72 449 GLY A C 1
ATOM 3441 O O . GLY A 1 449 ? -2.576 -10.496 41.053 1.00 54.72 449 GLY A O 1
ATOM 3442 N N . LEU A 1 450 ? -3.605 -8.605 41.690 1.00 54.47 450 LEU A N 1
ATOM 3443 C CA . LEU A 1 450 ? -3.662 -7.975 40.364 1.00 54.47 450 LEU A CA 1
ATOM 3444 C C . LEU A 1 450 ? -3.190 -6.516 40.448 1.00 54.47 450 LEU A C 1
ATOM 3446 O O . LEU A 1 450 ? -3.988 -5.593 40.599 1.00 54.47 450 LEU A O 1
ATOM 3450 N N . ASN A 1 451 ? -1.877 -6.307 40.328 1.00 55.00 451 ASN A N 1
ATOM 3451 C CA . ASN A 1 451 ? -1.294 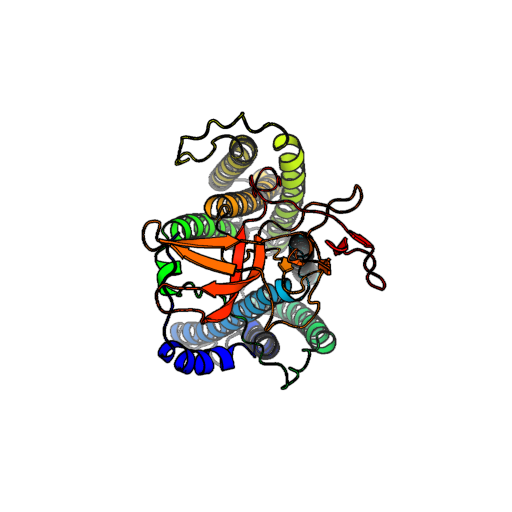-4.965 40.277 1.00 55.00 451 ASN A CA 1
ATOM 3452 C C . ASN A 1 451 ? -1.790 -4.242 39.016 1.00 55.00 451 ASN A C 1
ATOM 3454 O O . ASN A 1 451 ? -1.580 -4.744 37.912 1.00 55.00 451 ASN A O 1
ATOM 3458 N N . GLY A 1 452 ? -2.411 -3.069 39.158 1.00 53.75 452 GLY A N 1
ATOM 3459 C CA . GLY A 1 452 ? -2.836 -2.272 38.000 1.00 53.75 452 GLY A CA 1
ATOM 3460 C C . GLY A 1 452 ? -4.342 -2.179 37.743 1.00 53.75 452 GLY A C 1
ATOM 3461 O O . GLY A 1 452 ? -4.731 -1.531 36.776 1.00 53.75 452 GLY A O 1
ATOM 3462 N N . ILE A 1 453 ? -5.180 -2.843 38.544 1.00 57.16 453 ILE A N 1
ATOM 3463 C CA . ILE A 1 453 ? -6.638 -2.863 38.364 1.00 57.16 453 ILE A CA 1
ATOM 3464 C C . ILE A 1 453 ? -7.286 -2.408 39.671 1.00 57.16 453 ILE A C 1
ATOM 3466 O O . ILE A 1 453 ? -7.062 -3.030 40.711 1.00 57.16 453 ILE A O 1
ATOM 3470 N N . ASP A 1 454 ? -8.081 -1.335 39.613 1.00 63.91 454 ASP A N 1
ATOM 3471 C CA . ASP A 1 454 ? -8.871 -0.891 40.762 1.00 63.91 454 ASP A CA 1
ATOM 3472 C C . ASP A 1 454 ? -9.940 -1.920 41.134 1.00 63.91 454 ASP A C 1
ATOM 3474 O O . ASP A 1 454 ? -10.291 -2.823 40.367 1.00 63.91 454 ASP A O 1
ATOM 3478 N N . ASN A 1 455 ? -10.458 -1.776 42.340 1.00 67.62 455 ASN A N 1
ATOM 3479 C CA . ASN A 1 455 ? -11.506 -2.614 42.862 1.00 67.62 455 ASN A CA 1
ATOM 3480 C C . ASN A 1 455 ? -12.631 -1.669 43.269 1.00 67.62 455 ASN A C 1
ATOM 3482 O O . ASN A 1 455 ? -12.560 -1.086 44.338 1.00 67.62 455 ASN A O 1
ATOM 3486 N N . GLY A 1 456 ? -13.605 -1.426 42.398 1.00 55.69 456 GLY A N 1
ATOM 3487 C CA . GLY A 1 456 ? -14.716 -0.506 42.662 1.00 55.69 456 GLY A CA 1
ATOM 3488 C C . GLY A 1 456 ? -15.991 -1.139 43.189 1.00 55.69 456 GLY A C 1
ATOM 3489 O O . GLY A 1 456 ? -16.051 -2.381 43.384 1.00 55.69 456 GLY A O 1
#

Foldseek 3Di:
DDDDDDDDPVVPVVVVVVVPVPCLVVVLVVLLCLQLVQQLCLLDQHPVCNPPDPVVVVVSNVVSVVSNVVSVVSNVVSVLVCLCVVDVDPVVSVVVVVVVVVVVLVLLLVLLVLLLVLQVVPDPDAWDADDPVCSVSVSVSSVVSSVVVVVVSVVCVVPDDDDDDPPPDPPPPPDPPPCDVVNVVPDPLVVVLVVLLVVLVVLLVCCLPVLLVCCCPVVVTGSNCSSVLLSLLSVLLVVLLVVLVVQCVVQQPDDDPPDDDDDDDDPDDPCRSVPSLVVVLVVLQVLLVVLVVCSVPDDDDCCSPPVSSVSSSSSSNNSNSSNVSSVVVSDVSCPPPVVVSPPQPEWEFQAFQQQGPVQQPQPFAFEQDPVVRGTDTDQPDRRNGTWQTKLQADDPVDDNRHQWYFHWHFYQYPVGTPGIDTDTGGQADPPPSHGDPPDDTHFPADDPPDPPITID

InterPro domains:
  IPR009100 Acyl-CoA dehydrogenase/oxidase, N-terminal and middle domain superfamily [SSF56645] (344-456)
  IPR036259 MFS transporter superfamily [G3DSA:1.20.1250.20] (14-349)
  IPR036259 MFS transporter superfamily [SSF103473] (22-338)
  IPR039672 Lactose permease-like [PTHR11328] (31-351)
  IPR046373 Acyl-CoA oxidase/dehydrogenase, middle domain superfamily [G3DSA:2.40.110.10] (350-456)

pLDDT: mean 71.76, std 19.5, range [18.7, 93.06]